Protein AF-A0A8J2SXD3-F1 (afdb_monomer)

Mean predicted aligned error: 14.75 Å

Radius of gyration: 35.86 Å; Cα contacts (8 Å, |Δi|>4): 511; chains: 1; bounding box: 96×106×107 Å

Secondary structure (DSSP, 8-state):
-PPP-PPPP-----S--PPTT-PPPEEEE-GGGS-HHHHHHHHHHTT--HHHHSS--HHHHHHHHHHTT---EEEETHHHHHHHHHHHHHHHGGG-EEEEE-TT----PEEEEETTEEEEEE--TT-S--TT-EEEEETTEE-TTS-HHHHHHHHHHHHH-SS-EEEEEEPPP-EEEEEEEEPPTT---TTS-TT-EEEEEEEEETTEEEEESSPPPSS---TTPPPP-EEEETTTT-EEEEEEETTEEEEEEEETTEEEEEE-SSHHHHHHHHHHHHHHHHHHTT--HHHHHHHHHHHHHHHHHHHHHHHHHHHHHHHHHHHHHHHHHHHHHHHHHHHHHHHHHHHHTTS-----------PPPPP-PPP-------PPP-PPP--PPPPP------HHHHHHHHHHTT-TT---

Sequence (416 aa):
MDRPTMPPAHRDLPDDVTPPGHEPVKYVVGPGDLTRGELRRLLADAGAKAAELSNLSRDDLVSVAKARKLEGLEVSGTGAVEARARDFLAVFSRLDRTVALPPGAELGLVLERVGDWAVVAETPQTTAVRVGDVLSEVDGVPCLLEAYDDTFKLCAAARRSRVPYTLTFRRAPFHKGWLRKKSRGRSASRFSGLTGWKRRFFVLRSGKLTYYEAEPPSASPGRNASKPKGSFSLARQCTVRIRETDGVLELALTAANDRLIVRGADAGDVRNWAALCTVATAHATGGTALLRDYERERLGVERREAERRERRRRANLERREMFKRQASERASLVAAQARRDALHSSTSSELLPEYKSDSRAIPPPPLDTPPSRGSSYRLPECSPAYAEPPPRPTRATSAEELRERFRNVGLSDLSP

Nearest PDB structures (foldseek):
  7k7z-assembly1_A  TM=7.984E-01  e=6.993E-04  Homo sapiens
  1ym7-assembly3_C  TM=8.241E-01  e=1.400E-03  Bos taurus
  5ukl-assembly1_A  TM=7.484E-01  e=2.389E-03  Homo sapiens
  4gou-assembly1_A  TM=5.516E-01  e=5.258E-01  Entamoeba histolytica

InterPro domains:
  IPR001849 Pleckstrin homology domain [PF00169] (174-273)
  IPR001849 Pleckstrin homology domain [PS50003] (172-282)
  IPR001849 Pleckstrin homology domain [SM00233] (173-284)
  IPR011993 PH-like domain superfamily [G3DSA:2.30.29.30] (170-286)

Structure (mmCIF, N/CA/C/O backbone):
data_AF-A0A8J2SXD3-F1
#
_entry.id   AF-A0A8J2SXD3-F1
#
loop_
_atom_site.group_PDB
_atom_site.id
_atom_site.type_symbol
_atom_site.label_atom_id
_atom_site.label_alt_id
_atom_site.label_comp_id
_atom_site.label_asym_id
_atom_site.label_entity_id
_atom_site.label_seq_id
_atom_site.pdbx_PDB_ins_code
_atom_site.Cartn_x
_atom_site.Cartn_y
_atom_site.Cartn_z
_atom_site.occupancy
_atom_site.B_iso_or_equiv
_atom_site.auth_seq_id
_atom_site.auth_comp_id
_atom_site.auth_asym_id
_atom_site.auth_atom_id
_atom_site.pdbx_PDB_model_num
ATOM 1 N N . MET A 1 1 ? 34.728 -51.509 -16.663 1.00 42.31 1 MET A N 1
ATOM 2 C CA . MET A 1 1 ? 34.515 -50.865 -15.348 1.00 42.31 1 MET A CA 1
ATOM 3 C C . MET A 1 1 ? 34.865 -49.401 -15.524 1.00 42.31 1 MET A C 1
ATOM 5 O O . MET A 1 1 ? 36.010 -49.019 -15.315 1.00 42.31 1 MET A O 1
ATOM 9 N N . ASP A 1 2 ? 33.900 -48.617 -15.994 1.00 41.50 2 ASP A N 1
ATOM 10 C CA . ASP A 1 2 ? 34.107 -47.205 -16.305 1.00 41.50 2 ASP A CA 1
ATOM 11 C C . ASP A 1 2 ? 33.823 -46.364 -15.063 1.00 41.50 2 ASP A C 1
ATOM 13 O O . ASP A 1 2 ? 32.754 -46.456 -14.458 1.00 41.50 2 ASP A O 1
ATOM 17 N N . ARG A 1 3 ? 34.821 -45.583 -14.641 1.00 44.44 3 ARG A N 1
ATOM 18 C CA . ARG A 1 3 ? 34.679 -44.634 -13.533 1.00 44.44 3 ARG A CA 1
ATOM 19 C C . ARG A 1 3 ? 33.861 -43.428 -14.009 1.00 44.44 3 ARG A C 1
ATOM 21 O O . ARG A 1 3 ? 34.194 -42.872 -15.053 1.00 44.44 3 ARG A O 1
ATOM 28 N N . PRO A 1 4 ? 32.848 -42.975 -13.253 1.00 52.88 4 PRO A N 1
ATOM 29 C CA . PRO A 1 4 ? 32.103 -41.780 -13.613 1.00 52.88 4 PRO A CA 1
ATOM 30 C C . PRO A 1 4 ? 32.933 -40.527 -13.311 1.00 52.88 4 PRO A C 1
ATOM 32 O O . PRO A 1 4 ? 33.397 -40.312 -12.190 1.00 52.88 4 PRO A O 1
ATOM 35 N N . THR A 1 5 ? 33.117 -39.699 -14.335 1.00 56.53 5 THR A N 1
ATOM 36 C CA . THR A 1 5 ? 33.763 -38.388 -14.263 1.00 56.53 5 THR A CA 1
ATOM 37 C C . THR A 1 5 ? 32.848 -37.413 -13.518 1.00 56.53 5 THR A C 1
ATOM 39 O O . THR A 1 5 ? 31.766 -37.078 -13.997 1.00 56.53 5 THR A O 1
ATOM 42 N N . MET A 1 6 ? 33.268 -36.967 -12.334 1.00 49.22 6 MET A N 1
ATOM 43 C CA . MET A 1 6 ? 32.581 -35.918 -11.570 1.00 49.22 6 MET A CA 1
ATOM 44 C C . MET A 1 6 ? 32.658 -34.566 -12.306 1.00 49.22 6 MET A C 1
ATOM 46 O O . MET A 1 6 ? 33.724 -34.229 -12.831 1.00 49.22 6 MET A O 1
ATOM 50 N N . PRO A 1 7 ? 31.577 -33.764 -12.331 1.00 49.84 7 PRO A N 1
ATOM 51 C CA . PRO A 1 7 ? 31.619 -32.407 -12.866 1.00 49.84 7 PRO A CA 1
ATOM 52 C C . PRO A 1 7 ? 32.423 -31.475 -11.938 1.00 49.84 7 PRO A C 1
ATOM 54 O O . PRO A 1 7 ? 32.450 -31.687 -10.722 1.00 49.84 7 PRO A O 1
ATOM 57 N N . PRO A 1 8 ? 33.086 -30.439 -12.484 1.00 48.53 8 PRO A N 1
ATOM 58 C CA . PRO A 1 8 ? 33.910 -29.533 -11.696 1.00 48.53 8 PRO A CA 1
ATOM 59 C C . PRO A 1 8 ? 33.055 -28.690 -10.744 1.00 48.53 8 PRO A C 1
ATOM 61 O O . PRO A 1 8 ? 31.987 -28.198 -11.107 1.00 48.53 8 PRO A O 1
ATOM 64 N N . ALA A 1 9 ? 33.566 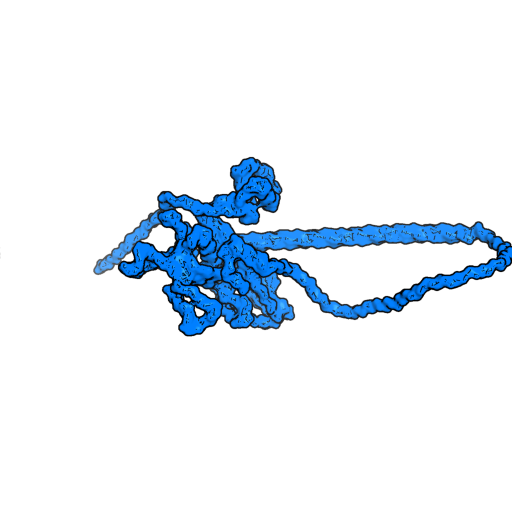-28.522 -9.525 1.00 42.22 9 ALA A N 1
ATOM 65 C CA . ALA A 1 9 ? 32.975 -27.709 -8.475 1.00 42.22 9 ALA A CA 1
ATOM 66 C C . ALA A 1 9 ? 32.707 -26.271 -8.956 1.00 42.22 9 ALA A C 1
ATOM 68 O O . ALA A 1 9 ? 33.580 -25.617 -9.535 1.00 42.22 9 ALA A O 1
ATOM 69 N N . HIS A 1 10 ? 31.492 -25.788 -8.687 1.00 41.88 10 HIS A N 1
ATOM 70 C CA . HIS A 1 10 ? 31.115 -24.385 -8.814 1.00 41.88 10 HIS A CA 1
ATOM 71 C C . HIS A 1 10 ? 32.097 -23.531 -8.000 1.00 41.88 10 HIS A C 1
ATOM 73 O O . HIS A 1 10 ? 32.166 -23.650 -6.782 1.00 41.88 10 HIS A O 1
ATOM 79 N N . ARG A 1 11 ? 32.876 -22.686 -8.683 1.00 41.91 11 ARG A N 1
ATOM 80 C CA . ARG A 1 11 ? 33.619 -21.604 -8.036 1.00 41.91 11 ARG A CA 1
ATOM 81 C C . ARG A 1 11 ? 32.614 -20.558 -7.574 1.00 41.91 11 ARG A C 1
ATOM 83 O O . ARG A 1 11 ? 31.922 -19.977 -8.410 1.00 41.91 11 ARG A O 1
ATOM 90 N N . ASP A 1 12 ? 32.577 -20.327 -6.269 1.00 39.47 12 ASP A N 1
ATOM 91 C CA . ASP A 1 12 ? 31.935 -19.174 -5.653 1.00 39.47 12 ASP A CA 1
ATOM 92 C C . ASP A 1 12 ? 32.519 -17.895 -6.266 1.00 39.47 12 ASP A C 1
ATOM 94 O O . ASP A 1 12 ? 33.688 -17.554 -6.069 1.00 39.47 12 ASP A O 1
ATOM 98 N N . LEU A 1 13 ? 31.716 -17.219 -7.086 1.00 38.81 13 LEU A N 1
ATOM 99 C CA . LEU A 1 13 ? 32.004 -15.859 -7.520 1.00 38.81 13 LEU A CA 1
ATOM 100 C C . LEU A 1 13 ? 31.590 -14.918 -6.379 1.00 38.81 13 LEU A C 1
ATOM 102 O O . LEU A 1 13 ? 30.480 -15.063 -5.869 1.00 38.81 13 LEU A O 1
ATOM 106 N N . PRO A 1 14 ? 32.439 -13.961 -5.971 1.00 39.72 14 PRO A N 1
ATOM 107 C CA . PRO A 1 14 ? 32.070 -12.980 -4.960 1.00 39.72 14 PRO A CA 1
ATOM 108 C C . PRO A 1 14 ? 30.911 -12.112 -5.470 1.00 39.72 14 PRO A C 1
ATOM 110 O O . PRO A 1 14 ? 31.004 -11.497 -6.533 1.00 39.72 14 PRO A O 1
ATOM 113 N N . ASP A 1 15 ? 29.831 -12.058 -4.691 1.00 42.00 15 ASP A N 1
ATOM 114 C CA . ASP A 1 15 ? 28.554 -11.398 -5.010 1.00 42.00 15 ASP A CA 1
ATOM 115 C C . ASP A 1 15 ? 28.600 -9.854 -5.020 1.00 42.00 15 ASP A C 1
ATOM 117 O O . ASP A 1 15 ? 27.558 -9.209 -5.122 1.00 42.00 15 ASP A O 1
ATOM 121 N N . ASP A 1 16 ? 29.778 -9.228 -4.948 1.00 43.00 16 ASP A N 1
ATOM 122 C CA . ASP A 1 16 ? 29.870 -7.778 -4.752 1.00 43.00 16 ASP A CA 1
ATOM 123 C C . ASP A 1 16 ? 30.983 -7.117 -5.577 1.00 43.00 16 ASP A C 1
ATOM 125 O O . ASP A 1 16 ? 31.943 -6.541 -5.069 1.00 43.00 16 ASP A O 1
ATOM 129 N N . VAL A 1 17 ? 30.855 -7.201 -6.903 1.00 36.00 17 VAL A N 1
ATOM 130 C CA . VAL A 1 17 ? 31.542 -6.271 -7.809 1.00 36.00 17 VAL A CA 1
ATOM 131 C C . VAL A 1 17 ? 30.518 -5.242 -8.262 1.00 36.00 17 VAL A C 1
ATOM 133 O O . VAL A 1 17 ? 29.842 -5.406 -9.280 1.00 36.00 17 VAL A O 1
ATOM 136 N N . THR A 1 18 ? 30.383 -4.173 -7.480 1.00 40.81 18 THR A N 1
ATOM 137 C CA . THR A 1 18 ? 29.668 -2.974 -7.921 1.00 40.81 18 THR A CA 1
ATOM 138 C C . THR A 1 18 ? 30.478 -2.341 -9.066 1.00 40.81 18 THR A C 1
ATOM 140 O O . THR A 1 18 ? 31.628 -1.957 -8.841 1.00 40.81 18 THR A O 1
ATOM 143 N N . PRO A 1 19 ? 29.958 -2.261 -10.307 1.00 42.69 19 PRO A N 1
ATOM 144 C CA . PRO A 1 19 ? 30.704 -1.674 -11.414 1.00 42.69 19 PRO A CA 1
ATOM 145 C C . PRO A 1 19 ? 30.957 -0.175 -11.161 1.00 42.69 19 PRO A C 1
ATOM 147 O O . PRO A 1 19 ? 30.055 0.523 -10.689 1.00 42.69 19 PRO A O 1
ATOM 150 N N . PRO A 1 20 ? 32.161 0.337 -11.471 1.00 38.25 20 PRO A N 1
ATOM 151 C CA . PRO A 1 20 ? 32.517 1.727 -11.219 1.00 38.25 20 PRO A CA 1
ATOM 152 C C . PRO A 1 20 ? 31.812 2.663 -12.213 1.00 38.25 20 PRO A C 1
ATOM 154 O O . PRO A 1 20 ? 31.831 2.416 -13.417 1.00 38.25 20 PRO A O 1
ATOM 157 N N . GLY A 1 21 ? 31.228 3.757 -11.708 1.00 42.84 21 GLY A N 1
ATOM 158 C CA . GLY A 1 21 ? 30.806 4.904 -12.529 1.00 42.84 21 GLY A CA 1
ATOM 159 C C . GLY A 1 21 ? 29.313 5.247 -12.561 1.00 42.84 21 GLY A C 1
ATOM 160 O O . GLY A 1 21 ? 28.919 6.066 -13.383 1.00 42.84 21 GLY A O 1
ATOM 161 N N . HIS A 1 22 ? 28.472 4.665 -11.704 1.00 51.31 22 HIS A N 1
ATOM 162 C CA . HIS A 1 22 ? 27.054 5.038 -11.646 1.00 51.31 22 HIS A CA 1
ATOM 163 C C . HIS A 1 22 ? 26.800 6.070 -10.546 1.00 51.31 22 HIS A C 1
ATOM 165 O O . HIS A 1 22 ? 26.939 5.754 -9.363 1.00 51.31 22 HIS A O 1
ATOM 171 N N . GLU A 1 23 ? 26.399 7.287 -10.923 1.00 48.78 23 GLU A N 1
ATOM 172 C CA . GLU A 1 23 ? 25.848 8.225 -9.949 1.00 48.78 23 GLU A CA 1
ATOM 173 C C . GLU A 1 23 ? 24.551 7.634 -9.371 1.00 48.78 23 GLU A C 1
ATOM 175 O O . GLU A 1 23 ? 23.665 7.189 -10.109 1.00 48.78 23 GLU A O 1
ATOM 180 N N . PRO A 1 24 ? 24.421 7.548 -8.040 1.00 57.84 24 PRO A N 1
ATOM 181 C CA . PRO A 1 24 ? 23.242 6.957 -7.440 1.00 57.84 24 PRO A CA 1
ATOM 182 C C . PRO A 1 24 ? 22.049 7.892 -7.669 1.00 57.84 24 PRO A C 1
ATOM 184 O O . PRO A 1 24 ? 22.075 9.057 -7.287 1.00 57.84 24 PRO A O 1
ATOM 187 N N . VAL A 1 25 ? 20.987 7.373 -8.289 1.00 56.97 25 VAL A N 1
ATOM 188 C CA . VAL A 1 25 ? 19.763 8.126 -8.621 1.00 56.97 25 VAL A CA 1
ATOM 189 C C . VAL A 1 25 ? 19.204 8.820 -7.384 1.00 56.97 25 VAL A C 1
ATOM 191 O O . VAL A 1 25 ? 18.830 8.129 -6.445 1.00 56.97 25 VAL A O 1
ATOM 194 N N . LYS A 1 26 ? 19.093 10.150 -7.398 1.00 67.19 26 LYS A N 1
ATOM 195 C CA . LYS A 1 26 ? 18.671 10.977 -6.256 1.00 67.19 26 LYS A CA 1
ATOM 196 C C . LYS A 1 26 ? 17.157 11.243 -6.232 1.00 67.19 26 LYS A C 1
ATOM 198 O O . LYS A 1 26 ? 16.529 11.419 -7.280 1.00 67.19 26 LYS A O 1
ATOM 203 N N . TYR A 1 27 ? 16.559 11.267 -5.043 1.00 67.44 27 TYR A N 1
ATOM 204 C CA . TYR A 1 27 ? 15.163 11.632 -4.774 1.00 67.44 27 TYR A CA 1
ATOM 205 C C . TYR A 1 27 ? 15.091 12.423 -3.474 1.00 67.44 27 TYR A C 1
ATOM 207 O O . TYR A 1 27 ? 15.614 11.980 -2.458 1.00 67.44 27 TYR A O 1
ATOM 215 N N . VAL A 1 28 ? 14.424 13.572 -3.490 1.00 76.00 28 VAL A N 1
ATOM 216 C CA . VAL A 1 28 ? 14.230 14.365 -2.277 1.00 76.00 28 VAL A CA 1
ATOM 217 C C . VAL A 1 28 ? 12.942 13.902 -1.606 1.00 76.00 28 VAL A C 1
ATOM 219 O O . VAL A 1 28 ? 11.848 14.110 -2.130 1.00 76.00 28 VAL A O 1
ATOM 222 N N . VAL A 1 29 ? 13.071 13.243 -0.455 1.00 74.81 29 VAL A N 1
ATOM 223 C CA . VAL A 1 29 ? 11.929 12.885 0.391 1.00 74.81 29 VAL A CA 1
ATOM 224 C C . VAL A 1 29 ? 11.601 14.089 1.262 1.00 74.81 29 VAL A C 1
ATOM 226 O O . VAL A 1 29 ? 12.419 14.501 2.091 1.00 74.81 29 VAL A O 1
ATOM 229 N N . GLY A 1 30 ? 10.408 14.652 1.080 1.00 80.19 30 GLY A N 1
ATOM 230 C CA . GLY A 1 30 ? 9.967 15.819 1.834 1.00 80.19 30 GLY A CA 1
ATOM 231 C C . GLY A 1 30 ? 9.947 15.5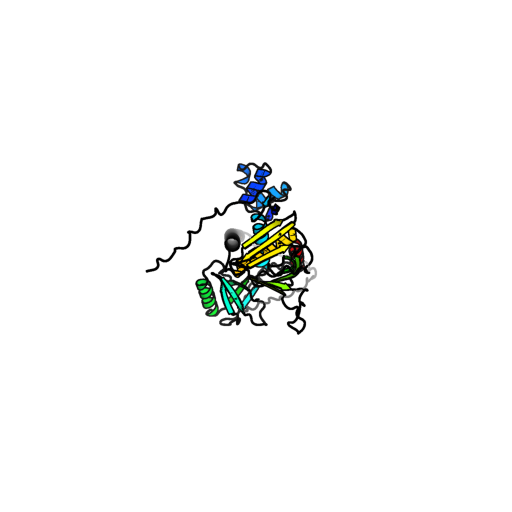55 3.349 1.00 80.19 30 GLY A C 1
ATOM 232 O O . GLY A 1 30 ? 9.700 14.426 3.778 1.00 80.19 30 GLY A O 1
ATOM 233 N N . PRO A 1 31 ? 10.134 16.580 4.203 1.00 81.19 31 PRO A N 1
ATOM 234 C CA . PRO A 1 31 ? 10.226 16.391 5.653 1.00 81.19 31 PRO A CA 1
ATOM 235 C C . PRO A 1 31 ? 9.023 15.666 6.275 1.00 81.19 31 PRO A C 1
ATOM 237 O O . PRO A 1 31 ? 9.164 14.966 7.272 1.00 81.19 31 PRO A O 1
ATOM 240 N N . GLY A 1 32 ? 7.831 15.815 5.687 1.00 74.81 32 GLY A N 1
ATOM 241 C CA . GLY A 1 32 ? 6.603 15.180 6.172 1.00 74.81 32 GLY A CA 1
ATOM 242 C C . GLY A 1 32 ? 6.590 13.654 6.071 1.00 74.81 32 GLY A C 1
ATOM 243 O O . GLY A 1 32 ? 5.843 13.025 6.822 1.00 74.81 32 GLY A O 1
ATOM 244 N N . ASP A 1 33 ? 7.435 13.079 5.217 1.00 71.31 33 ASP A N 1
ATOM 245 C CA . ASP A 1 33 ? 7.467 11.646 4.899 1.00 71.31 33 ASP A CA 1
ATOM 246 C C . ASP A 1 33 ? 8.711 10.951 5.475 1.00 71.31 33 ASP A C 1
ATOM 248 O O . ASP A 1 33 ? 8.830 9.729 5.447 1.00 71.31 33 ASP A O 1
ATOM 252 N N . LEU A 1 34 ? 9.615 11.725 6.079 1.00 76.56 34 LEU A N 1
ATOM 253 C CA . LEU A 1 34 ? 10.802 11.215 6.751 1.00 76.56 34 LEU A CA 1
ATOM 254 C C . LEU A 1 34 ? 10.467 10.589 8.112 1.00 76.56 34 LEU A C 1
ATOM 256 O O . LEU A 1 34 ? 9.589 11.042 8.868 1.00 76.56 34 LEU A O 1
ATOM 260 N N . THR A 1 35 ? 11.216 9.546 8.460 1.00 78.62 35 THR A N 1
ATOM 261 C CA . THR A 1 35 ? 11.220 8.973 9.808 1.00 78.62 35 THR A CA 1
ATOM 262 C C . THR A 1 35 ? 11.849 9.947 10.807 1.00 78.62 35 THR A C 1
ATOM 264 O O . THR A 1 35 ? 12.554 10.893 10.452 1.00 78.62 35 THR A O 1
ATOM 267 N N . ARG A 1 36 ? 11.641 9.713 12.111 1.00 83.75 36 ARG A N 1
ATOM 268 C CA . ARG A 1 36 ? 12.245 10.550 13.166 1.00 83.75 36 ARG A CA 1
ATOM 269 C C . ARG A 1 36 ? 13.779 10.569 13.087 1.00 83.75 36 ARG A C 1
ATOM 271 O O . ARG A 1 36 ? 14.381 11.599 13.371 1.00 83.75 36 ARG A O 1
ATOM 278 N N . GLY A 1 37 ? 14.403 9.446 12.726 1.00 81.12 37 GLY A N 1
ATOM 279 C CA . GLY A 1 37 ? 15.857 9.347 12.566 1.00 81.12 37 GLY A CA 1
ATOM 280 C C . GLY A 1 37 ? 16.362 10.137 11.359 1.00 81.12 37 GLY A C 1
ATOM 281 O O . GLY A 1 37 ? 17.313 10.903 11.484 1.00 81.12 37 GLY A O 1
ATOM 282 N N . GLU A 1 38 ? 15.680 10.022 10.221 1.00 83.56 38 GLU A N 1
ATOM 283 C CA . GLU A 1 38 ? 16.025 10.761 9.001 1.00 83.56 38 GLU A CA 1
ATOM 284 C C . GLU A 1 38 ? 15.805 12.267 9.150 1.00 83.56 38 GLU A C 1
ATOM 286 O O . GLU A 1 38 ? 16.644 13.043 8.712 1.00 83.56 38 GLU A O 1
ATOM 291 N N . LEU A 1 39 ? 14.740 12.695 9.838 1.00 86.50 39 LEU A N 1
ATOM 292 C CA . LEU A 1 39 ? 14.521 14.106 10.177 1.00 86.50 39 LEU A CA 1
ATOM 293 C C . LEU A 1 39 ? 15.644 14.668 11.041 1.00 86.50 39 LEU A C 1
ATOM 295 O O . LEU A 1 39 ? 16.094 15.789 10.823 1.00 86.50 39 LEU A O 1
ATOM 299 N N . ARG A 1 40 ? 16.107 13.891 12.025 1.00 90.00 40 ARG A N 1
ATOM 300 C CA . ARG A 1 40 ? 17.246 14.286 12.860 1.00 90.00 40 ARG A CA 1
ATOM 301 C C . ARG A 1 40 ? 18.517 14.406 12.046 1.00 90.00 40 ARG A C 1
ATOM 303 O O . ARG A 1 40 ? 19.245 15.365 12.253 1.00 90.00 40 ARG A O 1
ATOM 310 N N . ARG A 1 41 ? 18.757 13.465 11.132 1.00 87.69 41 ARG A N 1
ATOM 311 C CA . ARG A 1 41 ? 19.896 13.509 10.217 1.00 87.69 41 ARG A CA 1
ATOM 312 C C . ARG A 1 41 ? 19.827 14.737 9.312 1.00 87.69 41 ARG A C 1
ATOM 314 O O . ARG A 1 41 ? 20.755 15.525 9.328 1.00 87.69 41 ARG A O 1
ATOM 321 N N . LEU A 1 42 ? 18.692 14.966 8.650 1.00 90.56 42 LEU A N 1
ATOM 322 C CA . LEU A 1 42 ? 18.461 16.136 7.800 1.00 90.56 42 LEU A CA 1
ATOM 323 C C . LEU A 1 42 ? 18.701 17.456 8.554 1.00 90.56 42 LEU A C 1
ATOM 325 O O . LEU A 1 42 ? 19.343 18.368 8.044 1.00 90.56 42 LEU A O 1
ATOM 329 N N . LEU A 1 43 ? 18.191 17.563 9.783 1.00 92.44 43 LEU A N 1
ATOM 330 C CA . LEU A 1 43 ? 18.378 18.748 10.621 1.00 92.44 43 LEU A CA 1
ATOM 331 C C . LEU A 1 43 ? 19.820 18.894 11.120 1.00 92.44 43 LEU A C 1
ATOM 333 O O . LEU A 1 43 ? 20.310 20.020 11.201 1.00 92.44 43 LEU A O 1
ATOM 337 N N . ALA A 1 44 ? 20.493 17.789 11.446 1.00 91.31 44 ALA A N 1
ATOM 338 C CA . ALA A 1 44 ? 21.896 17.780 11.849 1.00 91.31 44 ALA A CA 1
ATOM 339 C C . ALA A 1 44 ? 22.822 18.184 10.693 1.00 91.31 44 ALA A C 1
ATOM 341 O O . ALA A 1 44 ? 23.701 19.018 10.897 1.00 91.31 44 ALA A O 1
ATOM 342 N N . ASP A 1 45 ? 22.568 17.682 9.482 1.00 90.44 45 ASP A N 1
ATOM 343 C CA . ASP A 1 45 ? 23.280 18.063 8.256 1.00 90.44 45 ASP A CA 1
ATOM 344 C C . ASP A 1 45 ? 23.083 19.564 7.952 1.00 90.44 45 ASP A C 1
ATOM 346 O O . ASP A 1 45 ? 23.992 20.238 7.475 1.00 90.44 45 ASP A O 1
ATOM 350 N N . ALA A 1 46 ? 21.929 20.125 8.334 1.00 91.56 46 ALA A N 1
ATOM 351 C CA . ALA A 1 46 ? 21.639 21.561 8.311 1.00 91.56 46 ALA A CA 1
ATOM 352 C C . ALA A 1 46 ? 22.127 22.332 9.564 1.00 91.56 46 ALA A C 1
ATOM 354 O O . ALA A 1 46 ? 21.657 23.442 9.840 1.00 91.56 46 ALA A O 1
ATOM 355 N N . GLY A 1 47 ? 23.022 21.748 10.367 1.00 94.44 47 GLY A N 1
ATOM 356 C CA . GLY A 1 47 ? 23.694 22.398 11.497 1.00 94.44 47 GLY A CA 1
ATOM 357 C C . GLY A 1 47 ? 22.903 22.477 12.809 1.00 94.44 47 GLY A C 1
ATOM 358 O O . GLY A 1 47 ? 23.269 23.251 13.693 1.00 94.44 47 GLY A O 1
ATOM 359 N N . ALA A 1 48 ? 21.801 21.737 12.977 1.00 92.69 48 ALA A N 1
ATOM 360 C CA . ALA A 1 48 ? 21.120 21.646 14.274 1.00 92.69 48 ALA A CA 1
ATOM 361 C C . ALA A 1 48 ? 21.873 20.719 15.249 1.00 92.69 48 ALA A C 1
ATOM 363 O O . ALA A 1 48 ? 22.376 19.662 14.868 1.00 92.69 48 ALA A O 1
ATOM 364 N N . LYS A 1 49 ? 21.926 21.083 16.537 1.00 94.25 49 LYS A N 1
ATOM 365 C CA . LYS A 1 49 ? 22.651 20.295 17.546 1.00 94.25 49 LYS A CA 1
ATOM 366 C C . LYS A 1 49 ? 21.854 19.055 17.943 1.00 94.25 49 LYS A C 1
ATOM 368 O O . LYS A 1 49 ? 20.682 19.150 18.295 1.00 94.25 49 LYS A O 1
ATOM 373 N N . ALA A 1 50 ? 22.505 17.893 18.002 1.00 87.75 50 ALA A N 1
ATOM 374 C CA . ALA A 1 50 ? 21.853 16.625 18.353 1.00 87.75 50 ALA A CA 1
ATOM 375 C C . ALA A 1 50 ? 21.103 16.662 19.703 1.00 87.75 50 ALA A C 1
ATOM 377 O O . ALA A 1 50 ? 20.033 16.065 19.829 1.00 87.75 50 ALA A O 1
ATOM 378 N N . ALA A 1 51 ? 21.631 17.403 20.686 1.00 88.88 51 ALA A N 1
ATOM 379 C CA . ALA A 1 51 ? 21.006 17.588 21.997 1.00 88.88 51 ALA A CA 1
ATOM 380 C C . ALA A 1 51 ? 19.660 18.337 21.932 1.00 88.88 51 ALA A C 1
ATOM 382 O O . ALA A 1 51 ? 18.762 18.048 22.715 1.00 88.88 51 ALA A O 1
ATOM 383 N N . GLU A 1 52 ? 19.492 19.258 20.979 1.00 88.94 52 GLU A N 1
ATOM 384 C CA . GLU A 1 52 ? 18.234 19.987 20.768 1.00 88.94 52 GLU A CA 1
ATOM 385 C C . GLU A 1 52 ? 17.190 19.092 20.082 1.00 88.94 52 GLU A C 1
ATOM 387 O O . GLU A 1 52 ? 15.995 19.211 20.332 1.00 88.94 52 GLU A O 1
ATOM 392 N N . LEU A 1 53 ? 17.636 18.143 19.251 1.00 89.94 53 LEU A N 1
ATOM 393 C CA . LEU A 1 53 ? 16.773 17.273 18.444 1.00 89.94 53 LEU A CA 1
ATOM 394 C C . LEU A 1 53 ? 16.331 15.980 19.159 1.00 89.94 53 LEU A C 1
ATOM 396 O O . LEU A 1 53 ? 15.372 15.312 18.738 1.00 89.94 53 LEU A O 1
ATOM 400 N N . SER A 1 54 ? 17.041 15.567 20.211 1.00 86.50 54 SER A N 1
ATOM 401 C CA . SER A 1 54 ? 16.818 14.291 20.909 1.00 86.50 54 SER A CA 1
ATOM 402 C C . SER A 1 54 ? 15.482 14.250 21.665 1.00 86.50 54 SER A C 1
ATOM 404 O O . SER A 1 54 ? 14.837 13.196 21.715 1.00 86.50 54 SER A O 1
ATOM 406 N N . ASN A 1 55 ? 15.010 15.401 22.144 1.00 90.38 55 ASN A N 1
ATOM 407 C CA . ASN A 1 55 ? 13.776 15.519 22.924 1.00 90.38 55 ASN A CA 1
ATOM 408 C C . ASN A 1 55 ? 12.546 15.895 22.085 1.00 90.38 55 ASN A C 1
ATOM 410 O O . ASN A 1 55 ? 11.418 15.699 22.530 1.00 90.38 55 ASN A O 1
ATOM 414 N N . LEU A 1 56 ? 12.742 16.365 20.850 1.00 89.50 56 LEU A N 1
ATOM 415 C CA . LEU A 1 56 ? 11.645 16.801 19.985 1.00 89.50 56 LEU A CA 1
ATOM 416 C C . LEU A 1 56 ? 10.819 15.624 19.460 1.00 89.50 56 LEU A C 1
ATOM 418 O O . LEU A 1 56 ? 11.359 14.564 19.099 1.00 89.50 56 LEU A O 1
ATOM 422 N N . SER A 1 57 ? 9.499 15.817 19.405 1.00 90.62 57 SER A N 1
ATOM 423 C CA . SER A 1 57 ? 8.595 14.877 18.746 1.00 90.62 57 SER A CA 1
ATOM 424 C C . SER A 1 57 ? 8.824 14.889 17.229 1.00 90.62 57 SER A C 1
ATOM 426 O O . SER A 1 57 ? 9.482 15.777 16.690 1.00 90.62 57 SER A O 1
ATOM 428 N N . ARG A 1 58 ? 8.300 13.888 16.508 1.00 89.69 58 ARG A N 1
ATOM 429 C CA . ARG A 1 58 ? 8.404 13.868 15.041 1.00 89.69 58 ARG A CA 1
ATOM 430 C C . ARG A 1 58 ? 7.766 15.116 14.419 1.00 89.69 58 ARG A C 1
ATOM 432 O O . ARG A 1 58 ? 8.370 15.706 13.535 1.00 89.69 58 ARG A O 1
ATOM 439 N N . ASP A 1 59 ? 6.598 15.526 14.902 1.00 87.62 59 ASP A N 1
ATOM 440 C CA . ASP A 1 59 ? 5.861 16.670 14.352 1.00 87.62 59 ASP A CA 1
ATOM 441 C C . ASP A 1 59 ? 6.601 17.995 14.599 1.00 87.62 59 ASP A C 1
ATOM 443 O O . ASP A 1 59 ? 6.643 18.859 13.718 1.00 87.62 59 ASP A O 1
ATOM 447 N N . ASP A 1 60 ? 7.272 18.121 15.749 1.00 92.44 60 ASP A N 1
ATOM 448 C CA . ASP A 1 60 ? 8.147 19.263 16.035 1.00 92.44 60 ASP A CA 1
ATOM 449 C C . ASP A 1 60 ? 9.354 19.268 15.094 1.00 92.44 60 ASP A C 1
ATOM 451 O O . ASP A 1 60 ? 9.674 20.299 14.509 1.00 92.44 60 ASP A O 1
ATOM 455 N N . LEU A 1 61 ? 9.989 18.111 14.869 1.00 91.75 61 LEU A N 1
ATOM 456 C CA . LEU A 1 61 ? 11.105 17.985 13.925 1.00 91.75 61 LEU A CA 1
ATOM 457 C C . LEU A 1 61 ? 10.686 18.358 12.492 1.00 91.75 61 LEU A C 1
ATOM 459 O O . LEU A 1 61 ? 11.414 19.082 11.814 1.00 91.75 61 LEU A O 1
ATOM 463 N N . VAL A 1 62 ? 9.499 17.933 12.039 1.00 88.75 62 VAL A N 1
ATOM 464 C CA . VAL A 1 62 ? 8.936 18.344 10.738 1.00 88.75 62 VAL A CA 1
ATOM 465 C C . VAL A 1 62 ? 8.731 19.858 10.689 1.00 88.75 62 VAL A C 1
ATOM 467 O O . VAL A 1 62 ? 9.063 20.494 9.688 1.00 88.75 62 VAL A O 1
ATOM 470 N N . SER A 1 63 ? 8.200 20.446 11.761 1.00 91.62 63 SER A N 1
ATOM 471 C CA . SER A 1 63 ? 7.951 21.888 11.849 1.00 91.62 63 SER A CA 1
ATOM 472 C C . SER A 1 63 ? 9.254 22.688 11.804 1.00 91.62 63 SER A C 1
ATOM 474 O O . SER A 1 63 ? 9.340 23.666 11.063 1.00 91.62 63 SER A O 1
ATOM 476 N N . VAL A 1 64 ? 10.297 22.233 12.506 1.00 92.75 64 VAL A N 1
ATOM 477 C CA . VAL A 1 64 ? 11.637 22.838 12.467 1.00 92.75 64 VAL A CA 1
ATOM 478 C C . VAL A 1 64 ? 12.253 22.723 11.070 1.00 92.75 64 VAL A C 1
ATOM 480 O O . VAL A 1 64 ? 12.787 23.707 10.560 1.00 92.75 64 VAL A O 1
ATOM 483 N N . ALA A 1 65 ? 12.145 21.562 10.415 1.00 91.31 65 ALA A N 1
ATOM 484 C CA . ALA A 1 65 ? 12.662 21.369 9.058 1.00 91.31 65 ALA A CA 1
ATOM 485 C C . ALA A 1 65 ? 11.976 22.302 8.044 1.00 91.31 65 ALA A C 1
ATOM 487 O O . ALA A 1 65 ? 12.653 22.957 7.250 1.00 91.31 65 ALA A O 1
ATOM 488 N N . LYS A 1 66 ? 10.645 22.438 8.127 1.00 91.56 66 LYS A N 1
ATOM 489 C CA . LYS A 1 66 ? 9.870 23.378 7.302 1.00 91.56 66 LYS A CA 1
ATOM 490 C C . LYS A 1 66 ? 10.226 24.836 7.588 1.00 91.56 66 LYS A C 1
ATOM 492 O O . LYS A 1 66 ? 10.402 25.605 6.648 1.00 91.56 66 LYS A O 1
ATOM 497 N N . ALA A 1 67 ? 10.372 25.214 8.859 1.00 91.81 67 ALA A N 1
ATOM 498 C CA . ALA A 1 67 ? 10.762 26.570 9.251 1.00 91.81 67 ALA A CA 1
ATOM 499 C C . ALA A 1 67 ? 12.148 26.952 8.704 1.00 91.81 67 ALA A C 1
ATOM 501 O O . ALA A 1 67 ? 12.365 28.093 8.305 1.00 91.81 67 ALA A O 1
ATOM 502 N N . ARG A 1 68 ? 13.063 25.979 8.614 1.00 93.38 68 ARG A N 1
ATOM 503 C CA . ARG A 1 68 ? 14.389 26.131 7.997 1.00 93.38 68 ARG A CA 1
ATOM 504 C C . ARG A 1 68 ? 14.388 26.027 6.468 1.00 93.38 68 ARG A C 1
ATOM 506 O O . ARG A 1 68 ? 15.459 26.087 5.875 1.00 93.38 68 ARG A O 1
ATOM 513 N N . LYS A 1 69 ? 13.218 25.885 5.834 1.00 92.31 69 LYS A N 1
ATOM 514 C CA . LYS A 1 69 ? 13.057 25.703 4.382 1.00 92.31 69 LYS A CA 1
ATOM 515 C C . LYS A 1 69 ? 13.883 24.532 3.827 1.00 92.31 69 LYS A C 1
ATOM 517 O O . LYS A 1 69 ? 14.370 24.599 2.705 1.00 92.31 69 LYS A O 1
ATOM 522 N N . LEU A 1 70 ? 14.051 23.465 4.611 1.00 90.19 70 LEU A N 1
ATOM 523 C CA . LEU A 1 70 ? 14.723 22.259 4.130 1.00 90.19 70 LEU A CA 1
ATOM 524 C C . LEU A 1 70 ? 13.781 21.517 3.179 1.00 90.19 70 LEU A C 1
ATOM 526 O O . LEU A 1 70 ? 12.670 21.149 3.564 1.00 90.19 70 LEU A O 1
ATOM 530 N N . GLU A 1 71 ? 14.231 21.308 1.944 1.00 82.69 71 GLU A N 1
ATOM 531 C CA . GLU A 1 71 ? 13.422 20.697 0.882 1.00 82.69 71 GLU A CA 1
ATOM 532 C C . GLU A 1 71 ? 13.169 19.201 1.124 1.00 82.69 71 GLU A C 1
ATOM 534 O O . GLU A 1 71 ? 12.151 18.663 0.689 1.00 82.69 71 GLU A O 1
ATOM 539 N N . GLY A 1 72 ? 14.041 18.542 1.893 1.00 82.50 72 GLY A N 1
ATOM 540 C CA . GLY A 1 72 ? 13.920 17.134 2.252 1.00 82.50 72 GLY A CA 1
ATOM 541 C C . GLY A 1 72 ? 15.272 16.436 2.339 1.00 82.50 72 GLY A C 1
ATOM 542 O O . GLY A 1 72 ? 16.314 17.065 2.170 1.00 82.50 72 GLY A O 1
ATOM 543 N N . LEU A 1 73 ? 15.259 15.132 2.613 1.00 78.31 73 LEU A N 1
ATOM 544 C CA . LEU A 1 73 ? 16.469 14.311 2.580 1.00 78.31 73 LEU A CA 1
ATOM 545 C C . LEU A 1 73 ? 16.649 13.753 1.170 1.00 78.31 73 LEU A C 1
ATOM 547 O O . LEU A 1 73 ? 15.740 13.118 0.634 1.00 78.31 73 LEU A O 1
ATOM 551 N N . GLU A 1 74 ? 17.824 13.966 0.587 1.00 76.25 74 GLU A N 1
ATOM 552 C CA . GLU A 1 74 ? 18.195 13.329 -0.669 1.00 76.25 74 GLU A CA 1
ATOM 553 C C . GLU A 1 74 ? 18.500 11.847 -0.402 1.00 76.25 74 GLU A C 1
ATOM 555 O O . GLU A 1 74 ? 19.525 11.482 0.170 1.00 76.25 74 GLU A O 1
ATOM 560 N N . VAL A 1 75 ? 17.567 10.980 -0.779 1.00 73.06 75 VAL A N 1
ATOM 561 C CA . VAL A 1 75 ? 17.712 9.529 -0.721 1.00 73.06 75 VAL A CA 1
ATOM 562 C C . VAL A 1 75 ? 18.073 9.047 -2.113 1.00 73.06 75 VAL A C 1
ATOM 564 O O . VAL A 1 75 ? 17.477 9.485 -3.098 1.00 73.06 75 VAL A O 1
ATOM 567 N N . SER A 1 76 ? 19.048 8.148 -2.211 1.00 71.19 76 SER A N 1
ATOM 568 C CA . SER A 1 76 ? 19.527 7.672 -3.500 1.00 71.19 76 SER A CA 1
ATOM 569 C C . SER A 1 76 ? 19.386 6.161 -3.695 1.00 71.19 76 SER A C 1
ATOM 571 O O . SER A 1 76 ? 19.212 5.392 -2.746 1.00 71.19 76 SER A O 1
ATOM 573 N N . GLY A 1 77 ? 19.382 5.732 -4.959 1.00 75.00 77 GLY A N 1
ATOM 574 C CA . GLY A 1 77 ? 19.341 4.322 -5.346 1.00 75.00 77 GLY A CA 1
ATOM 575 C C . GLY A 1 77 ? 18.044 3.609 -4.944 1.00 75.00 77 GLY A C 1
ATOM 576 O O . GLY A 1 77 ? 16.943 4.037 -5.291 1.00 75.00 77 GLY A O 1
ATOM 577 N N . THR A 1 78 ? 18.166 2.481 -4.242 1.00 77.12 78 THR A N 1
ATOM 578 C CA . THR A 1 78 ? 17.026 1.659 -3.796 1.00 77.12 78 THR A CA 1
ATOM 579 C C . THR A 1 78 ? 16.167 2.359 -2.745 1.00 77.12 78 THR A C 1
ATOM 581 O O . THR A 1 78 ? 14.944 2.231 -2.791 1.00 77.12 78 THR A O 1
ATOM 584 N N . GLY A 1 79 ? 16.771 3.165 -1.866 1.00 79.56 79 GLY A N 1
ATOM 5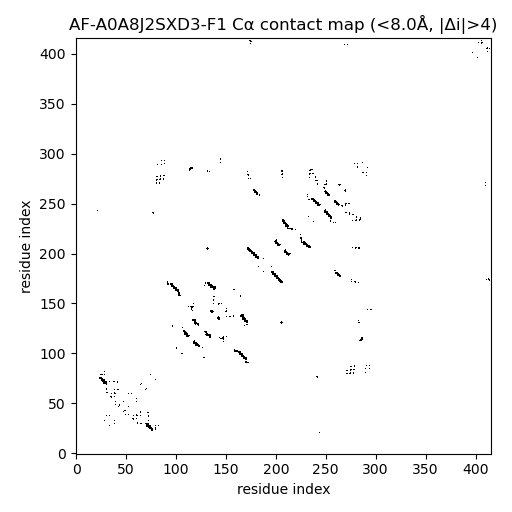85 C CA . GLY A 1 79 ? 16.044 3.893 -0.822 1.00 79.56 79 GLY A CA 1
ATOM 586 C C . GLY A 1 79 ? 15.031 4.893 -1.387 1.00 79.56 79 GLY A C 1
ATOM 587 O O . GLY A 1 79 ? 13.935 5.033 -0.851 1.00 79.56 79 GLY A O 1
ATOM 588 N N . ALA A 1 80 ? 15.346 5.526 -2.522 1.00 79.44 80 ALA A N 1
ATOM 589 C CA . ALA A 1 80 ? 14.427 6.421 -3.225 1.00 79.44 80 ALA A CA 1
ATOM 590 C C . ALA A 1 80 ? 13.167 5.689 -3.720 1.00 79.44 80 ALA A C 1
ATOM 592 O O . ALA A 1 80 ? 12.049 6.194 -3.608 1.00 79.44 80 ALA A O 1
ATOM 593 N N . VAL A 1 81 ? 13.347 4.478 -4.256 1.00 86.44 81 VAL A N 1
ATOM 594 C CA . VAL A 1 81 ? 12.244 3.635 -4.738 1.00 86.44 81 VAL A CA 1
ATOM 595 C C . VAL A 1 81 ? 11.386 3.155 -3.573 1.00 86.44 81 VAL A C 1
ATOM 597 O O . VAL A 1 81 ? 10.163 3.151 -3.686 1.00 86.44 81 VAL A O 1
ATOM 600 N N . GLU A 1 82 ? 12.003 2.775 -2.454 1.00 88.38 82 GLU A N 1
ATOM 601 C CA . GLU A 1 82 ? 11.286 2.358 -1.247 1.00 88.38 82 GLU A CA 1
ATOM 602 C C . GLU A 1 82 ? 10.489 3.499 -0.618 1.00 88.38 82 GLU A C 1
ATOM 604 O O . GLU A 1 82 ? 9.320 3.302 -0.290 1.00 88.38 82 GLU A O 1
ATOM 609 N N . ALA A 1 83 ? 11.073 4.695 -0.502 1.00 85.25 83 ALA A N 1
ATOM 610 C CA . ALA A 1 83 ? 10.363 5.877 -0.021 1.00 85.25 83 ALA A CA 1
ATOM 611 C C . ALA A 1 83 ? 9.133 6.160 -0.894 1.00 85.25 83 ALA A C 1
ATOM 613 O O . ALA A 1 83 ? 8.013 6.240 -0.393 1.00 85.25 83 ALA A O 1
ATOM 614 N N . ARG A 1 84 ? 9.309 6.164 -2.220 1.00 88.00 84 ARG A N 1
ATOM 615 C CA . ARG A 1 84 ? 8.192 6.351 -3.150 1.00 88.00 84 ARG A CA 1
ATOM 616 C C . ARG A 1 84 ? 7.158 5.221 -3.088 1.00 88.00 84 ARG A C 1
ATOM 618 O O . ARG A 1 84 ? 5.963 5.453 -3.257 1.00 88.00 84 ARG A O 1
ATOM 625 N N . ALA A 1 85 ? 7.588 3.988 -2.836 1.00 91.75 85 ALA A N 1
ATOM 626 C CA . ALA A 1 85 ? 6.685 2.859 -2.640 1.00 91.75 85 ALA A CA 1
ATOM 627 C C . ALA A 1 85 ? 5.848 3.013 -1.359 1.00 91.75 85 ALA A C 1
ATOM 629 O O . ALA A 1 85 ? 4.670 2.652 -1.370 1.00 91.75 85 ALA A O 1
ATOM 630 N N . ARG A 1 86 ? 6.404 3.596 -0.286 1.00 90.56 86 ARG A N 1
ATOM 631 C CA . ARG A 1 86 ? 5.642 3.945 0.926 1.00 90.56 86 ARG A CA 1
ATOM 632 C C . ARG A 1 86 ? 4.577 5.003 0.645 1.00 90.56 86 ARG A C 1
ATOM 634 O O . ARG A 1 86 ? 3.450 4.828 1.107 1.00 90.56 86 ARG A O 1
ATOM 641 N N . ASP A 1 87 ? 4.874 6.018 -0.170 1.00 89.12 87 ASP A N 1
ATOM 642 C CA . ASP A 1 87 ? 3.865 7.003 -0.597 1.00 89.12 87 ASP A CA 1
ATOM 643 C C . ASP A 1 87 ? 2.678 6.304 -1.274 1.00 89.12 87 ASP A C 1
ATOM 645 O O . ASP A 1 87 ? 1.515 6.557 -0.949 1.00 89.12 87 ASP A O 1
ATOM 649 N N . PHE A 1 88 ? 2.960 5.364 -2.182 1.00 90.81 88 PHE A N 1
ATOM 650 C CA . PHE A 1 88 ? 1.914 4.589 -2.843 1.00 90.81 88 PHE A CA 1
ATOM 651 C C . PHE A 1 88 ? 1.140 3.694 -1.877 1.00 90.81 88 PHE A C 1
ATOM 653 O O . PHE A 1 88 ? -0.082 3.632 -1.981 1.00 90.81 88 PHE A O 1
ATOM 660 N N . LEU A 1 89 ? 1.793 3.051 -0.907 1.00 90.56 89 LEU A N 1
ATOM 661 C CA . LEU A 1 89 ? 1.105 2.285 0.140 1.00 90.56 89 LEU A CA 1
ATOM 662 C C . LEU A 1 89 ? 0.158 3.164 0.974 1.00 90.56 89 LEU A C 1
ATOM 664 O O . LEU A 1 89 ? -0.965 2.752 1.277 1.00 90.56 89 LEU A O 1
ATOM 668 N N . ALA A 1 90 ? 0.560 4.398 1.283 1.00 88.12 90 ALA A N 1
ATOM 669 C CA . ALA A 1 90 ? -0.289 5.371 1.968 1.00 88.12 90 ALA A CA 1
ATOM 670 C C . ALA A 1 90 ? -1.486 5.832 1.129 1.00 88.12 90 ALA A C 1
ATOM 672 O O . ALA A 1 90 ? -2.541 6.148 1.679 1.00 88.12 90 ALA A O 1
ATOM 673 N N . VAL A 1 91 ? -1.354 5.853 -0.196 1.00 89.19 91 VAL A N 1
ATOM 6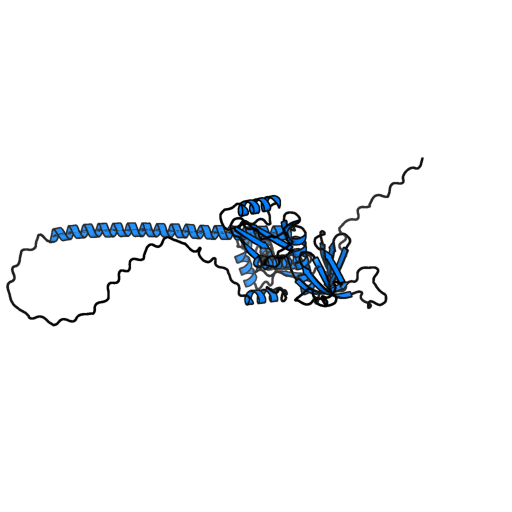74 C CA . VAL A 1 91 ? -2.480 6.107 -1.100 1.00 89.19 91 VAL A CA 1
ATOM 675 C C . VAL A 1 91 ? -3.384 4.878 -1.199 1.00 89.19 91 VAL A C 1
ATOM 677 O O . VAL A 1 91 ? -4.595 5.010 -1.040 1.00 89.19 91 VAL A O 1
ATOM 680 N N . PHE A 1 92 ? -2.826 3.683 -1.410 1.00 87.00 92 PHE A N 1
ATOM 681 C CA . PHE A 1 92 ? -3.602 2.453 -1.578 1.00 87.00 92 PHE A CA 1
ATOM 682 C C . PHE A 1 92 ? -4.383 2.065 -0.325 1.00 87.00 92 PHE A C 1
ATOM 684 O O . PHE A 1 92 ? -5.529 1.655 -0.460 1.00 87.00 92 PHE A O 1
ATOM 691 N N . SER A 1 93 ? -3.832 2.286 0.872 1.00 85.12 93 SER A N 1
ATOM 692 C CA . SER A 1 93 ? -4.553 2.049 2.134 1.00 85.12 93 SER A CA 1
ATOM 693 C C . SER A 1 93 ? -5.790 2.939 2.314 1.00 85.12 93 SER A C 1
ATOM 695 O O . SER A 1 93 ? -6.709 2.588 3.044 1.00 85.12 93 SER A O 1
ATOM 697 N N . ARG A 1 94 ? -5.866 4.086 1.627 1.00 88.06 94 ARG A N 1
ATOM 698 C CA . ARG A 1 94 ? -7.078 4.930 1.599 1.00 88.06 94 ARG A CA 1
ATOM 699 C C . ARG A 1 94 ? -8.114 4.452 0.585 1.00 88.06 94 ARG A C 1
ATOM 701 O O . ARG A 1 94 ? -9.240 4.938 0.594 1.00 88.06 94 ARG A O 1
ATOM 708 N N . LEU A 1 95 ? -7.721 3.546 -0.306 1.00 90.00 95 LEU A N 1
ATOM 709 C CA . LEU A 1 95 ? -8.579 2.926 -1.313 1.00 90.00 95 LEU A CA 1
ATOM 710 C C . LEU A 1 95 ? -9.082 1.548 -0.872 1.00 90.00 95 LEU A C 1
ATOM 712 O O . LEU A 1 95 ? -9.700 0.849 -1.682 1.00 90.00 95 LEU A O 1
ATOM 716 N N . ASP A 1 96 ? -8.825 1.174 0.384 1.00 92.19 96 ASP A N 1
ATOM 717 C CA . ASP A 1 96 ? -9.353 -0.034 1.000 1.00 92.19 96 ASP A CA 1
ATOM 718 C C . ASP A 1 96 ? -10.888 -0.054 0.862 1.00 92.19 96 ASP A C 1
ATOM 720 O O . ASP A 1 96 ? -11.583 0.962 0.988 1.00 92.19 96 ASP A O 1
ATOM 724 N N . ARG A 1 97 ? -11.431 -1.223 0.522 1.00 93.94 97 ARG A N 1
ATOM 725 C CA . ARG A 1 97 ? -12.861 -1.424 0.283 1.00 93.94 97 ARG A CA 1
ATOM 726 C C . ARG A 1 97 ? -13.440 -2.277 1.393 1.00 93.94 97 ARG A C 1
ATOM 728 O O . ARG A 1 97 ? -13.131 -3.460 1.489 1.00 93.94 97 ARG A O 1
ATOM 735 N N . THR A 1 98 ? -14.308 -1.678 2.197 1.00 95.12 98 THR A N 1
ATOM 736 C CA . THR A 1 98 ? -15.071 -2.392 3.220 1.00 95.12 98 THR A CA 1
ATOM 737 C C . THR A 1 98 ? -16.410 -2.840 2.654 1.00 95.12 98 THR A C 1
ATOM 739 O O . THR A 1 98 ? -17.150 -2.043 2.076 1.00 95.12 98 THR A O 1
ATOM 742 N N . VAL A 1 99 ? -16.725 -4.116 2.839 1.00 94.38 99 VAL A N 1
ATOM 743 C CA . VAL A 1 99 ? -18.004 -4.715 2.468 1.00 94.38 99 VAL A CA 1
ATOM 744 C C . VAL A 1 99 ? -18.697 -5.193 3.735 1.00 94.38 99 VAL A C 1
ATOM 746 O O . VAL A 1 99 ? -18.120 -5.956 4.507 1.00 94.38 99 VAL A O 1
ATOM 749 N N . ALA A 1 100 ? -19.921 -4.718 3.960 1.00 94.06 100 ALA A N 1
ATOM 750 C CA . ALA A 1 100 ? -20.761 -5.159 5.065 1.00 94.06 100 ALA A CA 1
ATOM 751 C C . ALA A 1 100 ? -21.614 -6.350 4.623 1.00 94.06 100 ALA A C 1
ATOM 753 O O . ALA A 1 100 ? -22.195 -6.332 3.535 1.00 94.06 100 ALA A O 1
ATOM 754 N N . LEU A 1 101 ? -21.692 -7.368 5.473 1.00 91.00 101 LEU A N 1
ATOM 755 C CA . LEU A 1 101 ? -22.426 -8.596 5.216 1.00 91.00 101 LEU A CA 1
ATOM 756 C C . LEU A 1 101 ? -23.460 -8.843 6.311 1.00 91.00 101 LEU A C 1
ATOM 758 O O . LEU A 1 101 ? -23.153 -8.661 7.493 1.00 91.00 101 LEU A O 1
ATOM 762 N N . PRO A 1 102 ? -24.678 -9.277 5.942 1.00 92.06 102 PRO A N 1
ATOM 763 C CA . PRO A 1 102 ? -25.629 -9.754 6.927 1.00 92.06 102 PRO A CA 1
ATOM 764 C C . PRO A 1 102 ? -25.123 -11.046 7.597 1.00 92.06 102 PRO A C 1
ATOM 766 O O . PRO A 1 102 ? -24.247 -11.729 7.053 1.00 92.06 102 PRO A O 1
ATOM 769 N N . PRO A 1 103 ? -25.671 -11.402 8.772 1.00 91.56 103 PRO A N 1
ATOM 770 C CA . PRO A 1 103 ? -25.277 -12.607 9.496 1.00 91.56 103 PRO A CA 1
ATOM 771 C C . PRO A 1 103 ? -25.344 -13.857 8.610 1.00 91.56 103 PRO A C 1
ATOM 773 O O . PRO A 1 103 ? -26.353 -14.104 7.950 1.00 91.56 103 PRO A O 1
ATOM 776 N N . GLY A 1 104 ? -24.267 -14.645 8.593 1.00 84.81 104 GLY A N 1
ATOM 777 C CA . GLY A 1 104 ? -24.184 -15.900 7.838 1.00 84.81 104 GLY A CA 1
ATOM 778 C C . GLY A 1 104 ? -24.096 -15.781 6.310 1.00 84.81 104 GLY A C 1
ATOM 779 O O . GLY A 1 104 ? -23.972 -16.815 5.653 1.00 84.81 104 GLY A O 1
ATOM 780 N N . ALA A 1 105 ? -24.139 -14.576 5.733 1.00 86.69 105 ALA A N 1
ATOM 781 C CA . ALA A 1 105 ? -24.055 -14.394 4.286 1.00 86.69 105 ALA A CA 1
ATOM 782 C C . ALA A 1 105 ? -22.640 -14.613 3.740 1.00 86.69 105 ALA A C 1
ATOM 784 O O . ALA A 1 105 ? -21.647 -14.399 4.426 1.00 86.69 105 ALA A O 1
ATOM 785 N N . GLU A 1 106 ? -22.542 -15.000 2.471 1.00 85.62 106 GLU A N 1
ATOM 786 C CA . GLU A 1 106 ? -21.271 -15.167 1.770 1.00 85.62 106 GLU A CA 1
ATOM 787 C C . GLU A 1 106 ? -21.170 -14.175 0.608 1.00 85.62 106 GLU A C 1
ATOM 789 O O . GLU A 1 106 ? -22.151 -13.916 -0.086 1.00 85.62 106 GLU A O 1
ATOM 794 N N . LEU A 1 107 ? -19.970 -13.640 0.362 1.00 81.75 107 LEU A N 1
ATOM 795 C CA . LEU A 1 107 ? -19.714 -12.779 -0.801 1.00 81.75 107 LEU A CA 1
ATOM 796 C C . LEU A 1 107 ? -19.536 -13.553 -2.110 1.00 81.75 107 LEU A C 1
ATOM 798 O O . LEU A 1 107 ? -19.489 -12.928 -3.163 1.00 81.75 107 LEU A O 1
ATOM 802 N N . GLY A 1 108 ? -19.358 -14.877 -2.056 1.00 87.69 108 GLY A N 1
ATOM 803 C CA . GLY A 1 108 ? -18.979 -15.674 -3.226 1.00 87.69 108 GLY A CA 1
ATOM 804 C C . GLY A 1 108 ? -17.582 -15.347 -3.774 1.00 87.69 108 GLY A C 1
ATOM 805 O O . GLY A 1 108 ? -17.325 -15.566 -4.953 1.00 87.69 108 GLY A O 1
ATOM 806 N N . LEU A 1 109 ? -16.691 -14.783 -2.949 1.00 91.31 109 LEU A N 1
ATOM 807 C CA . LEU A 1 109 ? -15.288 -14.556 -3.310 1.00 91.31 109 LEU A CA 1
ATOM 808 C C . LEU A 1 109 ? -14.489 -15.847 -3.141 1.00 91.31 109 LEU A C 1
ATOM 810 O O . LEU A 1 109 ? -14.646 -16.546 -2.138 1.00 91.31 109 LEU A O 1
ATOM 814 N N . VAL A 1 110 ? -13.567 -16.098 -4.066 1.00 92.50 110 VAL A N 1
ATOM 815 C CA . VAL A 1 110 ? -12.549 -17.141 -3.904 1.00 92.50 110 VAL A CA 1
ATOM 816 C C . VAL A 1 110 ? -11.260 -16.467 -3.466 1.00 92.50 110 VAL A C 1
ATOM 818 O O . VAL A 1 110 ? -10.745 -15.595 -4.168 1.00 92.50 110 VAL A O 1
ATOM 821 N N . LEU A 1 111 ? -10.749 -16.856 -2.298 1.00 92.75 111 LEU A N 1
ATOM 822 C CA . LEU A 1 111 ? -9.483 -16.361 -1.766 1.00 92.75 111 LEU A CA 1
ATOM 823 C C . LEU A 1 111 ? -8.398 -17.424 -1.951 1.00 92.75 111 LEU A C 1
ATOM 825 O O . LEU A 1 111 ? -8.561 -18.561 -1.515 1.00 92.75 111 LEU A O 1
ATOM 829 N N . GLU A 1 112 ? -7.280 -17.048 -2.560 1.00 93.50 112 GLU A N 1
ATOM 830 C CA . GLU A 1 112 ? -6.079 -17.870 -2.656 1.00 93.50 112 GLU A CA 1
ATOM 831 C C . GLU A 1 112 ? -5.069 -17.499 -1.564 1.00 93.50 112 GLU A C 1
ATOM 833 O O . GLU A 1 112 ? -4.975 -16.348 -1.125 1.00 93.50 112 GLU A O 1
ATOM 838 N N . ARG A 1 113 ? -4.298 -18.495 -1.118 1.00 94.06 113 ARG A N 1
ATOM 839 C CA . ARG A 1 113 ? -3.166 -18.279 -0.219 1.00 94.06 113 ARG A CA 1
ATOM 840 C C . ARG A 1 113 ? -1.955 -17.835 -1.025 1.00 94.06 113 ARG A C 1
ATOM 842 O O . ARG A 1 113 ? -1.403 -18.617 -1.796 1.00 94.06 113 ARG A O 1
ATOM 849 N N . VAL A 1 114 ? -1.490 -16.618 -0.773 1.00 91.69 114 VAL A N 1
ATOM 850 C CA . VAL A 1 114 ? -0.219 -16.112 -1.299 1.00 91.69 114 VAL A CA 1
ATOM 851 C C . VAL A 1 114 ? 0.661 -15.770 -0.105 1.00 91.69 114 VAL A C 1
ATOM 853 O O . VAL A 1 114 ? 0.427 -14.776 0.576 1.00 91.69 114 VAL A O 1
ATOM 856 N N . GLY A 1 115 ? 1.643 -16.623 0.193 1.00 89.75 115 GLY A N 1
ATOM 857 C CA . GLY A 1 115 ? 2.408 -16.526 1.439 1.00 89.75 115 GLY A CA 1
ATOM 858 C C . GLY A 1 115 ? 1.494 -16.659 2.662 1.00 89.75 115 GLY A C 1
ATOM 859 O O . GLY A 1 115 ? 0.837 -17.690 2.834 1.00 89.75 115 GLY A O 1
ATOM 860 N N . ASP A 1 116 ? 1.437 -15.606 3.479 1.00 90.75 116 ASP A N 1
ATOM 861 C CA . ASP A 1 116 ? 0.547 -15.515 4.648 1.00 90.75 116 ASP A CA 1
ATOM 862 C C . ASP A 1 116 ? -0.750 -14.743 4.354 1.00 90.75 116 ASP A C 1
ATOM 864 O O . ASP A 1 116 ? -1.589 -14.571 5.231 1.00 90.75 116 ASP A O 1
ATOM 868 N N . TRP A 1 117 ? -0.931 -14.257 3.126 1.00 93.19 117 TRP A N 1
ATOM 869 C CA . TRP A 1 117 ? 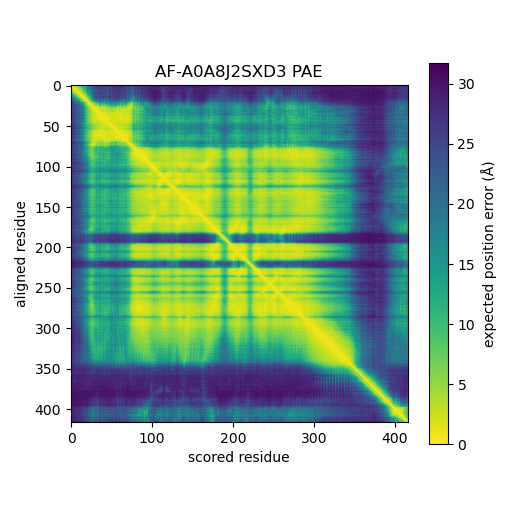-2.033 -13.370 2.774 1.00 93.19 117 TRP A CA 1
ATOM 870 C C . TRP A 1 117 ? -3.161 -14.095 2.059 1.00 93.19 117 TRP A C 1
ATOM 872 O O . TRP A 1 117 ? -2.937 -15.008 1.261 1.00 93.19 117 TRP A O 1
ATOM 882 N N . ALA A 1 118 ? -4.383 -13.633 2.318 1.00 94.25 118 ALA A N 1
ATOM 883 C CA . ALA A 1 118 ? -5.578 -14.056 1.607 1.00 94.25 118 ALA A CA 1
ATOM 884 C C . ALA A 1 118 ? -5.876 -13.069 0.472 1.00 94.25 118 ALA A C 1
ATOM 886 O O . ALA A 1 118 ? -6.334 -11.948 0.704 1.00 94.25 118 ALA A O 1
ATOM 887 N N . VAL A 1 119 ? -5.577 -13.486 -0.757 1.00 94.00 119 VAL A N 1
ATOM 888 C CA . VAL A 1 119 ? -5.701 -12.666 -1.968 1.00 94.00 119 VAL A CA 1
ATOM 889 C C . VAL A 1 119 ? -6.928 -13.107 -2.753 1.00 94.00 119 VAL A C 1
ATOM 891 O O . VAL A 1 119 ? -7.198 -14.294 -2.874 1.00 94.00 119 VAL A O 1
ATOM 894 N N . VAL A 1 120 ? -7.695 -12.168 -3.296 1.00 94.56 120 VAL A N 1
ATOM 895 C CA . VAL A 1 120 ? -8.894 -12.469 -4.085 1.00 94.56 120 VAL A CA 1
ATOM 896 C C . VAL A 1 120 ? -8.483 -13.046 -5.440 1.00 94.56 120 VAL A C 1
ATOM 898 O O . VAL A 1 120 ? -7.974 -12.321 -6.293 1.00 94.56 120 VAL A O 1
ATOM 901 N N . ALA A 1 121 ? -8.737 -14.333 -5.658 1.00 93.00 121 ALA A N 1
ATOM 902 C CA . ALA A 1 121 ? -8.498 -15.017 -6.927 1.00 93.00 121 ALA A CA 1
ATOM 903 C C . ALA A 1 121 ? -9.670 -14.828 -7.899 1.00 93.00 121 ALA A C 1
ATOM 905 O O . ALA A 1 121 ? -9.467 -14.547 -9.081 1.00 93.00 121 ALA A O 1
ATOM 906 N N . GLU A 1 122 ? -10.901 -14.918 -7.389 1.00 92.69 122 GLU A N 1
ATOM 907 C CA . GLU A 1 122 ? -12.122 -14.790 -8.186 1.00 92.69 122 GLU A CA 1
ATOM 908 C C . GLU A 1 122 ? -13.153 -13.916 -7.480 1.00 92.69 122 GLU A C 1
ATOM 910 O O . GLU A 1 122 ? -13.244 -13.881 -6.251 1.00 92.69 122 GLU A O 1
ATOM 915 N N . THR A 1 123 ? -13.929 -13.193 -8.285 1.00 91.75 123 THR A N 1
ATOM 916 C CA . THR A 1 123 ? -14.917 -12.236 -7.803 1.00 91.75 123 THR A CA 1
ATOM 917 C C . THR A 1 123 ? -16.199 -12.327 -8.627 1.00 91.75 123 THR A C 1
ATOM 919 O O . THR A 1 123 ? -16.114 -12.375 -9.860 1.00 91.75 123 THR A O 1
ATOM 922 N N . PRO A 1 124 ? -17.388 -12.304 -7.999 1.00 89.06 124 PRO A N 1
ATOM 923 C CA . PRO A 1 124 ? -18.633 -12.116 -8.728 1.00 89.06 124 PRO A CA 1
ATOM 924 C C . PRO A 1 124 ? -18.627 -10.762 -9.442 1.00 89.06 124 PRO A C 1
ATOM 926 O O . PRO A 1 124 ? -18.026 -9.796 -8.971 1.00 89.06 124 PRO A O 1
ATOM 929 N N . GLN A 1 125 ? -19.332 -10.659 -10.570 1.00 79.19 125 GLN A N 1
ATOM 930 C CA . GLN A 1 125 ? -19.388 -9.414 -11.353 1.00 79.19 125 GLN A CA 1
ATOM 931 C C . GLN A 1 125 ? -20.055 -8.248 -10.602 1.00 79.19 125 GLN A C 1
ATOM 933 O O . GLN A 1 125 ? -19.887 -7.093 -10.983 1.00 79.19 125 GLN A O 1
ATOM 938 N N . THR A 1 126 ? -20.810 -8.542 -9.544 1.00 82.81 126 THR A N 1
ATOM 939 C CA . THR A 1 126 ? -21.612 -7.575 -8.785 1.00 82.81 126 THR A CA 1
ATOM 940 C C . THR A 1 126 ? -20.861 -6.914 -7.629 1.00 82.81 126 THR A C 1
ATOM 942 O O . THR A 1 126 ? -21.374 -5.965 -7.040 1.00 82.81 126 THR A O 1
ATOM 945 N N . THR A 1 127 ? -19.659 -7.378 -7.277 1.00 86.12 127 THR A N 1
ATOM 946 C CA . THR A 1 127 ? -18.939 -6.887 -6.094 1.00 86.12 127 THR A CA 1
ATOM 947 C C . THR A 1 127 ? -17.930 -5.789 -6.436 1.00 86.12 127 THR A C 1
ATOM 949 O O . THR A 1 127 ? -17.282 -5.813 -7.478 1.00 86.12 127 THR A O 1
ATOM 952 N N . ALA A 1 128 ? -17.721 -4.842 -5.515 1.00 88.56 128 ALA A N 1
ATOM 953 C CA . ALA A 1 128 ? -16.716 -3.777 -5.665 1.00 88.56 128 ALA A CA 1
ATOM 954 C C . ALA A 1 128 ? -15.255 -4.250 -5.454 1.00 88.56 128 ALA A C 1
ATOM 956 O O . ALA A 1 128 ? -14.297 -3.536 -5.797 1.00 88.56 128 ALA A O 1
ATOM 957 N N . VAL A 1 129 ? -15.091 -5.442 -4.874 1.00 92.69 129 VAL A N 1
ATOM 958 C CA . VAL A 1 129 ? -13.808 -6.128 -4.671 1.00 92.69 129 VAL A CA 1
ATOM 959 C C . VAL A 1 129 ? -13.292 -6.633 -6.020 1.00 92.69 129 VAL A C 1
ATOM 961 O O . VAL A 1 129 ? -14.073 -7.065 -6.865 1.00 92.69 129 VAL A O 1
ATOM 964 N N . ARG A 1 130 ? -11.984 -6.520 -6.267 1.00 92.19 130 ARG A N 1
ATOM 965 C CA . ARG A 1 130 ? -11.352 -6.936 -7.527 1.00 92.19 130 ARG A CA 1
ATOM 966 C C . ARG A 1 130 ? -10.385 -8.091 -7.289 1.00 92.19 130 ARG A C 1
ATOM 968 O O . ARG A 1 130 ? -9.776 -8.204 -6.234 1.00 92.19 130 ARG A O 1
ATOM 975 N N . VAL A 1 131 ? -10.179 -8.896 -8.332 1.00 91.81 131 VAL A N 1
ATOM 976 C CA . VAL A 1 131 ? -9.113 -9.909 -8.361 1.00 91.81 131 VAL A CA 1
ATOM 977 C C . VAL A 1 131 ? -7.759 -9.263 -8.053 1.00 91.81 131 VAL A C 1
ATOM 979 O O . VAL A 1 131 ? -7.374 -8.274 -8.687 1.00 91.81 131 VAL A O 1
ATOM 982 N N . GLY A 1 132 ? -7.024 -9.849 -7.115 1.00 92.00 132 GLY A N 1
ATOM 983 C CA . GLY A 1 132 ? -5.753 -9.373 -6.580 1.00 92.00 132 GLY A CA 1
ATOM 984 C C . GLY A 1 132 ? -5.873 -8.530 -5.309 1.00 92.00 132 GLY A C 1
ATOM 985 O O . GLY A 1 132 ? -4.855 -8.335 -4.651 1.00 92.00 132 GLY A O 1
ATOM 986 N N . ASP A 1 133 ? -7.064 -8.034 -4.953 1.00 94.12 133 ASP A N 1
ATOM 987 C CA . ASP A 1 133 ? -7.258 -7.332 -3.679 1.00 94.12 133 ASP A CA 1
ATOM 988 C C . ASP A 1 133 ? -6.966 -8.288 -2.508 1.00 94.12 133 ASP A C 1
ATOM 990 O O . ASP A 1 133 ? -7.159 -9.499 -2.617 1.00 94.12 133 ASP A O 1
ATOM 994 N N . VAL A 1 134 ? -6.469 -7.760 -1.391 1.00 94.56 134 VAL A N 1
ATOM 995 C CA . VAL A 1 134 ? -5.984 -8.564 -0.258 1.00 94.56 134 VAL A CA 1
ATOM 996 C C . VAL A 1 134 ? -6.862 -8.318 0.953 1.00 94.56 134 VAL A C 1
ATOM 998 O O . VAL A 1 134 ? -7.104 -7.167 1.300 1.00 94.56 134 VAL A O 1
ATOM 1001 N N . LEU A 1 135 ? -7.326 -9.369 1.623 1.00 95.44 135 LEU A N 1
ATOM 1002 C CA . LEU A 1 135 ? -8.076 -9.217 2.867 1.00 95.44 135 LEU A CA 1
ATOM 1003 C C . LEU A 1 135 ? -7.168 -8.606 3.946 1.00 95.44 135 LEU A C 1
ATOM 1005 O O . LEU A 1 135 ? -6.148 -9.190 4.311 1.00 95.44 135 LEU A O 1
ATOM 1009 N N . SER A 1 136 ? -7.530 -7.420 4.431 1.00 95.06 136 SER A N 1
ATOM 1010 C CA . SER A 1 136 ? -6.733 -6.667 5.400 1.00 95.06 136 SER A CA 1
ATOM 1011 C C . SER A 1 136 ? -7.359 -6.625 6.786 1.00 95.06 136 SER A C 1
ATOM 1013 O O . SER A 1 136 ? -6.613 -6.550 7.763 1.00 95.06 136 SER A O 1
ATOM 1015 N N . GLU A 1 137 ? -8.692 -6.669 6.885 1.00 96.00 137 GLU A N 1
ATOM 1016 C CA . GLU A 1 137 ? -9.402 -6.647 8.168 1.00 96.00 137 GLU A CA 1
ATOM 1017 C C . GLU A 1 137 ? -10.676 -7.496 8.139 1.00 96.00 137 GLU A C 1
ATOM 1019 O O . GLU A 1 137 ? -11.389 -7.548 7.130 1.00 96.00 137 GLU A O 1
ATOM 1024 N N . VAL A 1 138 ? -10.997 -8.090 9.289 1.00 96.12 138 VAL A N 1
ATOM 1025 C CA . VAL A 1 138 ? -12.250 -8.802 9.556 1.00 96.12 138 VAL A CA 1
ATOM 1026 C C . VAL A 1 138 ? -12.919 -8.147 10.756 1.00 96.12 138 VAL A C 1
ATOM 1028 O O . VAL A 1 138 ? -12.369 -8.138 11.850 1.00 96.12 138 VAL A O 1
ATOM 1031 N N . ASP A 1 139 ? -14.094 -7.568 10.545 1.00 94.38 139 ASP A N 1
ATOM 1032 C CA . ASP A 1 139 ? -14.860 -6.830 11.553 1.00 94.38 139 ASP A CA 1
ATOM 1033 C C . ASP A 1 139 ? -14.059 -5.718 12.264 1.00 94.38 139 ASP A C 1
ATOM 1035 O O . ASP A 1 139 ? -14.147 -5.500 13.470 1.00 94.38 139 ASP A O 1
ATOM 1039 N N . GLY A 1 140 ? -13.212 -5.023 11.496 1.00 92.50 140 GLY A N 1
ATOM 1040 C CA . GLY A 1 140 ? -12.299 -3.992 12.001 1.00 92.50 140 GLY A CA 1
ATOM 1041 C C . GLY A 1 140 ? -11.079 -4.526 12.758 1.00 92.50 140 GLY A C 1
ATOM 1042 O O . GLY A 1 140 ? -10.298 -3.726 13.271 1.00 92.50 140 GLY A O 1
ATOM 1043 N N . VAL A 1 141 ? -10.893 -5.849 12.832 1.00 93.94 141 VAL A N 1
ATOM 1044 C CA . VAL A 1 141 ? -9.674 -6.481 13.351 1.00 93.94 141 VAL A CA 1
ATOM 1045 C C . VAL A 1 141 ? -8.679 -6.656 12.199 1.00 93.94 141 VAL A C 1
ATOM 1047 O O . VAL A 1 141 ? -8.977 -7.402 11.262 1.00 93.94 141 VAL A O 1
ATOM 1050 N N . PRO A 1 142 ? -7.503 -6.002 12.237 1.00 93.62 142 PRO A N 1
ATOM 1051 C CA . PRO A 1 142 ? -6.470 -6.182 11.222 1.00 93.62 142 PRO A CA 1
ATOM 1052 C C . PRO A 1 142 ? -5.968 -7.625 11.187 1.00 93.62 142 PRO A C 1
ATOM 1054 O O . PRO A 1 142 ? -5.648 -8.188 12.229 1.00 93.62 142 PRO A O 1
ATOM 1057 N N . CYS A 1 143 ? -5.861 -8.205 9.993 1.00 94.06 143 CYS A N 1
ATOM 1058 C CA . CYS A 1 143 ? -5.398 -9.582 9.793 1.00 94.06 143 CYS A CA 1
ATOM 1059 C C . CYS A 1 143 ? -4.211 -9.695 8.820 1.00 94.06 143 CYS A C 1
ATOM 1061 O O . CYS A 1 143 ? -3.638 -10.765 8.668 1.00 94.06 143 CYS A O 1
ATOM 1063 N N . LEU A 1 144 ? -3.788 -8.597 8.180 1.00 91.31 144 LEU A N 1
ATOM 1064 C CA . LEU A 1 144 ? -2.740 -8.616 7.145 1.00 91.31 144 LEU A CA 1
ATOM 1065 C C . LEU A 1 144 ? -1.353 -9.072 7.651 1.00 91.31 144 LEU A C 1
ATOM 1067 O O . LEU A 1 144 ? -0.518 -9.527 6.868 1.00 91.31 144 LEU A O 1
ATOM 1071 N N . LEU A 1 145 ? -1.075 -8.887 8.943 1.00 92.12 145 LEU A N 1
ATOM 1072 C CA . LEU A 1 145 ? 0.178 -9.306 9.583 1.00 92.12 145 LEU A CA 1
ATOM 1073 C C . LEU A 1 145 ? 0.068 -10.654 10.300 1.00 92.12 145 LEU A C 1
ATOM 1075 O O . LEU A 1 145 ? 1.081 -11.143 10.800 1.00 92.12 145 LEU A O 1
ATOM 1079 N N . GLU A 1 146 ? -1.132 -11.224 10.354 1.00 92.94 146 GLU A N 1
ATOM 1080 C CA . GLU A 1 146 ? -1.388 -12.509 10.988 1.00 92.94 146 GLU A CA 1
ATOM 1081 C C . GLU A 1 146 ? -1.053 -13.653 10.029 1.00 92.94 146 GLU A C 1
ATOM 1083 O O . GLU A 1 146 ? -0.928 -13.468 8.814 1.00 92.94 146 GLU A O 1
ATOM 1088 N N . ALA A 1 147 ? -0.916 -14.862 10.570 1.00 92.50 147 ALA A N 1
ATOM 1089 C CA . ALA A 1 147 ? -0.810 -16.046 9.734 1.00 92.50 147 ALA A CA 1
ATOM 1090 C C . ALA A 1 147 ? -2.104 -16.244 8.926 1.00 92.50 147 ALA A C 1
ATOM 1092 O O . ALA A 1 147 ? -3.210 -15.936 9.388 1.00 92.50 147 ALA A O 1
ATOM 1093 N N . TYR A 1 148 ? -1.972 -16.824 7.731 1.00 91.38 148 TYR A N 1
ATOM 1094 C CA . TYR A 1 148 ? -3.114 -17.114 6.859 1.00 91.38 148 TYR A CA 1
ATOM 1095 C C . TYR A 1 148 ? -4.214 -17.891 7.599 1.00 91.38 148 TYR A C 1
ATOM 1097 O O . TYR A 1 148 ? -5.381 -17.508 7.573 1.00 91.38 148 TYR A O 1
ATOM 1105 N N . ASP A 1 149 ? -3.837 -18.941 8.331 1.00 92.62 149 ASP A N 1
ATOM 1106 C CA . ASP A 1 149 ? -4.793 -19.797 9.037 1.00 92.62 149 ASP A CA 1
ATOM 1107 C C . ASP A 1 149 ? -5.554 -19.037 10.136 1.00 92.62 149 ASP A C 1
ATOM 1109 O O . ASP A 1 149 ? -6.746 -19.269 10.345 1.00 92.62 149 ASP A O 1
ATOM 1113 N N . ASP A 1 150 ? -4.903 -18.086 10.809 1.00 94.44 150 ASP A N 1
ATOM 1114 C CA . ASP A 1 150 ? -5.534 -17.263 11.844 1.00 94.44 150 ASP A CA 1
ATOM 1115 C C . ASP A 1 150 ? -6.497 -16.236 11.243 1.00 94.44 150 ASP A C 1
ATOM 1117 O O . ASP A 1 150 ? -7.595 -16.031 11.769 1.00 94.44 150 ASP A O 1
ATOM 1121 N N . THR A 1 151 ? -6.164 -15.691 10.072 1.00 92.19 151 THR A N 1
ATOM 1122 C CA . THR A 1 151 ? -7.086 -14.856 9.290 1.00 92.19 151 THR A CA 1
ATOM 1123 C C . THR A 1 151 ? -8.379 -15.611 8.960 1.00 92.19 151 THR A C 1
ATOM 1125 O O . THR A 1 151 ? -9.477 -15.080 9.132 1.00 92.19 151 THR A O 1
ATOM 1128 N N . PHE A 1 152 ? -8.288 -16.883 8.562 1.00 90.88 152 PHE A N 1
ATOM 1129 C CA . PHE A 1 152 ? -9.479 -17.688 8.269 1.00 90.88 152 PHE A CA 1
ATOM 1130 C C . PHE A 1 152 ? -10.271 -18.076 9.516 1.00 90.88 152 PHE A C 1
ATOM 1132 O O . PHE A 1 152 ? -11.501 -18.150 9.447 1.00 90.88 152 PHE A O 1
ATOM 1139 N N . LYS A 1 153 ? -9.615 -18.262 10.667 1.00 93.81 153 LYS A N 1
ATOM 1140 C CA . LYS A 1 153 ? -10.323 -18.418 11.948 1.00 93.81 153 LYS A CA 1
ATOM 1141 C C . LYS A 1 153 ? -11.153 -17.173 12.266 1.00 93.81 153 LYS A C 1
ATOM 1143 O O . LYS A 1 153 ? -12.307 -17.326 12.667 1.00 93.81 153 LYS A O 1
ATOM 1148 N N . LEU A 1 154 ? -10.622 -15.968 12.021 1.00 93.31 154 LEU A N 1
ATOM 1149 C CA . LEU A 1 154 ? -11.375 -14.715 12.172 1.00 93.31 154 LEU A CA 1
ATOM 1150 C C . LEU A 1 154 ? -12.577 -14.665 11.222 1.00 93.31 154 LEU A C 1
ATOM 1152 O O . LEU A 1 154 ? -13.694 -14.408 11.670 1.00 93.31 154 LEU A O 1
ATOM 1156 N N . CYS A 1 155 ? -12.392 -14.979 9.936 1.00 90.69 155 CYS A N 1
ATOM 1157 C CA . CYS A 1 155 ? -13.500 -15.026 8.975 1.00 90.69 155 CYS A CA 1
ATOM 1158 C C . CYS A 1 155 ? -14.578 -16.043 9.373 1.00 90.69 155 CYS A C 1
ATOM 1160 O O . CYS A 1 155 ? -15.769 -15.744 9.301 1.00 90.69 155 CYS A O 1
ATOM 1162 N N . ALA A 1 156 ? -14.177 -17.240 9.810 1.00 90.94 156 ALA A N 1
ATOM 1163 C CA . ALA A 1 156 ? -15.100 -18.282 10.245 1.00 90.94 156 ALA A CA 1
ATOM 1164 C C . ALA A 1 156 ? -15.875 -17.869 11.505 1.00 90.94 156 ALA A C 1
ATOM 1166 O O . ALA A 1 156 ? -17.077 -18.124 11.594 1.00 90.94 156 ALA A O 1
ATOM 1167 N N . ALA A 1 157 ? -15.211 -17.210 12.459 1.00 92.56 157 ALA A N 1
ATOM 1168 C CA . ALA A 1 157 ? -15.852 -16.662 13.649 1.00 92.56 157 ALA A CA 1
ATOM 1169 C C . ALA A 1 157 ? -16.860 -15.558 13.289 1.00 92.56 157 ALA A C 1
ATOM 1171 O O . ALA A 1 157 ? -18.008 -15.623 13.727 1.00 92.56 157 ALA A O 1
ATOM 1172 N N . ALA A 1 158 ? -16.469 -14.608 12.432 1.00 90.94 158 ALA A N 1
ATOM 1173 C CA . ALA A 1 158 ? -17.338 -13.531 11.959 1.00 90.94 158 ALA A CA 1
ATOM 1174 C C . ALA A 1 158 ? -18.571 -14.075 11.224 1.00 90.94 158 ALA A C 1
ATOM 1176 O O . ALA A 1 158 ? -19.696 -13.684 11.519 1.00 90.94 158 ALA A O 1
ATOM 1177 N N . ARG A 1 159 ? -18.386 -15.065 10.345 1.00 89.31 159 ARG A N 1
ATOM 1178 C CA . ARG A 1 159 ? -19.482 -15.720 9.621 1.00 89.31 159 ARG A CA 1
ATOM 1179 C C . ARG A 1 159 ? -20.472 -16.436 10.546 1.00 89.31 159 ARG A C 1
ATOM 1181 O O . ARG A 1 159 ? -21.669 -16.430 10.274 1.00 89.31 159 ARG A O 1
ATOM 1188 N N . ARG A 1 160 ? -19.987 -17.091 11.608 1.00 92.06 160 ARG A N 1
ATOM 1189 C CA . ARG A 1 160 ? -20.837 -17.773 12.607 1.00 92.06 160 ARG A CA 1
ATOM 1190 C C . ARG A 1 160 ? -21.543 -16.797 13.548 1.00 92.06 160 ARG A C 1
ATOM 1192 O O . ARG A 1 160 ? -22.427 -17.212 14.298 1.00 92.06 160 ARG A O 1
ATOM 1199 N N . SER A 1 161 ? -21.142 -15.529 13.535 1.00 90.75 161 SER A N 1
ATOM 1200 C CA . SER A 1 161 ? -21.764 -14.492 14.339 1.00 90.75 161 SER A CA 1
ATOM 1201 C C . SER A 1 161 ? -23.216 -14.264 13.922 1.00 90.75 161 SER A C 1
ATOM 1203 O O . SER A 1 161 ? -23.579 -14.356 12.750 1.00 90.75 161 SER A O 1
ATOM 1205 N N . ARG A 1 162 ? -24.060 -13.933 14.904 1.00 93.00 162 ARG A N 1
ATOM 1206 C CA . ARG A 1 162 ? -25.461 -13.542 14.675 1.00 93.00 162 ARG A CA 1
ATOM 1207 C C . ARG A 1 162 ? -25.619 -12.060 14.346 1.00 93.00 162 ARG A C 1
ATOM 1209 O O . ARG A 1 162 ? -26.737 -11.618 14.101 1.00 93.00 162 ARG A O 1
ATOM 1216 N N . VAL A 1 163 ? -24.530 -11.295 14.369 1.00 92.69 163 VAL A N 1
ATOM 1217 C CA . VAL A 1 163 ? -24.528 -9.878 13.999 1.00 92.69 163 VAL A CA 1
ATOM 1218 C C . VAL A 1 163 ? -23.921 -9.686 12.608 1.00 92.69 163 VAL A C 1
ATOM 1220 O O . VAL A 1 163 ? -23.115 -10.517 12.181 1.00 92.69 163 VAL A O 1
ATOM 1223 N N . PRO A 1 164 ? -24.315 -8.624 11.880 1.00 93.75 164 PRO A N 1
ATOM 1224 C CA . PRO A 1 164 ? -23.641 -8.243 10.649 1.00 93.75 164 PRO A CA 1
ATOM 1225 C C . PRO A 1 164 ? -22.144 -8.067 10.896 1.00 93.75 164 PRO A C 1
ATOM 1227 O O . PRO A 1 164 ? -21.746 -7.577 11.952 1.00 93.75 164 PRO A O 1
ATOM 1230 N N . TYR A 1 165 ? -21.332 -8.435 9.916 1.00 93.75 165 TYR A N 1
ATOM 1231 C CA . TYR A 1 165 ? -19.881 -8.316 10.001 1.00 93.75 165 TYR A CA 1
ATOM 1232 C C . TYR A 1 165 ? -19.336 -7.620 8.760 1.00 93.75 165 TYR A C 1
ATOM 1234 O O . TYR A 1 165 ? -20.012 -7.498 7.735 1.00 93.75 165 TYR A O 1
ATOM 1242 N N . THR A 1 166 ? -18.107 -7.126 8.853 1.00 95.94 166 THR A N 1
ATOM 1243 C CA . THR A 1 166 ? -17.459 -6.405 7.753 1.00 95.94 166 THR A CA 1
ATOM 1244 C C . THR A 1 166 ? -16.177 -7.096 7.321 1.00 95.94 166 THR A C 1
ATOM 1246 O O . THR A 1 166 ? -15.478 -7.697 8.132 1.00 95.94 166 THR A O 1
ATOM 1249 N N . LEU A 1 167 ? -15.868 -7.025 6.031 1.00 95.56 167 LEU A N 1
ATOM 1250 C CA . LEU A 1 167 ? -14.587 -7.453 5.475 1.00 95.56 167 LEU A CA 1
ATOM 1251 C C . LEU A 1 167 ? -13.969 -6.267 4.745 1.00 95.56 167 LEU A C 1
ATOM 1253 O O . LEU A 1 167 ? -14.610 -5.687 3.866 1.00 95.56 167 LEU A O 1
ATOM 1257 N N . THR A 1 168 ? -12.744 -5.901 5.109 1.00 95.94 168 THR A N 1
ATOM 1258 C CA . THR A 1 168 ? -12.000 -4.823 4.451 1.00 95.94 168 THR A CA 1
ATOM 1259 C C . THR A 1 168 ? -10.913 -5.426 3.576 1.00 95.94 168 THR A C 1
ATOM 1261 O O . THR A 1 168 ? -10.111 -6.238 4.037 1.00 95.94 168 THR A O 1
ATOM 1264 N N . PHE A 1 169 ? -10.889 -5.018 2.310 1.00 95.31 169 PHE A N 1
ATOM 1265 C CA . PHE A 1 169 ? -9.919 -5.467 1.322 1.00 95.31 169 PHE A CA 1
ATOM 1266 C C . PHE A 1 169 ? -9.013 -4.319 0.897 1.00 95.31 169 PHE A C 1
ATOM 1268 O O . PHE A 1 169 ? -9.489 -3.280 0.432 1.00 95.31 169 PHE A O 1
ATOM 1275 N N . ARG A 1 170 ? -7.705 -4.539 0.980 1.00 93.00 170 ARG A N 1
ATOM 1276 C CA . ARG A 1 170 ? -6.690 -3.658 0.421 1.00 93.00 170 ARG A CA 1
ATOM 1277 C C . ARG A 1 170 ? -6.625 -3.796 -1.086 1.00 93.00 170 ARG A C 1
ATOM 1279 O O . ARG A 1 170 ? -6.483 -4.897 -1.621 1.00 93.00 170 ARG A O 1
ATOM 1286 N N . ARG A 1 171 ? -6.691 -2.659 -1.776 1.00 92.44 171 ARG A N 1
ATOM 1287 C CA . ARG A 1 171 ? -6.691 -2.625 -3.237 1.00 92.44 171 ARG A CA 1
ATOM 1288 C C . ARG A 1 171 ? -5.328 -3.032 -3.792 1.00 92.44 171 ARG A C 1
ATOM 1290 O O . ARG A 1 171 ? -4.318 -2.405 -3.469 1.00 92.44 171 ARG A O 1
ATOM 1297 N N . ALA A 1 172 ? -5.305 -4.019 -4.687 1.00 91.25 172 ALA A N 1
ATOM 1298 C CA . ALA A 1 172 ? -4.089 -4.331 -5.430 1.00 91.25 172 ALA A CA 1
ATOM 1299 C C . ALA A 1 172 ? -3.654 -3.128 -6.283 1.00 91.25 172 ALA A C 1
ATOM 1301 O O . ALA A 1 172 ? -4.502 -2.495 -6.926 1.00 91.25 172 ALA A O 1
ATOM 1302 N N . PRO A 1 173 ? -2.341 -2.844 -6.376 1.00 91.88 173 PRO A N 1
ATOM 1303 C CA . PRO A 1 173 ? -1.844 -1.798 -7.252 1.00 91.88 173 PRO A CA 1
ATOM 1304 C C . PRO A 1 173 ? -2.309 -2.021 -8.690 1.00 91.88 173 PRO A C 1
ATOM 1306 O O . PRO A 1 173 ? -2.119 -3.091 -9.279 1.00 91.88 173 PRO A O 1
ATOM 1309 N N . PHE A 1 174 ? -2.901 -0.976 -9.252 1.00 91.81 174 PHE A N 1
ATOM 1310 C CA . PHE A 1 174 ? -3.296 -0.912 -10.646 1.00 91.81 174 PHE A CA 1
ATOM 1311 C C . PHE A 1 174 ? -2.648 0.314 -11.266 1.00 91.81 174 PHE A C 1
ATOM 1313 O O . PHE A 1 174 ? -2.680 1.393 -10.685 1.00 91.81 174 PHE A O 1
ATOM 1320 N N . HIS A 1 175 ? -2.054 0.160 -12.439 1.00 93.94 175 HIS A N 1
ATOM 1321 C CA . HIS A 1 175 ? -1.522 1.294 -13.179 1.00 93.94 175 HIS A CA 1
ATOM 1322 C C . HIS A 1 175 ? -1.442 0.954 -14.662 1.00 93.94 175 HIS A C 1
ATOM 1324 O O . HIS A 1 175 ? -1.279 -0.210 -15.033 1.00 93.94 175 HIS A O 1
ATOM 1330 N N . LYS A 1 176 ? -1.560 1.959 -15.523 1.00 94.88 176 LYS A N 1
ATOM 1331 C CA . LYS A 1 176 ? -1.440 1.800 -16.969 1.00 94.88 176 LYS A CA 1
ATOM 1332 C C . LYS A 1 176 ? -0.689 2.988 -17.549 1.00 94.88 176 LYS A C 1
ATOM 1334 O O . LYS A 1 176 ? -0.781 4.082 -17.011 1.00 94.88 176 LYS A O 1
ATOM 1339 N N . GLY A 1 177 ? 0.054 2.770 -18.625 1.00 95.56 177 GLY A N 1
ATOM 1340 C CA . GLY A 1 177 ? 0.825 3.843 -19.242 1.00 95.56 177 GLY A CA 1
ATOM 1341 C C . GLY A 1 177 ? 1.759 3.365 -20.342 1.00 95.56 177 GLY A C 1
ATOM 1342 O O . GLY A 1 177 ? 1.971 2.169 -20.553 1.00 95.56 177 GLY A O 1
ATOM 1343 N N . TRP A 1 178 ? 2.313 4.319 -21.079 1.00 96.19 178 TRP A N 1
ATOM 1344 C CA . TRP A 1 178 ? 3.225 4.046 -22.181 1.00 96.19 178 TRP A CA 1
ATOM 1345 C C . TRP A 1 178 ? 4.664 3.940 -21.692 1.00 96.19 178 TRP A C 1
ATOM 1347 O O . TRP A 1 178 ? 5.199 4.896 -21.151 1.00 96.19 178 TRP A O 1
ATOM 1357 N N . LEU A 1 179 ? 5.324 2.820 -21.990 1.00 96.88 179 LEU A N 1
ATOM 1358 C CA . LEU A 1 179 ? 6.753 2.632 -21.730 1.00 96.88 179 LEU A CA 1
ATOM 1359 C C . LEU A 1 179 ? 7.475 2.147 -22.987 1.00 96.88 179 LEU A C 1
ATOM 1361 O O . LEU A 1 179 ? 6.892 1.539 -23.894 1.00 96.88 179 LEU A O 1
ATOM 1365 N N . ARG A 1 180 ? 8.785 2.370 -23.039 1.00 95.50 180 ARG A N 1
ATOM 1366 C CA . ARG A 1 180 ? 9.666 1.772 -24.047 1.00 95.50 180 ARG A CA 1
ATOM 1367 C C . ARG A 1 180 ? 10.286 0.506 -23.482 1.00 95.50 180 ARG A C 1
ATOM 1369 O O . ARG A 1 180 ? 11.015 0.556 -22.506 1.00 95.50 180 ARG A O 1
ATOM 1376 N N . LYS A 1 181 ? 10.032 -0.636 -24.109 1.00 94.62 181 LYS A N 1
ATOM 1377 C CA . LYS A 1 181 ? 10.545 -1.949 -23.703 1.00 94.62 181 LYS A CA 1
ATOM 1378 C C . LYS A 1 181 ? 11.726 -2.373 -24.569 1.00 94.62 181 LYS A C 1
ATOM 1380 O O . LYS A 1 181 ? 11.603 -2.361 -25.794 1.00 94.62 181 LYS A O 1
ATOM 1385 N N . LYS A 1 182 ? 12.807 -2.861 -23.956 1.00 92.38 182 LYS A N 1
ATOM 1386 C CA . LYS A 1 182 ? 13.913 -3.510 -24.677 1.00 92.38 182 LYS A CA 1
ATOM 1387 C C . LYS A 1 182 ? 13.476 -4.884 -25.196 1.00 92.38 182 LYS A C 1
ATOM 1389 O O . LYS A 1 182 ? 12.818 -5.657 -24.489 1.00 92.38 182 LYS A O 1
ATOM 1394 N N . SER A 1 183 ? 13.802 -5.205 -26.445 1.00 83.94 183 SER A N 1
ATOM 1395 C CA . SER A 1 183 ? 13.551 -6.529 -27.016 1.00 83.94 183 SER A CA 1
ATOM 1396 C C . SER A 1 183 ? 14.294 -7.606 -26.223 1.00 83.94 183 SER A C 1
ATOM 1398 O O . SER A 1 183 ? 15.454 -7.424 -25.861 1.00 83.94 183 SER A O 1
ATOM 1400 N N . ARG A 1 184 ? 13.634 -8.743 -25.981 1.00 77.75 184 ARG A N 1
ATOM 1401 C CA . ARG A 1 184 ? 14.279 -9.940 -25.423 1.00 77.75 184 ARG A CA 1
ATOM 1402 C C . ARG A 1 184 ? 15.087 -10.635 -26.532 1.00 77.75 184 ARG A C 1
ATOM 1404 O O . ARG A 1 184 ? 14.727 -10.511 -27.703 1.00 77.75 184 ARG A O 1
ATOM 1411 N N . GLY A 1 185 ? 16.177 -11.315 -26.175 1.00 62.84 185 GLY A N 1
ATOM 1412 C CA . GLY A 1 185 ? 17.142 -11.913 -27.113 1.00 62.84 185 GLY A CA 1
ATOM 1413 C C . GLY A 1 185 ? 16.564 -12.889 -28.159 1.00 62.84 185 GLY A C 1
ATOM 1414 O O . GLY A 1 185 ? 15.423 -13.332 -28.060 1.00 62.84 185 GLY A O 1
ATOM 1415 N N . ARG A 1 186 ? 17.390 -13.178 -29.183 1.00 47.41 186 ARG A N 1
ATOM 1416 C CA . ARG A 1 186 ? 17.152 -13.846 -30.495 1.00 47.41 186 ARG A CA 1
ATOM 1417 C C . ARG A 1 186 ? 16.149 -13.201 -31.457 1.00 47.41 186 ARG A C 1
ATOM 1419 O O . ARG A 1 186 ? 16.258 -13.428 -32.653 1.00 47.41 186 ARG A O 1
ATOM 1426 N N . SER A 1 187 ? 15.245 -12.343 -30.988 1.00 47.44 187 SER A N 1
ATOM 1427 C CA . SER A 1 187 ? 14.343 -11.560 -31.853 1.00 47.44 187 SER A CA 1
ATOM 1428 C C . SER A 1 187 ? 14.832 -10.120 -32.077 1.00 47.44 187 SER A C 1
ATOM 1430 O O . SER A 1 187 ? 14.023 -9.220 -32.336 1.00 47.44 187 SER A O 1
ATOM 1432 N N . ALA A 1 188 ? 16.149 -9.892 -32.016 1.00 49.91 188 ALA A N 1
ATOM 1433 C CA . ALA A 1 188 ? 16.781 -8.757 -32.684 1.00 49.91 188 ALA A CA 1
ATOM 1434 C C . ALA A 1 188 ? 16.711 -9.021 -34.197 1.00 49.91 188 ALA A C 1
ATOM 1436 O O . ALA A 1 188 ? 17.690 -9.371 -34.846 1.00 49.91 188 ALA A O 1
ATOM 1437 N N . SER A 1 189 ? 15.490 -8.979 -34.735 1.00 46.94 189 SER A N 1
ATOM 1438 C CA . SER A 1 189 ? 15.258 -8.999 -36.172 1.00 46.94 189 SER A CA 1
ATOM 1439 C C . SER A 1 189 ? 16.128 -7.905 -36.777 1.00 46.94 189 SER A C 1
ATOM 1441 O O . SER A 1 189 ? 16.087 -6.773 -36.292 1.00 46.94 189 SER A O 1
ATOM 1443 N N . ARG A 1 190 ? 16.872 -8.229 -37.841 1.00 51.50 190 ARG A N 1
ATOM 1444 C CA . ARG A 1 190 ? 17.677 -7.270 -38.618 1.00 51.50 190 ARG A CA 1
ATOM 1445 C C . ARG A 1 190 ? 16.855 -6.064 -39.119 1.00 51.50 190 ARG A C 1
ATOM 1447 O O . ARG A 1 190 ? 17.435 -5.074 -39.535 1.00 51.50 190 ARG A O 1
ATOM 1454 N N . PHE A 1 191 ? 15.520 -6.138 -39.031 1.00 52.75 191 PHE A N 1
ATOM 1455 C CA . PHE A 1 191 ? 14.553 -5.107 -39.419 1.00 52.75 191 PHE A CA 1
ATOM 1456 C C . PHE A 1 191 ? 13.885 -4.367 -38.244 1.00 52.75 191 PHE A C 1
ATOM 1458 O O . PHE A 1 191 ? 13.117 -3.433 -38.456 1.00 52.75 191 PHE A O 1
ATOM 1465 N N . SER A 1 192 ? 14.134 -4.758 -36.989 1.00 46.44 192 SER A N 1
ATOM 1466 C CA . SER A 1 192 ? 13.674 -3.993 -35.825 1.00 46.44 192 SER A CA 1
ATOM 1467 C C . SER A 1 192 ? 14.687 -2.880 -35.586 1.00 46.44 192 SER A C 1
ATOM 1469 O O . SER A 1 192 ? 15.761 -3.176 -35.080 1.00 46.44 192 SER A O 1
ATOM 1471 N N . GLY A 1 193 ? 14.341 -1.645 -35.970 1.00 49.81 193 GLY A N 1
ATOM 1472 C CA . GLY A 1 193 ? 15.214 -0.462 -35.998 1.00 49.81 193 GLY A CA 1
ATOM 1473 C C . GLY A 1 193 ? 16.297 -0.395 -34.915 1.00 49.81 193 GLY A C 1
ATOM 1474 O O . GLY A 1 193 ? 16.064 -0.815 -33.781 1.00 49.81 193 GLY A O 1
ATOM 1475 N N . LEU A 1 194 ? 17.446 0.172 -35.309 1.00 53.47 194 LEU A N 1
ATOM 1476 C CA . LEU A 1 194 ? 18.799 0.191 -34.714 1.00 53.47 194 LEU A CA 1
ATOM 1477 C C . LEU A 1 194 ? 18.968 0.212 -33.176 1.00 53.47 194 LEU A C 1
ATOM 1479 O O . LEU A 1 194 ? 20.082 0.056 -32.696 1.00 53.47 194 LEU A O 1
ATOM 1483 N N . THR A 1 195 ? 17.919 0.389 -32.377 1.00 65.88 195 THR A N 1
ATOM 1484 C CA . THR A 1 195 ? 17.998 0.546 -30.920 1.00 65.88 195 THR A CA 1
ATOM 1485 C C . THR A 1 195 ? 17.380 -0.613 -30.124 1.00 65.88 195 THR A C 1
ATOM 1487 O O . THR A 1 195 ? 17.597 -0.700 -28.919 1.00 65.88 195 THR A O 1
ATOM 1490 N N . GLY A 1 196 ? 16.622 -1.535 -30.737 1.00 81.75 196 GLY A N 1
ATOM 1491 C CA . GLY A 1 196 ? 16.028 -2.678 -30.016 1.00 81.75 196 GLY A CA 1
ATOM 1492 C C . GLY A 1 196 ? 14.949 -2.306 -28.979 1.00 81.75 196 GLY A C 1
ATOM 1493 O O . GLY A 1 196 ? 14.503 -3.164 -28.214 1.00 81.75 196 GLY A O 1
ATOM 1494 N N . TRP A 1 197 ? 14.491 -1.051 -28.951 1.00 91.00 197 TRP A N 1
ATOM 1495 C CA . TRP A 1 197 ? 13.434 -0.561 -28.060 1.00 91.00 197 TRP A CA 1
ATOM 1496 C C . TRP A 1 197 ? 12.093 -0.461 -28.787 1.00 91.00 197 TRP A C 1
ATOM 1498 O O . TRP A 1 197 ? 12.006 0.061 -29.895 1.00 91.00 197 TRP A O 1
ATOM 1508 N N . LYS A 1 198 ? 11.015 -0.925 -28.151 1.00 93.00 198 LYS A N 1
ATOM 1509 C CA . LYS A 1 198 ? 9.646 -0.861 -28.686 1.00 93.00 198 LYS A CA 1
ATOM 1510 C C . LYS A 1 198 ? 8.739 -0.120 -27.715 1.00 93.00 198 LYS A C 1
ATOM 1512 O O . LYS A 1 198 ? 8.659 -0.497 -26.547 1.00 93.00 198 LYS A O 1
ATOM 1517 N N . ARG A 1 199 ? 8.023 0.899 -28.195 1.00 94.69 199 ARG A N 1
ATOM 1518 C CA . ARG A 1 199 ? 6.980 1.574 -27.410 1.00 94.69 199 ARG A CA 1
ATOM 1519 C C . ARG A 1 199 ? 5.773 0.642 -27.265 1.00 94.69 199 ARG A C 1
ATOM 1521 O O . ARG A 1 199 ? 5.306 0.066 -28.253 1.00 94.69 199 ARG A O 1
ATOM 1528 N N . ARG A 1 200 ? 5.324 0.434 -26.028 1.00 95.88 200 ARG A N 1
ATOM 1529 C CA . ARG A 1 200 ? 4.224 -0.466 -25.670 1.00 95.88 200 ARG A CA 1
ATOM 1530 C C . ARG A 1 200 ? 3.386 0.158 -24.561 1.00 95.88 200 ARG A C 1
ATOM 1532 O O . ARG A 1 200 ? 3.918 0.863 -23.707 1.00 95.88 200 ARG A O 1
ATOM 1539 N N . PHE A 1 201 ? 2.090 -0.119 -24.585 1.00 95.56 201 PHE A N 1
ATOM 1540 C CA . PHE A 1 201 ? 1.183 0.276 -23.517 1.00 95.56 201 PHE A CA 1
ATOM 1541 C C . PHE A 1 201 ? 1.175 -0.817 -22.453 1.00 95.56 201 PHE A C 1
ATOM 1543 O O . PHE A 1 201 ? 0.824 -1.956 -22.755 1.00 95.56 201 PHE A O 1
ATOM 1550 N N . PHE A 1 202 ? 1.614 -0.501 -21.242 1.00 96.69 202 PHE A N 1
ATOM 1551 C CA . PHE A 1 202 ? 1.675 -1.422 -20.116 1.00 96.69 202 PHE A CA 1
ATOM 1552 C C . PHE A 1 202 ? 0.444 -1.273 -19.236 1.00 96.69 202 PHE A C 1
ATOM 1554 O O . PHE A 1 202 ? -0.045 -0.172 -19.014 1.00 96.69 202 PHE A O 1
ATOM 1561 N N . VAL A 1 203 ? -0.019 -2.399 -18.708 1.00 95.56 203 VAL A N 1
ATOM 1562 C CA . VAL A 1 203 ? -1.065 -2.488 -17.695 1.00 95.56 203 VAL A CA 1
ATOM 1563 C C . VAL A 1 203 ? -0.539 -3.377 -16.575 1.00 95.56 203 VAL A C 1
ATOM 1565 O O . VAL A 1 203 ? -0.299 -4.570 -16.781 1.00 95.56 203 VAL A O 1
ATOM 1568 N N . LEU A 1 204 ? -0.339 -2.781 -15.405 1.00 95.25 204 LEU A N 1
ATOM 1569 C CA . LEU A 1 204 ? -0.076 -3.458 -14.144 1.00 95.25 204 LEU A CA 1
ATOM 1570 C C . LEU A 1 204 ? -1.411 -3.777 -13.478 1.00 95.25 204 LEU A C 1
ATOM 1572 O O . LEU A 1 204 ? -2.185 -2.873 -13.167 1.00 95.25 204 LEU A O 1
ATOM 1576 N N . ARG A 1 205 ? -1.678 -5.063 -13.260 1.00 92.56 205 ARG A N 1
ATOM 1577 C CA . ARG A 1 205 ? -2.873 -5.531 -12.557 1.00 92.56 205 ARG A CA 1
ATOM 1578 C C . ARG A 1 205 ? -2.568 -6.840 -11.841 1.00 92.56 205 ARG A C 1
ATOM 1580 O O . ARG A 1 205 ? -2.003 -7.740 -12.458 1.00 92.56 205 ARG A O 1
ATOM 1587 N N . SER A 1 206 ? -2.938 -6.934 -10.564 1.00 87.19 206 SER A N 1
ATOM 1588 C CA . SER A 1 206 ? -2.865 -8.174 -9.768 1.00 87.19 206 SER A CA 1
ATOM 1589 C C . SER A 1 206 ? -1.480 -8.841 -9.833 1.00 87.19 206 SER A C 1
ATOM 1591 O O . SER A 1 206 ? -1.352 -10.022 -10.138 1.00 87.19 206 SER A O 1
ATOM 1593 N N . GLY A 1 207 ? -0.408 -8.055 -9.665 1.00 90.69 207 GLY A N 1
ATOM 1594 C CA . GLY A 1 207 ? 0.960 -8.586 -9.709 1.00 90.69 207 GLY A CA 1
ATOM 1595 C C . GLY A 1 207 ? 1.459 -9.006 -11.098 1.00 90.69 207 GLY A C 1
ATOM 1596 O O . GLY A 1 207 ? 2.503 -9.648 -11.210 1.00 90.69 207 GLY A O 1
ATOM 1597 N N . LYS A 1 208 ? 0.749 -8.658 -12.175 1.00 93.81 208 LYS A N 1
ATOM 1598 C CA . LYS A 1 208 ? 1.125 -8.984 -13.554 1.00 93.81 208 LYS A CA 1
ATOM 1599 C C . LYS A 1 208 ? 1.210 -7.722 -14.403 1.00 93.81 208 LYS A C 1
ATOM 1601 O O . LYS A 1 208 ? 0.276 -6.926 -14.462 1.00 93.81 208 LYS A O 1
ATOM 1606 N N . LEU A 1 209 ? 2.323 -7.572 -15.112 1.00 95.31 209 LEU A N 1
ATOM 1607 C CA . LEU A 1 209 ? 2.508 -6.556 -16.143 1.00 95.31 209 LEU A CA 1
ATOM 1608 C C . LEU A 1 209 ? 2.170 -7.161 -17.496 1.00 95.31 209 LEU A C 1
ATOM 1610 O O . LEU A 1 209 ? 2.877 -8.042 -17.977 1.00 95.31 209 LEU A O 1
ATOM 1614 N N . THR A 1 210 ? 1.112 -6.682 -18.132 1.00 95.62 210 THR A N 1
ATOM 1615 C CA . THR A 1 210 ? 0.751 -7.071 -19.500 1.00 95.62 210 THR A CA 1
ATOM 1616 C C . THR A 1 210 ? 0.972 -5.884 -20.418 1.00 95.62 210 THR A C 1
ATOM 1618 O O . THR A 1 210 ? 0.659 -4.760 -20.040 1.00 95.62 210 THR A O 1
ATOM 1621 N N . TYR A 1 211 ? 1.529 -6.109 -21.608 1.00 95.56 211 TYR A N 1
ATOM 1622 C CA . TYR A 1 211 ? 1.804 -5.022 -22.541 1.00 95.56 211 TYR A CA 1
ATOM 1623 C C . TYR A 1 211 ? 1.220 -5.258 -23.930 1.00 95.56 211 TYR A C 1
ATOM 1625 O O . TYR A 1 211 ? 1.183 -6.379 -24.448 1.00 95.56 211 TYR A O 1
ATOM 1633 N N . TYR A 1 212 ? 0.807 -4.156 -24.541 1.00 95.06 212 TYR A N 1
ATOM 1634 C CA . TYR A 1 212 ? 0.047 -4.091 -25.780 1.00 95.06 212 TYR A CA 1
ATOM 1635 C C . TYR A 1 212 ? 0.745 -3.178 -26.788 1.00 95.06 212 TYR A C 1
ATOM 1637 O O . TYR A 1 212 ? 1.630 -2.389 -26.451 1.00 95.06 212 TYR A O 1
ATOM 1645 N N . GLU A 1 213 ? 0.372 -3.316 -28.056 1.00 92.81 213 GLU A N 1
ATOM 1646 C CA . GLU A 1 213 ? 0.846 -2.425 -29.120 1.00 92.81 213 GLU A CA 1
ATOM 1647 C C . GLU A 1 213 ? 0.173 -1.053 -29.069 1.00 92.81 213 GLU A C 1
ATOM 1649 O O . GLU A 1 213 ? 0.845 -0.045 -29.259 1.00 92.81 213 GLU A O 1
ATOM 1654 N N . ALA A 1 214 ? -1.115 -1.039 -28.735 1.00 91.12 214 ALA A N 1
ATOM 1655 C CA . ALA A 1 214 ? -1.931 0.143 -28.509 1.00 91.12 214 ALA A CA 1
ATOM 1656 C C . ALA A 1 214 ? -2.714 -0.017 -27.201 1.00 91.12 214 ALA A C 1
ATOM 1658 O O . ALA A 1 214 ? -2.909 -1.146 -26.734 1.00 91.12 214 ALA A O 1
ATOM 1659 N N . GLU A 1 215 ? -3.152 1.101 -26.622 1.00 89.81 215 GLU A N 1
ATOM 1660 C CA . GLU A 1 215 ? -4.008 1.096 -25.436 1.00 89.81 215 GLU A CA 1
ATOM 1661 C C . GLU A 1 215 ? -5.270 0.253 -25.700 1.00 89.81 215 GLU A C 1
ATOM 1663 O O . GLU A 1 215 ? -5.949 0.469 -26.707 1.00 89.81 215 GLU A O 1
ATOM 1668 N N . PRO A 1 216 ? -5.562 -0.762 -24.864 1.00 84.44 216 PRO A N 1
ATOM 1669 C CA . PRO A 1 216 ? -6.778 -1.544 -25.012 1.00 84.44 216 PRO A CA 1
ATOM 1670 C C . PRO A 1 216 ? -8.006 -0.666 -24.712 1.00 84.44 216 PRO A C 1
ATOM 1672 O O . PRO A 1 216 ? -7.944 0.172 -23.809 1.00 84.44 216 PRO A O 1
ATOM 1675 N N . PRO A 1 217 ? -9.133 -0.857 -25.423 1.00 78.44 217 PRO A N 1
ATOM 1676 C CA . PRO A 1 217 ? -10.354 -0.104 -25.158 1.00 78.44 217 PRO A CA 1
ATOM 1677 C C . PRO A 1 217 ? -10.817 -0.299 -23.706 1.00 78.44 217 PRO A C 1
ATOM 1679 O O . PRO A 1 217 ? -10.810 -1.411 -23.180 1.00 78.44 217 PRO A O 1
ATOM 1682 N N . SER A 1 218 ? -11.220 0.800 -23.060 1.00 63.94 218 SER A N 1
ATOM 1683 C CA . SER A 1 218 ? -11.576 0.853 -21.631 1.00 63.94 218 SER A CA 1
ATOM 1684 C C . SER A 1 218 ? -12.831 0.050 -21.260 1.00 63.94 218 SER A C 1
ATOM 1686 O O . SER A 1 218 ? -13.075 -0.177 -20.076 1.00 63.94 218 SER A O 1
ATOM 1688 N N . ALA A 1 219 ? -13.631 -0.362 -22.243 1.00 52.97 219 ALA A N 1
ATOM 1689 C CA . ALA A 1 219 ? -14.875 -1.085 -22.043 1.00 52.97 219 ALA A CA 1
ATOM 1690 C C . ALA A 1 219 ? -14.995 -2.222 -23.068 1.00 52.97 219 ALA A C 1
ATOM 1692 O O . ALA A 1 219 ? -14.927 -1.994 -24.274 1.00 52.97 219 ALA A O 1
ATOM 1693 N N . SER A 1 220 ? -15.220 -3.427 -22.543 1.00 44.25 220 SER A N 1
ATOM 1694 C CA . SER A 1 220 ? -15.649 -4.648 -23.237 1.00 44.25 220 SER A CA 1
ATOM 1695 C C . SER A 1 220 ? -14.551 -5.552 -23.833 1.00 44.25 220 SER A C 1
ATOM 1697 O O . SER A 1 220 ? -13.793 -5.132 -24.709 1.00 44.25 220 SER A O 1
ATOM 1699 N N . PRO A 1 221 ? -14.534 -6.854 -23.471 1.00 44.81 221 PRO A N 1
ATOM 1700 C CA . PRO A 1 221 ? -13.820 -7.906 -24.196 1.00 44.81 221 PRO A CA 1
ATOM 1701 C C . PRO A 1 221 ? -14.570 -8.254 -25.500 1.00 44.81 221 PRO A C 1
ATOM 1703 O O . PRO A 1 221 ? -14.943 -9.396 -25.747 1.00 44.81 221 PRO A O 1
ATOM 1706 N N . GLY A 1 222 ? -14.857 -7.244 -26.323 1.00 45.62 222 GLY A N 1
ATOM 1707 C CA . GLY A 1 222 ? -15.406 -7.414 -27.665 1.00 45.62 222 GLY A CA 1
ATOM 1708 C C . GLY A 1 222 ? -14.290 -7.662 -28.679 1.00 45.62 222 GLY A C 1
ATOM 1709 O O . GLY A 1 222 ? -13.145 -7.294 -28.431 1.00 45.62 222 GLY A O 1
ATOM 1710 N N . ARG A 1 223 ? -14.639 -8.258 -29.827 1.00 48.88 223 ARG A N 1
ATOM 1711 C CA . ARG A 1 223 ? -13.803 -8.721 -30.966 1.00 48.88 223 ARG A CA 1
ATOM 1712 C C . ARG A 1 223 ? -12.571 -7.887 -31.392 1.00 48.88 223 ARG A C 1
ATOM 1714 O O . ARG A 1 223 ? -11.765 -8.409 -32.152 1.00 48.88 223 ARG A O 1
ATOM 1721 N N . ASN A 1 224 ? -12.393 -6.660 -30.898 1.00 52.62 224 ASN A N 1
ATOM 1722 C CA . ASN A 1 224 ? -11.294 -5.745 -31.225 1.00 52.62 224 ASN A CA 1
ATOM 1723 C C . ASN A 1 224 ? -10.380 -5.394 -30.028 1.00 52.62 224 ASN A C 1
ATOM 1725 O O . ASN A 1 224 ? -9.584 -4.460 -30.125 1.00 52.62 224 ASN A O 1
ATOM 1729 N N . ALA A 1 225 ? -10.469 -6.104 -28.895 1.00 61.69 225 ALA A N 1
ATOM 1730 C CA . ALA A 1 225 ? -9.522 -5.925 -27.793 1.00 61.69 225 ALA A CA 1
ATOM 1731 C C . ALA A 1 225 ? -8.088 -6.178 -28.291 1.00 61.69 225 ALA A C 1
ATOM 1733 O O . ALA A 1 225 ? -7.795 -7.232 -28.864 1.00 61.69 225 ALA A O 1
ATOM 1734 N N . SER A 1 226 ? -7.189 -5.206 -28.104 1.00 73.88 226 SER A N 1
ATOM 1735 C CA . SER A 1 226 ? -5.811 -5.327 -28.576 1.00 73.88 226 SER A CA 1
ATOM 1736 C C . SER A 1 226 ? -5.169 -6.577 -27.961 1.00 73.88 226 SER A C 1
ATOM 1738 O O . SER A 1 226 ? -5.109 -6.745 -26.743 1.00 73.88 226 SER A O 1
ATOM 1740 N N . LYS A 1 227 ? -4.723 -7.515 -28.809 1.00 87.50 227 LYS A N 1
ATOM 1741 C CA . LYS A 1 227 ? -4.126 -8.772 -28.339 1.00 87.50 227 LYS A CA 1
ATOM 1742 C C . LYS A 1 227 ? -2.872 -8.456 -27.509 1.00 87.50 227 LYS A C 1
ATOM 1744 O O . LYS A 1 227 ? -2.010 -7.712 -27.997 1.00 87.50 227 LYS A O 1
ATOM 1749 N N . PRO A 1 228 ? -2.716 -9.029 -26.300 1.00 92.12 228 PRO A N 1
ATOM 1750 C CA . PRO A 1 228 ? -1.515 -8.815 -25.505 1.00 92.12 228 PRO A CA 1
ATOM 1751 C C . PRO A 1 228 ? -0.286 -9.288 -26.285 1.00 92.12 228 PRO A C 1
ATOM 1753 O O . PRO A 1 228 ? -0.255 -10.397 -26.822 1.00 92.12 228 PRO A O 1
ATOM 1756 N N . LYS A 1 229 ? 0.743 -8.439 -26.358 1.00 92.81 229 LYS A N 1
ATOM 1757 C CA . LYS A 1 229 ? 2.025 -8.776 -27.003 1.00 92.81 229 LYS A CA 1
ATOM 1758 C C . LYS A 1 229 ? 2.938 -9.571 -26.074 1.00 92.81 229 LYS A C 1
ATOM 1760 O O . LYS A 1 229 ? 3.883 -10.202 -26.536 1.00 92.81 229 LYS A O 1
ATOM 1765 N N . GLY A 1 230 ? 2.667 -9.530 -24.776 1.00 93.06 230 GLY A N 1
ATOM 1766 C CA . GLY A 1 230 ? 3.288 -10.390 -23.785 1.00 93.06 230 GLY A CA 1
ATOM 1767 C C . GLY A 1 230 ? 2.945 -9.951 -22.371 1.00 93.06 230 GLY A C 1
ATOM 1768 O O . GLY A 1 230 ? 2.277 -8.938 -22.155 1.00 93.06 230 GLY A O 1
ATOM 1769 N N . SER A 1 231 ? 3.432 -10.721 -21.405 1.00 94.06 231 SER A N 1
ATOM 1770 C CA . SER A 1 231 ? 3.267 -10.419 -19.989 1.00 94.06 231 SER A CA 1
ATOM 1771 C C . SER A 1 231 ? 4.505 -10.784 -19.180 1.00 94.06 231 SER A C 1
ATOM 1773 O O . SER A 1 231 ? 5.298 -11.624 -19.602 1.00 94.06 231 SER A O 1
ATOM 1775 N N . PHE A 1 232 ? 4.638 -10.171 -18.012 1.00 94.44 232 PHE A N 1
ATOM 1776 C CA . PHE A 1 232 ? 5.671 -10.422 -17.020 1.00 94.44 232 PHE A CA 1
ATOM 1777 C C . PHE A 1 232 ? 5.008 -10.563 -15.646 1.00 94.44 232 PHE A C 1
ATOM 1779 O O . PHE A 1 232 ? 4.185 -9.729 -15.267 1.00 94.44 232 PHE A O 1
ATOM 1786 N N . SER A 1 233 ? 5.319 -11.641 -14.930 1.00 93.19 233 SER A N 1
ATOM 1787 C CA . SER A 1 233 ? 4.699 -11.962 -13.640 1.00 93.19 233 SER A CA 1
ATOM 1788 C C . SER A 1 233 ? 5.604 -11.522 -12.496 1.00 93.19 233 SER A C 1
ATOM 1790 O O . SER A 1 233 ? 6.739 -11.985 -12.417 1.00 93.19 233 SER A O 1
ATOM 1792 N N . LEU A 1 234 ? 5.097 -10.680 -11.593 1.00 92.50 234 LEU A N 1
ATOM 1793 C CA . LEU A 1 234 ? 5.840 -10.200 -10.422 1.00 92.50 234 LEU A CA 1
ATOM 1794 C C . LEU A 1 234 ? 5.832 -11.209 -9.264 1.00 92.50 234 LEU A C 1
ATOM 1796 O O . LEU A 1 234 ? 6.757 -11.213 -8.459 1.00 92.50 234 LEU A O 1
ATOM 1800 N N . ALA A 1 235 ? 4.852 -12.120 -9.233 1.00 86.56 235 ALA A N 1
ATOM 1801 C CA . ALA A 1 235 ? 4.706 -13.153 -8.197 1.00 86.56 235 ALA A CA 1
ATOM 1802 C C . ALA A 1 235 ? 5.913 -14.110 -8.063 1.00 86.56 235 ALA A C 1
ATOM 1804 O O . ALA A 1 235 ? 6.075 -14.780 -7.050 1.00 86.56 235 ALA A O 1
ATOM 1805 N N . ARG A 1 236 ? 6.786 -14.191 -9.076 1.00 82.50 236 ARG A N 1
ATOM 1806 C CA . ARG A 1 236 ? 7.945 -15.104 -9.100 1.00 82.50 236 ARG A CA 1
ATOM 1807 C C . ARG A 1 236 ? 9.192 -14.468 -8.478 1.00 82.50 236 ARG A C 1
ATOM 1809 O O . ARG A 1 236 ? 10.229 -14.419 -9.136 1.00 82.50 236 ARG A O 1
ATOM 1816 N N . GLN A 1 237 ? 9.058 -13.939 -7.258 1.00 80.38 237 GLN A N 1
ATOM 1817 C CA . GLN A 1 237 ? 10.139 -13.264 -6.520 1.00 80.38 237 GLN A CA 1
ATOM 1818 C C . GLN A 1 237 ? 10.876 -12.234 -7.394 1.00 80.38 237 GLN A C 1
ATOM 1820 O O . GLN A 1 237 ? 12.084 -12.303 -7.619 1.00 80.38 237 GLN A O 1
ATOM 1825 N N . CYS A 1 238 ? 10.114 -11.301 -7.966 1.00 90.38 238 CYS A N 1
ATOM 1826 C CA . CYS A 1 238 ? 10.675 -10.297 -8.854 1.00 90.38 238 CYS A CA 1
ATOM 1827 C C . CYS A 1 238 ? 11.592 -9.330 -8.094 1.00 90.38 238 CYS A C 1
ATOM 1829 O O . CYS A 1 238 ? 11.189 -8.705 -7.117 1.00 90.38 238 CYS A O 1
ATOM 1831 N N . THR A 1 239 ? 12.800 -9.123 -8.606 1.00 91.19 239 THR A N 1
ATOM 1832 C CA . THR A 1 239 ? 13.668 -8.023 -8.180 1.00 91.19 239 THR A CA 1
ATOM 1833 C C . THR A 1 239 ? 13.410 -6.798 -9.050 1.00 91.19 239 THR A C 1
ATOM 1835 O O . THR A 1 239 ? 13.363 -6.882 -10.282 1.00 91.19 239 THR A O 1
ATOM 1838 N N . VAL A 1 240 ? 13.228 -5.651 -8.399 1.00 93.00 240 VAL A N 1
ATOM 1839 C CA . VAL A 1 240 ? 12.968 -4.357 -9.034 1.00 93.00 240 VAL A CA 1
ATOM 1840 C C . VAL A 1 240 ? 14.209 -3.492 -8.853 1.00 93.00 240 VAL A C 1
ATOM 1842 O O . VAL A 1 240 ? 14.606 -3.215 -7.724 1.00 93.00 240 VAL A O 1
ATOM 1845 N N . ARG A 1 241 ? 14.858 -3.089 -9.949 1.00 91.81 241 ARG A N 1
ATOM 1846 C CA . ARG A 1 241 ? 16.060 -2.242 -9.898 1.00 91.81 241 ARG A CA 1
ATOM 1847 C C . ARG A 1 241 ? 15.979 -1.128 -10.928 1.00 91.81 241 ARG A C 1
ATOM 1849 O O . ARG A 1 241 ? 15.649 -1.386 -12.083 1.00 91.81 241 ARG A O 1
ATOM 1856 N N . ILE A 1 242 ? 16.345 0.083 -10.525 1.00 90.88 242 ILE A N 1
ATOM 1857 C CA . ILE A 1 242 ? 16.640 1.168 -11.461 1.00 90.88 242 ILE A CA 1
ATOM 1858 C C . ILE A 1 242 ? 18.126 1.085 -11.802 1.00 90.88 242 ILE A C 1
ATOM 1860 O O . ILE A 1 242 ? 18.956 0.843 -10.927 1.00 90.88 242 ILE A O 1
ATOM 1864 N N . ARG A 1 243 ? 18.450 1.221 -13.082 1.00 89.06 243 ARG A N 1
ATOM 1865 C CA . ARG A 1 243 ? 19.818 1.279 -13.597 1.00 89.06 243 ARG A CA 1
ATOM 1866 C C . ARG A 1 243 ? 19.950 2.509 -14.469 1.00 89.06 243 ARG A C 1
ATOM 1868 O O . ARG A 1 243 ? 18.977 2.915 -15.092 1.00 89.06 243 ARG A O 1
ATOM 1875 N N . GLU A 1 244 ? 21.147 3.052 -14.550 1.00 84.88 244 GLU A N 1
ATOM 1876 C CA . GLU A 1 244 ? 21.463 4.100 -15.507 1.00 84.88 244 GLU A CA 1
ATOM 1877 C C . GLU A 1 244 ? 22.324 3.515 -16.622 1.00 84.88 244 GLU A C 1
ATOM 1879 O O . GLU A 1 244 ? 23.245 2.734 -16.378 1.00 84.88 244 GLU A O 1
ATOM 1884 N N . THR A 1 245 ? 21.976 3.811 -17.868 1.00 83.69 245 THR A N 1
ATOM 1885 C CA . THR A 1 245 ? 22.722 3.358 -19.044 1.00 83.69 245 THR A CA 1
ATOM 1886 C C . THR A 1 245 ? 22.741 4.492 -20.052 1.00 83.69 245 THR A C 1
ATOM 1888 O O . THR A 1 245 ? 21.682 4.935 -20.497 1.00 83.69 245 THR A O 1
ATOM 1891 N N . ASP A 1 246 ? 23.942 4.971 -20.378 1.00 84.38 246 ASP A N 1
ATOM 1892 C CA . ASP A 1 246 ? 24.178 6.105 -21.279 1.00 84.38 246 ASP A CA 1
ATOM 1893 C C . ASP A 1 246 ? 23.420 7.382 -20.855 1.00 84.38 246 ASP A C 1
ATOM 1895 O O . ASP A 1 246 ? 22.790 8.045 -21.677 1.00 84.38 246 ASP A O 1
ATOM 1899 N N . GLY A 1 247 ? 23.409 7.690 -19.550 1.00 80.50 247 GLY A N 1
ATOM 1900 C CA . GLY A 1 247 ? 22.707 8.858 -18.994 1.00 80.50 247 GLY A CA 1
ATOM 1901 C C . GLY A 1 247 ? 21.178 8.728 -18.940 1.00 80.50 247 GLY A C 1
ATOM 1902 O O . GLY A 1 247 ? 20.473 9.705 -18.690 1.00 80.50 247 GLY A O 1
ATOM 1903 N N . VAL A 1 248 ? 20.629 7.539 -19.221 1.00 86.38 248 VAL A N 1
ATOM 1904 C CA . VAL A 1 248 ? 19.182 7.285 -19.225 1.00 86.38 248 VAL A CA 1
ATOM 1905 C C . VAL A 1 248 ? 18.816 6.262 -18.158 1.00 86.38 248 VAL A C 1
ATOM 1907 O O . VAL A 1 248 ? 19.382 5.168 -18.109 1.00 86.38 248 VAL A O 1
ATOM 1910 N N . LEU A 1 249 ? 17.811 6.585 -17.339 1.00 88.69 249 LEU A N 1
ATOM 1911 C CA . LEU A 1 249 ? 17.280 5.652 -16.349 1.00 88.69 249 LEU A CA 1
ATOM 1912 C C . LEU A 1 249 ? 16.429 4.557 -16.998 1.00 88.69 249 LEU A C 1
ATOM 1914 O O . LEU A 1 249 ? 15.504 4.808 -17.773 1.00 88.69 249 LEU A O 1
ATOM 1918 N N . GLU A 1 250 ? 16.715 3.322 -16.611 1.00 92.88 250 GLU A N 1
ATOM 1919 C CA . GLU A 1 250 ? 16.017 2.113 -17.012 1.00 92.88 250 GLU A CA 1
ATOM 1920 C C . GLU A 1 250 ? 15.502 1.373 -15.780 1.00 92.88 250 GLU A C 1
ATOM 1922 O O . GLU A 1 250 ? 16.218 1.167 -14.801 1.00 92.88 250 GLU A O 1
ATOM 1927 N N . LEU A 1 251 ? 14.269 0.889 -15.854 1.00 94.94 251 LEU A N 1
ATOM 1928 C CA . LEU A 1 251 ? 13.715 -0.052 -14.894 1.00 94.94 251 LEU A CA 1
ATOM 1929 C C . LEU A 1 251 ? 13.988 -1.478 -15.377 1.00 94.94 251 LEU A C 1
ATOM 1931 O O . LEU A 1 251 ? 13.496 -1.905 -16.424 1.00 94.94 251 LEU A O 1
ATOM 1935 N N . ALA A 1 252 ? 14.754 -2.228 -14.592 1.00 94.31 252 ALA A N 1
ATOM 1936 C CA . ALA A 1 252 ? 15.012 -3.644 -14.786 1.00 94.31 252 ALA A CA 1
ATOM 1937 C C . ALA A 1 252 ? 14.201 -4.472 -13.778 1.00 94.31 252 ALA A C 1
ATOM 1939 O O . ALA A 1 252 ? 14.443 -4.423 -12.572 1.00 94.31 252 ALA A O 1
ATOM 1940 N N . LEU A 1 253 ? 13.276 -5.272 -14.299 1.00 95.00 253 LEU A N 1
ATOM 1941 C CA . LEU A 1 253 ? 12.503 -6.270 -13.568 1.00 95.00 253 LEU A CA 1
ATOM 1942 C C . LEU A 1 253 ? 13.064 -7.653 -13.898 1.00 95.00 253 LEU A C 1
ATOM 1944 O O . LEU A 1 253 ? 13.154 -8.017 -15.075 1.00 95.00 253 LEU A O 1
ATOM 1948 N N . THR A 1 254 ? 13.458 -8.415 -12.882 1.00 93.19 254 THR A N 1
ATOM 1949 C CA . THR A 1 254 ? 14.046 -9.752 -13.069 1.00 93.19 254 THR A CA 1
ATOM 1950 C C . THR A 1 254 ? 13.329 -10.751 -12.178 1.00 93.19 254 THR A C 1
ATOM 1952 O O . THR A 1 254 ? 13.300 -10.566 -10.966 1.00 93.19 254 THR A O 1
ATOM 1955 N N . ALA A 1 255 ? 12.747 -11.791 -12.772 1.00 90.44 255 ALA A N 1
ATOM 1956 C CA . ALA A 1 255 ? 11.981 -12.816 -12.070 1.00 90.44 255 ALA A CA 1
ATOM 1957 C C . ALA A 1 255 ? 12.376 -14.198 -12.602 1.00 90.44 255 ALA A C 1
ATOM 1959 O O . ALA A 1 255 ? 12.146 -14.495 -13.778 1.00 90.44 255 ALA A O 1
ATOM 1960 N N . ALA A 1 256 ? 12.965 -15.036 -11.745 1.00 84.69 256 ALA A N 1
ATOM 1961 C CA . ALA A 1 256 ? 13.567 -16.316 -12.126 1.00 84.69 256 ALA A CA 1
ATOM 1962 C C . ALA A 1 256 ? 14.455 -16.182 -13.388 1.00 84.69 256 ALA A C 1
ATOM 1964 O O . ALA A 1 256 ? 15.482 -15.511 -13.351 1.00 84.69 256 ALA A O 1
ATOM 1965 N N . ASN A 1 257 ? 14.019 -16.747 -14.520 1.00 83.31 257 ASN A N 1
ATOM 1966 C CA . ASN A 1 257 ? 14.747 -16.748 -15.796 1.00 83.31 257 ASN A CA 1
ATOM 1967 C C . ASN A 1 257 ? 14.253 -15.686 -16.797 1.00 83.31 257 ASN A C 1
ATOM 1969 O O . ASN A 1 257 ? 14.668 -15.692 -17.956 1.00 83.31 257 ASN A O 1
ATOM 1973 N N . ASP A 1 258 ? 13.332 -14.806 -16.396 1.00 88.50 258 ASP A N 1
ATOM 1974 C CA . ASP A 1 258 ? 12.804 -13.749 -17.255 1.00 88.50 258 ASP A CA 1
ATOM 1975 C C . ASP A 1 258 ? 13.307 -12.373 -16.808 1.00 88.50 258 ASP A C 1
ATOM 1977 O O . ASP A 1 258 ? 13.378 -12.051 -15.620 1.00 88.50 258 ASP A O 1
ATOM 1981 N N . ARG A 1 259 ? 13.619 -11.529 -17.792 1.00 91.88 259 ARG A N 1
ATOM 1982 C CA . ARG A 1 259 ? 14.056 -10.152 -17.582 1.00 91.88 259 ARG A CA 1
ATOM 1983 C C . ARG A 1 259 ? 13.267 -9.212 -18.479 1.00 91.88 259 ARG A C 1
ATOM 1985 O O . ARG A 1 259 ? 13.097 -9.425 -19.686 1.00 91.88 259 ARG A O 1
ATOM 1992 N N . LEU A 1 260 ? 12.786 -8.136 -17.880 1.00 94.12 260 LEU A N 1
ATOM 1993 C CA . LEU A 1 260 ? 12.082 -7.059 -18.548 1.00 94.12 260 LEU A CA 1
ATOM 1994 C C . LEU A 1 260 ? 12.801 -5.749 -18.236 1.00 94.12 260 LEU A C 1
ATOM 1996 O O . LEU A 1 260 ? 12.927 -5.364 -17.082 1.00 94.12 260 LEU A O 1
ATOM 2000 N N . ILE A 1 261 ? 13.287 -5.082 -19.279 1.00 94.75 261 ILE A N 1
ATOM 2001 C CA . ILE A 1 261 ? 13.918 -3.768 -19.168 1.00 94.75 261 ILE A CA 1
ATOM 2002 C C . ILE A 1 261 ? 13.016 -2.765 -19.874 1.00 94.75 261 ILE A C 1
ATOM 2004 O O . ILE A 1 261 ? 12.644 -2.976 -21.038 1.00 94.75 261 ILE A O 1
ATOM 2008 N N . VAL A 1 262 ? 12.654 -1.702 -19.166 1.00 96.00 262 VAL A N 1
ATOM 2009 C CA . VAL A 1 262 ? 11.784 -0.640 -19.667 1.00 96.00 262 VAL A CA 1
ATOM 2010 C C . VAL A 1 262 ? 12.354 0.742 -19.354 1.00 96.00 262 VAL A C 1
ATOM 2012 O O . VAL A 1 262 ? 13.087 0.919 -18.388 1.00 96.00 262 VAL A O 1
ATOM 2015 N N . ARG A 1 263 ? 12.006 1.719 -20.186 1.00 94.94 263 ARG A N 1
ATOM 2016 C CA . ARG A 1 263 ? 12.273 3.147 -20.005 1.00 94.94 263 ARG A CA 1
ATOM 2017 C C . ARG A 1 263 ? 10.938 3.890 -19.973 1.00 94.94 263 ARG A C 1
ATOM 2019 O O . ARG A 1 263 ? 10.042 3.562 -20.760 1.00 94.94 263 ARG A O 1
ATOM 2026 N N . GLY A 1 264 ? 10.830 4.849 -19.062 1.00 93.06 264 GLY A N 1
ATOM 2027 C CA . GLY A 1 264 ? 9.708 5.780 -18.964 1.00 93.06 264 GLY A CA 1
ATOM 2028 C C . GLY A 1 264 ? 9.861 6.965 -19.910 1.00 93.06 264 GLY A C 1
ATOM 2029 O O . GLY A 1 264 ? 10.799 7.009 -20.713 1.00 93.06 264 GLY A O 1
ATOM 2030 N N . ALA A 1 265 ? 8.928 7.910 -19.822 1.00 90.62 265 ALA A N 1
ATOM 2031 C CA . ALA A 1 265 ? 9.040 9.203 -20.498 1.00 90.62 265 ALA A CA 1
ATOM 2032 C C . ALA A 1 265 ? 10.185 10.048 -19.915 1.00 90.62 265 ALA A C 1
ATOM 2034 O O . ALA A 1 265 ? 10.942 10.665 -20.661 1.00 90.62 265 ALA A O 1
ATOM 2035 N N . ASP A 1 266 ? 10.336 10.008 -18.592 1.00 89.06 266 ASP A N 1
ATOM 2036 C CA . ASP A 1 266 ? 11.364 10.709 -17.831 1.00 89.06 266 ASP A CA 1
ATOM 2037 C C . ASP A 1 266 ? 11.802 9.891 -16.596 1.00 89.06 266 ASP A C 1
ATOM 2039 O O . ASP A 1 266 ? 11.307 8.790 -16.327 1.00 89.06 266 ASP A O 1
ATOM 2043 N N . ALA A 1 267 ? 12.762 10.424 -15.837 1.00 85.31 267 ALA A N 1
ATOM 2044 C CA . ALA A 1 267 ? 13.277 9.796 -14.621 1.00 85.31 267 ALA A CA 1
ATOM 2045 C C . ALA A 1 267 ? 12.215 9.638 -13.513 1.00 85.31 267 ALA A C 1
ATOM 2047 O O . ALA A 1 267 ? 12.266 8.687 -12.730 1.00 85.31 267 ALA A O 1
ATOM 2048 N N . GLY A 1 268 ? 11.264 10.570 -13.410 1.00 87.25 268 GLY A N 1
ATOM 2049 C CA . GLY A 1 268 ? 10.140 10.498 -12.475 1.00 87.25 268 GLY A CA 1
ATOM 2050 C C . GLY A 1 268 ? 9.202 9.340 -12.804 1.00 87.25 268 GLY A C 1
ATOM 2051 O O . GLY A 1 268 ? 8.874 8.551 -11.919 1.00 87.25 268 GLY A O 1
ATOM 2052 N N . ASP A 1 269 ? 8.855 9.179 -14.077 1.00 90.94 269 ASP A N 1
ATOM 2053 C CA . ASP A 1 269 ? 8.021 8.088 -14.581 1.00 90.94 269 ASP A CA 1
ATOM 2054 C C . ASP A 1 269 ? 8.663 6.716 -14.303 1.00 90.94 269 ASP A C 1
ATOM 2056 O O . ASP A 1 269 ? 8.037 5.838 -13.707 1.00 90.94 269 ASP A O 1
ATOM 2060 N N . VAL A 1 270 ? 9.962 6.553 -14.596 1.00 91.38 270 VAL A N 1
ATOM 2061 C CA . VAL A 1 270 ? 10.709 5.318 -14.267 1.00 91.38 270 VAL A CA 1
ATOM 2062 C C . VAL A 1 270 ? 10.646 4.999 -12.770 1.00 91.38 270 VAL A C 1
ATOM 2064 O O . VAL A 1 270 ? 10.427 3.844 -12.397 1.00 91.38 270 VAL A O 1
ATOM 2067 N N . ARG A 1 271 ? 10.807 6.009 -11.906 1.00 89.25 271 ARG A N 1
ATOM 2068 C CA . ARG A 1 271 ? 10.729 5.849 -10.444 1.00 89.25 271 ARG A CA 1
ATOM 2069 C C . ARG A 1 271 ? 9.329 5.471 -9.976 1.00 89.25 271 ARG A C 1
ATOM 2071 O O . ARG A 1 271 ? 9.202 4.567 -9.153 1.00 89.25 271 ARG A O 1
ATOM 2078 N N . ASN A 1 272 ? 8.291 6.106 -10.518 1.00 92.81 272 ASN A N 1
ATOM 2079 C CA . ASN A 1 272 ? 6.904 5.770 -10.206 1.00 92.81 272 ASN A CA 1
ATOM 2080 C C . ASN A 1 272 ? 6.600 4.316 -10.584 1.00 92.81 272 ASN A C 1
ATOM 2082 O O . ASN A 1 272 ? 6.107 3.557 -9.749 1.00 92.81 272 ASN A O 1
ATOM 2086 N N . TRP A 1 273 ? 6.978 3.888 -11.791 1.00 95.88 273 TRP A N 1
ATOM 2087 C CA . TRP A 1 273 ? 6.828 2.494 -12.211 1.00 95.88 273 TRP A CA 1
ATOM 2088 C C . TRP A 1 273 ? 7.631 1.525 -11.347 1.00 95.88 273 TRP A C 1
ATOM 2090 O O . TRP A 1 273 ? 7.112 0.463 -11.004 1.00 95.88 273 TRP A O 1
ATOM 2100 N N . ALA A 1 274 ? 8.864 1.871 -10.967 1.00 94.81 274 ALA A N 1
ATOM 2101 C CA . ALA A 1 274 ? 9.676 1.046 -10.079 1.00 94.81 274 ALA A CA 1
ATOM 2102 C C . ALA A 1 274 ? 8.982 0.856 -8.724 1.00 94.81 274 ALA A C 1
ATOM 2104 O O . ALA A 1 274 ? 8.752 -0.275 -8.304 1.00 94.81 274 ALA A O 1
ATOM 2105 N N . ALA A 1 275 ? 8.569 1.947 -8.082 1.00 94.06 275 ALA A N 1
ATOM 2106 C CA . ALA A 1 275 ? 7.891 1.910 -6.794 1.00 94.06 275 ALA A CA 1
ATOM 2107 C C . ALA A 1 275 ? 6.557 1.145 -6.861 1.00 94.06 275 ALA A C 1
ATOM 2109 O O . ALA A 1 275 ? 6.301 0.287 -6.016 1.00 94.06 275 ALA A O 1
ATOM 2110 N N . LEU A 1 276 ? 5.747 1.356 -7.905 1.00 95.00 276 LEU A N 1
ATOM 2111 C CA . LEU A 1 276 ? 4.524 0.580 -8.143 1.00 95.00 276 LEU A CA 1
ATOM 2112 C C . LEU A 1 276 ? 4.808 -0.914 -8.319 1.00 95.00 276 LEU A C 1
ATOM 2114 O O . LEU A 1 276 ? 4.093 -1.742 -7.756 1.00 95.00 276 LEU A O 1
ATOM 2118 N N . CYS A 1 277 ? 5.852 -1.276 -9.069 1.00 95.50 277 CYS A N 1
ATOM 2119 C CA . CYS A 1 277 ? 6.257 -2.671 -9.237 1.00 95.50 277 CYS A CA 1
ATOM 2120 C C . CYS A 1 277 ? 6.741 -3.279 -7.918 1.00 95.50 277 CYS A C 1
ATOM 2122 O O . CYS A 1 277 ? 6.443 -4.443 -7.659 1.00 95.50 277 CYS A O 1
ATOM 2124 N N . THR A 1 278 ? 7.431 -2.517 -7.066 1.00 94.06 278 THR A N 1
ATOM 2125 C CA . THR A 1 278 ? 7.834 -2.961 -5.723 1.00 94.06 278 THR A CA 1
ATOM 2126 C C . THR A 1 278 ? 6.610 -3.271 -4.863 1.00 94.06 278 THR A C 1
ATOM 2128 O O . THR A 1 278 ? 6.515 -4.364 -4.301 1.00 94.06 278 THR A O 1
ATOM 2131 N N . VAL A 1 279 ? 5.622 -2.369 -4.823 1.00 93.62 279 VAL A N 1
ATOM 2132 C CA . VAL A 1 279 ? 4.373 -2.594 -4.072 1.00 93.62 279 VAL A CA 1
ATOM 2133 C C . VAL A 1 279 ? 3.572 -3.764 -4.651 1.00 93.62 279 VAL A C 1
ATOM 2135 O O . VAL A 1 279 ? 3.057 -4.594 -3.901 1.00 93.62 279 VAL A O 1
ATOM 2138 N N . ALA A 1 280 ? 3.473 -3.867 -5.977 1.00 93.81 280 ALA A N 1
ATOM 2139 C CA . ALA A 1 280 ? 2.746 -4.948 -6.636 1.00 93.81 280 ALA A CA 1
ATOM 2140 C C . ALA A 1 280 ? 3.427 -6.308 -6.455 1.00 93.81 280 ALA A C 1
ATOM 2142 O O . ALA A 1 280 ? 2.735 -7.308 -6.296 1.00 93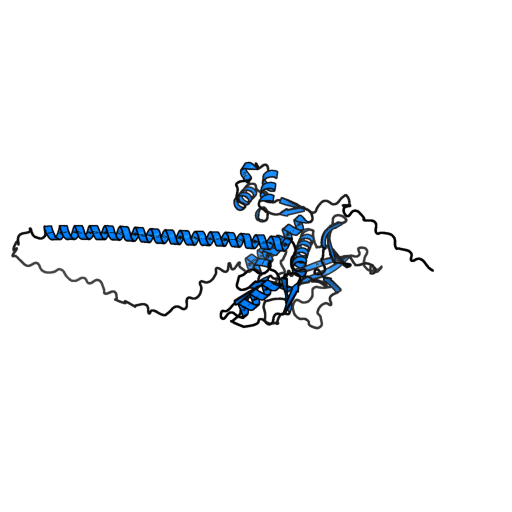.81 280 ALA A O 1
ATOM 2143 N N . THR A 1 281 ? 4.762 -6.345 -6.434 1.00 92.81 281 THR A N 1
ATOM 2144 C CA . THR A 1 281 ? 5.523 -7.550 -6.082 1.00 92.81 281 THR A CA 1
ATOM 2145 C C . THR A 1 281 ? 5.191 -7.968 -4.658 1.00 92.81 281 THR A C 1
ATOM 2147 O O . THR A 1 281 ? 4.859 -9.126 -4.445 1.00 92.81 281 THR A O 1
ATOM 2150 N N . ALA A 1 282 ? 5.165 -7.022 -3.711 1.00 90.25 282 ALA A N 1
ATOM 2151 C CA . ALA A 1 282 ? 4.807 -7.314 -2.327 1.00 90.25 282 ALA A CA 1
ATOM 2152 C C . ALA A 1 282 ? 3.405 -7.921 -2.186 1.00 90.25 282 ALA A C 1
ATOM 2154 O O . ALA A 1 282 ? 3.240 -8.895 -1.461 1.00 90.25 282 ALA A O 1
ATOM 2155 N N . HIS A 1 283 ? 2.411 -7.408 -2.916 1.00 90.00 283 HIS A N 1
ATOM 2156 C CA . HIS A 1 283 ? 1.072 -8.007 -2.935 1.00 90.00 283 HIS A CA 1
ATOM 2157 C C . HIS A 1 283 ? 1.076 -9.408 -3.556 1.00 90.00 283 HIS A C 1
ATOM 2159 O O . HIS A 1 283 ? 0.457 -10.323 -3.027 1.00 90.00 283 HIS A O 1
ATOM 2165 N N . ALA A 1 284 ? 1.813 -9.588 -4.653 1.00 89.31 284 ALA A N 1
ATOM 2166 C CA . ALA A 1 284 ? 1.864 -10.839 -5.401 1.00 89.31 284 ALA A CA 1
ATOM 2167 C C . ALA A 1 284 ? 2.655 -11.962 -4.711 1.00 89.31 284 ALA A C 1
ATOM 2169 O O . ALA A 1 284 ? 2.582 -13.103 -5.158 1.00 89.31 284 ALA A O 1
ATOM 2170 N N . THR A 1 285 ? 3.438 -11.652 -3.673 1.00 90.06 285 THR A N 1
ATOM 2171 C CA . THR A 1 285 ? 4.254 -12.631 -2.937 1.00 90.06 285 THR A CA 1
ATOM 2172 C C . THR A 1 285 ? 3.818 -12.830 -1.485 1.00 90.06 285 THR A C 1
ATOM 2174 O O . THR A 1 285 ? 4.497 -13.554 -0.763 1.00 90.06 285 THR A O 1
ATOM 2177 N N . GLY A 1 286 ? 2.716 -12.216 -1.035 1.00 85.38 286 GLY A N 1
ATOM 2178 C CA . GLY A 1 286 ? 2.230 -12.389 0.343 1.00 85.38 286 GLY A CA 1
ATOM 2179 C C . GLY A 1 286 ? 2.926 -11.505 1.378 1.00 85.38 286 GLY A C 1
ATOM 2180 O O . GLY A 1 286 ? 3.117 -11.894 2.532 1.00 85.38 286 GLY A O 1
ATOM 2181 N N . GLY A 1 287 ? 3.349 -10.321 0.941 1.00 82.50 287 GLY A N 1
ATOM 2182 C CA . GLY A 1 287 ? 4.056 -9.331 1.738 1.00 82.50 287 GLY A CA 1
ATOM 2183 C C . GLY A 1 287 ? 5.573 -9.378 1.545 1.00 82.50 287 GLY A C 1
ATOM 2184 O O . GLY A 1 287 ? 6.194 -10.433 1.466 1.00 82.50 287 GLY A O 1
ATOM 2185 N N . THR A 1 288 ? 6.185 -8.197 1.497 1.00 84.50 288 THR A N 1
ATOM 2186 C CA . THR A 1 288 ? 7.636 -7.998 1.644 1.00 84.50 288 THR A CA 1
ATOM 2187 C C . THR A 1 288 ? 7.919 -7.336 2.990 1.00 84.50 288 THR A C 1
ATOM 2189 O O . THR A 1 288 ? 6.997 -6.826 3.631 1.00 84.50 288 THR A O 1
ATOM 2192 N N . ALA A 1 289 ? 9.190 -7.293 3.406 1.00 86.19 289 ALA A N 1
ATOM 2193 C CA . ALA A 1 289 ? 9.605 -6.543 4.594 1.00 86.19 289 ALA A CA 1
ATOM 2194 C C . ALA A 1 289 ? 9.089 -5.094 4.553 1.00 86.19 289 ALA A C 1
ATOM 2196 O O . ALA A 1 289 ? 8.423 -4.665 5.486 1.00 86.19 289 ALA A O 1
ATOM 2197 N N . LEU A 1 290 ? 9.249 -4.410 3.411 1.00 85.50 290 LEU A N 1
ATOM 2198 C CA . LEU A 1 290 ? 8.762 -3.042 3.202 1.00 85.50 290 LEU A CA 1
ATOM 2199 C C . LEU A 1 290 ? 7.279 -2.871 3.564 1.00 85.50 290 LEU A C 1
ATOM 2201 O O . LEU A 1 290 ? 6.912 -1.919 4.249 1.00 85.50 290 LEU A O 1
ATOM 2205 N N . LEU A 1 291 ? 6.420 -3.779 3.093 1.00 87.88 291 LEU A N 1
ATOM 2206 C CA . LEU A 1 291 ? 4.983 -3.672 3.322 1.00 87.88 291 LEU A CA 1
ATOM 2207 C C . LEU A 1 291 ? 4.617 -4.066 4.756 1.00 87.88 291 LEU A C 1
ATOM 2209 O O . LEU A 1 291 ? 3.815 -3.383 5.387 1.00 87.88 291 LEU A O 1
ATOM 2213 N N . ARG A 1 292 ? 5.240 -5.117 5.302 1.00 89.38 292 ARG A N 1
ATOM 2214 C CA . ARG A 1 292 ? 5.037 -5.514 6.703 1.00 89.38 292 ARG A CA 1
ATOM 2215 C C . ARG A 1 292 ? 5.450 -4.396 7.663 1.00 89.38 292 ARG A C 1
ATOM 2217 O O . ARG A 1 292 ? 4.724 -4.119 8.612 1.00 89.38 292 ARG A O 1
ATOM 2224 N N . ASP A 1 293 ? 6.570 -3.732 7.403 1.00 89.00 293 ASP A N 1
ATOM 2225 C CA . ASP A 1 293 ? 7.058 -2.622 8.222 1.00 89.00 293 ASP A CA 1
ATOM 2226 C C . ASP A 1 293 ? 6.145 -1.401 8.121 1.00 89.00 293 ASP A C 1
ATOM 2228 O O . ASP A 1 293 ? 5.774 -0.835 9.149 1.00 89.00 293 ASP A O 1
ATOM 2232 N N . TYR A 1 294 ? 5.698 -1.063 6.908 1.00 90.44 294 TYR A N 1
ATOM 2233 C CA . TYR A 1 294 ? 4.689 -0.025 6.703 1.00 90.44 294 TYR A CA 1
ATOM 2234 C C . TYR A 1 294 ? 3.396 -0.321 7.481 1.00 90.44 294 TYR A C 1
ATOM 2236 O O . TYR A 1 294 ? 2.861 0.550 8.165 1.00 90.44 294 TYR A O 1
ATOM 2244 N N . GLU A 1 295 ? 2.901 -1.559 7.420 1.00 90.62 295 GLU A N 1
ATOM 2245 C CA . GLU A 1 295 ? 1.671 -1.950 8.109 1.00 90.62 295 GLU A CA 1
ATOM 2246 C C . GLU A 1 295 ? 1.824 -1.898 9.635 1.00 90.62 295 GLU A C 1
ATOM 2248 O O . GLU A 1 295 ? 0.949 -1.381 10.328 1.00 90.62 295 GLU A O 1
ATOM 2253 N N . ARG A 1 296 ? 2.960 -2.360 10.174 1.00 91.19 296 ARG A N 1
ATOM 2254 C CA . ARG A 1 296 ? 3.272 -2.242 11.609 1.00 91.19 296 ARG A CA 1
ATOM 2255 C C . ARG A 1 296 ? 3.299 -0.788 12.059 1.00 91.19 296 ARG A C 1
ATOM 2257 O O . ARG A 1 296 ? 2.775 -0.469 13.127 1.00 91.19 296 ARG A O 1
ATOM 2264 N N . GLU A 1 297 ? 3.910 0.088 11.266 1.00 88.69 297 GLU A N 1
ATOM 2265 C CA . GLU A 1 297 ? 3.952 1.516 11.563 1.00 88.69 297 GLU A CA 1
ATOM 2266 C C . GLU A 1 297 ? 2.543 2.119 11.561 1.00 88.69 297 GLU A C 1
ATOM 2268 O O . GLU A 1 297 ? 2.171 2.783 12.533 1.00 88.69 297 GLU A O 1
ATOM 2273 N N . ARG A 1 298 ? 1.739 1.820 10.532 1.00 88.56 298 ARG A N 1
ATOM 2274 C CA . ARG A 1 298 ? 0.343 2.266 10.408 1.00 88.56 298 ARG A CA 1
ATOM 2275 C C . ARG A 1 298 ? -0.484 1.868 11.630 1.00 88.56 298 ARG A C 1
ATOM 2277 O O . ARG A 1 298 ? -1.034 2.737 12.307 1.00 88.56 298 ARG A O 1
ATOM 2284 N N . LEU A 1 299 ? -0.498 0.579 11.967 1.00 88.94 299 LEU A N 1
ATOM 2285 C CA . LEU A 1 299 ? -1.229 0.058 13.127 1.00 88.94 299 LEU A CA 1
ATOM 2286 C C . LEU A 1 299 ? -0.706 0.640 14.447 1.00 88.94 299 LEU A C 1
ATOM 2288 O O . LEU A 1 299 ? -1.472 0.890 15.380 1.00 88.94 299 LEU A O 1
ATOM 2292 N N . GLY A 1 300 ? 0.601 0.897 14.538 1.00 88.12 300 GLY A N 1
ATOM 2293 C CA . GLY A 1 300 ? 1.211 1.562 15.684 1.00 88.12 300 GLY A CA 1
ATOM 2294 C C . GLY A 1 300 ? 0.731 3.005 15.8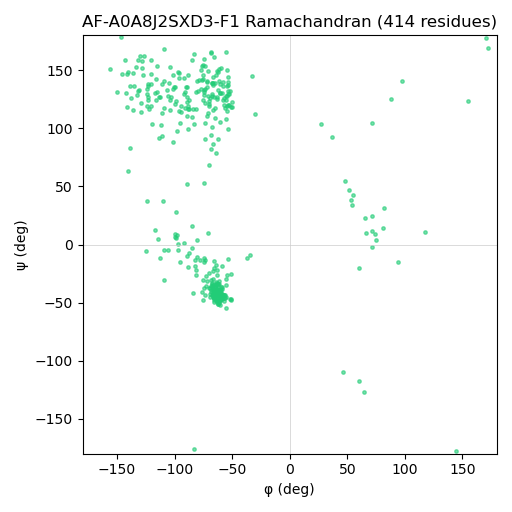63 1.00 88.12 300 GLY A C 1
ATOM 2295 O O . GLY A 1 300 ? 0.493 3.432 16.995 1.00 88.12 300 GLY A O 1
ATOM 2296 N N . VAL A 1 301 ? 0.572 3.759 14.772 1.00 85.38 301 VAL A N 1
ATOM 2297 C CA . VAL A 1 301 ? 0.003 5.117 14.798 1.00 85.38 301 VAL A CA 1
ATOM 2298 C C . VAL A 1 301 ? -1.462 5.070 15.230 1.00 85.38 301 VAL A C 1
ATOM 2300 O O . VAL A 1 301 ? -1.829 5.766 16.179 1.00 85.38 301 VAL A O 1
ATOM 2303 N N . GLU A 1 302 ? -2.269 4.198 14.626 1.00 85.81 302 GLU A N 1
ATOM 2304 C CA . GLU A 1 302 ? -3.693 4.051 14.956 1.00 85.81 302 GLU A CA 1
ATOM 2305 C C . GLU A 1 302 ? -3.917 3.670 16.424 1.00 85.81 302 GLU A C 1
ATOM 2307 O O . GLU A 1 302 ? -4.772 4.256 17.096 1.00 85.81 302 GLU A O 1
ATOM 2312 N N . ARG A 1 303 ? -3.098 2.756 16.964 1.00 87.75 303 ARG A N 1
ATOM 2313 C CA . ARG A 1 303 ? -3.137 2.369 18.381 1.00 87.75 303 ARG A CA 1
ATOM 2314 C C . ARG A 1 303 ? -2.861 3.558 19.299 1.00 87.75 303 ARG A C 1
ATOM 2316 O O . ARG A 1 303 ? -3.643 3.825 20.211 1.00 87.75 303 ARG A O 1
ATOM 2323 N N . ARG A 1 304 ? -1.799 4.326 19.033 1.00 87.00 304 ARG A N 1
ATOM 2324 C CA . ARG A 1 304 ? -1.462 5.525 19.827 1.00 87.00 304 ARG A CA 1
ATOM 2325 C C . ARG A 1 304 ? -2.562 6.582 19.752 1.00 87.00 304 ARG A C 1
ATOM 2327 O O . ARG A 1 304 ? -2.850 7.251 20.744 1.00 87.00 304 ARG A O 1
ATOM 2334 N N . GLU A 1 305 ? -3.180 6.763 18.590 1.00 85.69 305 GLU A N 1
ATOM 2335 C CA . GLU A 1 305 ? -4.301 7.690 18.429 1.00 85.69 305 GLU A CA 1
ATOM 2336 C C . GLU A 1 305 ? -5.559 7.220 19.164 1.00 85.69 305 GLU A C 1
ATOM 2338 O O . GLU A 1 305 ? -6.251 8.041 19.773 1.00 85.69 305 GLU A O 1
ATOM 2343 N N . ALA A 1 306 ? -5.856 5.920 19.148 1.00 83.38 306 ALA A N 1
ATOM 2344 C CA . ALA A 1 306 ? -6.949 5.331 19.915 1.00 83.38 306 ALA A CA 1
ATOM 2345 C C . ALA A 1 306 ? -6.744 5.531 21.423 1.00 83.38 306 ALA A C 1
ATOM 2347 O O . ALA A 1 306 ? -7.635 6.062 22.088 1.00 83.38 306 ALA A O 1
ATOM 2348 N N . GLU A 1 307 ? -5.548 5.241 21.939 1.00 90.19 307 GLU A N 1
ATOM 2349 C CA . GLU A 1 307 ? -5.189 5.485 23.342 1.00 90.19 307 GLU A CA 1
ATOM 2350 C C . GLU A 1 307 ? -5.321 6.968 23.715 1.00 90.19 307 GLU A C 1
ATOM 2352 O O . GLU A 1 307 ? -5.876 7.312 24.760 1.00 90.19 307 GLU A O 1
ATOM 2357 N N . ARG A 1 308 ? -4.863 7.883 22.849 1.00 89.94 308 ARG A N 1
ATOM 2358 C CA . ARG A 1 308 ? -5.030 9.332 23.057 1.00 89.94 308 ARG A CA 1
ATOM 2359 C C . ARG A 1 308 ? -6.504 9.731 23.107 1.00 89.94 308 ARG A C 1
ATOM 2361 O O . ARG A 1 308 ? -6.885 10.536 23.959 1.00 89.94 308 ARG A O 1
ATOM 2368 N N . ARG A 1 309 ? -7.337 9.191 22.213 1.00 90.25 309 ARG A N 1
ATOM 2369 C CA . ARG A 1 309 ? -8.787 9.444 22.206 1.00 90.25 309 ARG A CA 1
ATOM 2370 C C . ARG A 1 309 ? -9.446 8.914 23.473 1.00 90.25 309 ARG A C 1
ATOM 2372 O O . ARG A 1 309 ? -10.256 9.623 24.066 1.00 90.25 309 ARG A O 1
ATOM 2379 N N . GLU A 1 310 ? -9.079 7.721 23.920 1.00 90.81 310 GLU A N 1
ATOM 2380 C CA . GLU A 1 310 ? -9.618 7.136 25.143 1.00 90.81 310 GLU A CA 1
ATOM 2381 C C . GLU A 1 310 ? -9.219 7.941 26.384 1.00 90.81 310 GLU A C 1
ATOM 2383 O O . GLU A 1 310 ? -10.088 8.296 27.180 1.00 90.81 310 GLU A O 1
ATOM 2388 N N . ARG A 1 311 ? -7.946 8.340 26.504 1.00 93.88 311 ARG A N 1
ATOM 2389 C CA . ARG A 1 311 ? -7.483 9.222 27.590 1.00 93.88 311 ARG A CA 1
ATOM 2390 C C . ARG A 1 311 ? -8.267 10.533 27.633 1.00 93.88 311 ARG A C 1
ATOM 2392 O O . ARG A 1 311 ? -8.696 10.950 28.704 1.00 93.88 311 ARG A O 1
ATOM 2399 N N . ARG A 1 312 ? -8.520 11.158 26.476 1.00 93.50 312 ARG A N 1
ATOM 2400 C CA . ARG A 1 312 ? -9.355 12.373 26.389 1.00 93.50 312 ARG A CA 1
ATOM 2401 C C . ARG A 1 312 ? -10.797 12.113 26.828 1.00 93.50 312 ARG A C 1
ATOM 2403 O O . ARG A 1 312 ? -11.371 12.942 27.527 1.00 93.50 312 ARG A O 1
ATOM 2410 N N . ARG A 1 313 ? -11.386 10.975 26.446 1.00 93.25 313 ARG A N 1
ATOM 2411 C CA . ARG A 1 313 ? -12.744 10.595 26.874 1.00 93.25 313 ARG A CA 1
ATOM 2412 C C . ARG A 1 313 ? -12.820 10.394 28.385 1.00 93.25 313 ARG A C 1
ATOM 2414 O O . ARG A 1 313 ? -13.734 10.941 28.992 1.00 93.25 313 ARG A O 1
ATOM 2421 N N . ARG A 1 314 ? -11.858 9.682 28.981 1.00 94.25 314 ARG A N 1
ATOM 2422 C CA . ARG A 1 314 ? -11.783 9.472 30.437 1.00 94.25 314 ARG A CA 1
ATOM 2423 C C . ARG A 1 314 ? -11.634 10.796 31.187 1.00 94.25 314 ARG A C 1
ATOM 2425 O O . ARG A 1 314 ? -12.480 11.105 32.016 1.00 94.25 314 ARG A O 1
ATOM 2432 N N . ALA A 1 315 ? -10.686 11.645 30.786 1.00 95.06 315 ALA A N 1
ATOM 2433 C CA . ALA A 1 315 ? -10.501 12.965 31.396 1.00 95.06 315 ALA A CA 1
ATOM 2434 C C . ALA A 1 315 ? -11.753 13.861 31.284 1.00 95.06 315 ALA A C 1
ATOM 2436 O O . ALA A 1 315 ? -12.084 14.604 32.206 1.00 95.06 315 ALA A O 1
ATOM 2437 N N . ASN A 1 316 ? -12.483 13.792 30.165 1.00 94.75 316 ASN A N 1
ATOM 2438 C CA . ASN A 1 316 ? -13.736 14.532 29.998 1.00 94.75 316 ASN A CA 1
ATOM 2439 C C . ASN A 1 316 ? -14.863 13.998 30.895 1.00 94.75 316 ASN A C 1
ATOM 2441 O O . ASN A 1 316 ? -15.666 14.793 31.388 1.00 94.75 316 ASN A O 1
ATOM 2445 N N . LEU A 1 317 ? -14.944 12.679 31.095 1.00 95.94 317 LEU A N 1
ATOM 2446 C CA . LEU A 1 317 ? -15.901 12.067 32.018 1.00 95.94 317 LEU A CA 1
ATOM 2447 C C . LEU A 1 317 ? -15.586 12.457 33.465 1.00 95.94 317 LEU A C 1
ATOM 2449 O O . LEU A 1 317 ? -16.472 12.960 34.147 1.00 95.94 317 LEU A O 1
ATOM 2453 N N . GLU A 1 318 ? -14.325 12.358 33.882 1.00 96.25 318 GLU A N 1
ATOM 2454 C CA . GLU A 1 318 ? -13.869 12.772 35.216 1.00 96.25 318 GLU A CA 1
ATOM 2455 C C . GLU A 1 318 ? -14.152 14.256 35.483 1.00 96.25 318 GLU A C 1
ATOM 2457 O O . GLU A 1 318 ? -14.681 14.612 36.534 1.00 96.25 318 GLU A O 1
ATOM 2462 N N . ARG A 1 319 ? -13.890 15.141 34.508 1.00 95.56 319 ARG A N 1
ATOM 2463 C CA . ARG A 1 319 ? -14.258 16.564 34.616 1.00 95.56 319 ARG A CA 1
ATOM 2464 C C . ARG A 1 319 ? -15.762 16.749 34.788 1.00 95.56 319 ARG A C 1
ATOM 2466 O O . ARG A 1 319 ? -16.184 17.531 35.633 1.00 95.56 319 ARG A O 1
ATOM 2473 N N . ARG A 1 320 ? -16.582 16.040 34.006 1.00 94.81 320 ARG A N 1
ATOM 2474 C CA . ARG A 1 320 ? -18.048 16.099 34.130 1.00 94.81 320 ARG A CA 1
ATOM 2475 C C . ARG A 1 320 ? -18.522 15.619 35.499 1.00 94.81 320 ARG A C 1
ATOM 2477 O O . ARG A 1 320 ? -19.421 16.233 36.064 1.00 94.81 320 ARG A O 1
ATOM 2484 N N . GLU A 1 321 ? -17.934 14.555 36.031 1.00 96.56 321 GLU A N 1
ATOM 2485 C CA . GLU A 1 321 ? -18.247 14.057 37.371 1.00 96.56 321 GLU A CA 1
ATOM 2486 C C . GLU A 1 321 ? -17.821 15.042 38.460 1.00 96.56 321 GLU A C 1
ATOM 2488 O O . GLU A 1 321 ? -18.610 15.326 39.359 1.00 96.56 321 GLU A O 1
ATOM 2493 N N . MET A 1 322 ? -16.633 15.640 38.340 1.00 96.75 322 MET A N 1
ATOM 2494 C CA . MET A 1 322 ? -16.163 16.691 39.245 1.00 96.75 322 MET A CA 1
ATOM 2495 C C . MET A 1 322 ? -17.120 17.891 39.251 1.00 96.75 322 MET A C 1
ATOM 2497 O O . MET A 1 322 ? -17.530 18.338 40.320 1.00 96.75 322 MET A O 1
ATOM 2501 N N . PHE A 1 323 ? -17.544 18.371 38.077 1.00 96.12 323 PHE A N 1
ATOM 2502 C CA . PHE A 1 323 ? -18.513 19.467 37.980 1.00 96.12 323 PHE A CA 1
ATOM 2503 C C . PHE A 1 323 ? -19.868 19.106 38.590 1.00 96.12 323 PHE A C 1
ATOM 2505 O O . PHE A 1 323 ? -20.463 19.934 39.277 1.00 96.12 323 PHE A O 1
ATOM 2512 N N . LYS A 1 324 ? -20.352 17.874 38.387 1.00 96.56 324 LYS A N 1
ATOM 2513 C CA . LYS A 1 324 ? -21.588 17.399 39.026 1.00 96.56 324 LYS A CA 1
ATOM 2514 C C . LYS A 1 324 ? -21.470 17.394 40.551 1.00 96.56 324 LYS A C 1
ATOM 2516 O O . LYS A 1 324 ? -22.396 17.852 41.213 1.00 96.56 324 LYS A O 1
ATOM 2521 N N . ARG A 1 325 ? -20.336 16.938 41.102 1.00 96.25 325 ARG A N 1
ATOM 2522 C CA . ARG A 1 325 ? -20.078 16.955 42.553 1.00 96.25 325 ARG A CA 1
ATOM 2523 C C . ARG A 1 325 ? -20.058 18.380 43.101 1.00 96.25 325 ARG A C 1
ATOM 2525 O O . ARG A 1 325 ? -20.842 18.685 43.994 1.00 96.25 325 ARG A O 1
ATOM 2532 N N . GLN A 1 326 ? -19.288 19.277 42.487 1.00 95.94 326 GLN A N 1
ATOM 2533 C CA . GLN A 1 326 ? -19.234 20.687 42.895 1.00 95.94 326 GLN A CA 1
ATOM 2534 C C . GLN A 1 326 ? -20.602 21.381 42.807 1.00 95.94 326 GLN A C 1
ATOM 2536 O O . GLN A 1 326 ? -20.954 22.175 43.678 1.00 95.94 326 GLN A O 1
ATOM 2541 N N . ALA A 1 327 ? -21.398 21.081 41.776 1.00 95.06 327 ALA A N 1
ATOM 2542 C CA . ALA A 1 327 ? -22.754 21.606 41.651 1.00 95.06 327 ALA A CA 1
ATOM 2543 C C . ALA A 1 327 ? -23.676 21.074 42.759 1.00 95.06 327 ALA A C 1
ATOM 2545 O O . ALA A 1 327 ? -24.427 21.854 43.341 1.00 95.06 327 ALA A O 1
ATOM 2546 N N . SER A 1 328 ? -23.591 19.778 43.089 1.00 96.00 328 SER A N 1
ATOM 2547 C CA . SER A 1 328 ? -24.369 19.190 44.187 1.00 96.00 328 SER A CA 1
ATOM 2548 C C . SER A 1 328 ? -23.979 19.753 45.555 1.00 96.00 328 SER A C 1
ATOM 2550 O O . SER A 1 328 ? -24.857 20.073 46.351 1.00 96.00 328 SER A O 1
ATOM 2552 N N . GLU A 1 329 ? -22.685 19.971 45.801 1.00 96.38 329 GLU A N 1
ATOM 2553 C CA . GLU A 1 329 ? -22.189 20.594 47.030 1.00 96.38 329 GLU A CA 1
ATOM 2554 C C . GLU A 1 329 ? -22.69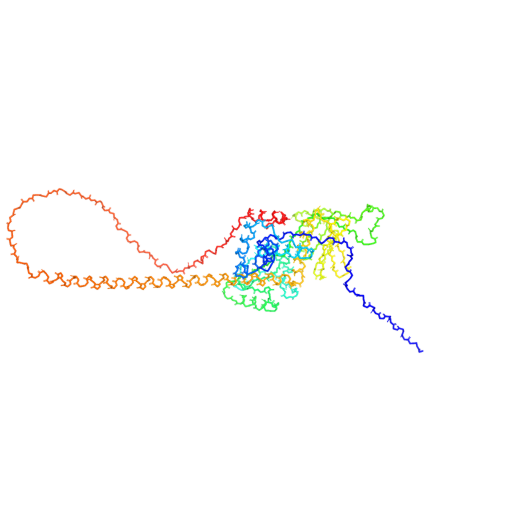9 22.031 47.152 1.00 96.38 329 GLU A C 1
ATOM 2556 O O . GLU A 1 329 ? -23.297 22.390 48.166 1.00 96.38 329 GLU A O 1
ATOM 2561 N N . ARG A 1 330 ? -22.569 22.841 46.094 1.00 95.94 330 ARG A N 1
ATOM 2562 C CA . ARG A 1 330 ? -23.108 24.210 46.074 1.00 95.94 330 ARG A CA 1
ATOM 2563 C C . ARG A 1 330 ? -24.618 24.239 46.289 1.00 95.94 330 ARG A C 1
ATOM 2565 O O . ARG A 1 330 ? -25.090 25.045 47.083 1.00 95.94 330 ARG A O 1
ATOM 2572 N N . ALA A 1 331 ? -25.366 23.351 45.637 1.00 94.31 331 ALA A N 1
ATOM 2573 C CA . ALA A 1 331 ? -26.809 23.242 45.836 1.00 94.31 331 ALA A CA 1
ATOM 2574 C C . ALA A 1 331 ? -27.158 22.878 47.289 1.00 94.31 331 ALA A C 1
ATOM 2576 O O . ALA A 1 331 ? -28.088 23.450 47.854 1.00 94.31 331 ALA A O 1
ATOM 2577 N N . SER A 1 332 ? -26.389 21.982 47.918 1.00 96.25 332 SER A N 1
ATOM 2578 C CA . SER A 1 332 ? -26.586 21.611 49.324 1.00 96.25 332 SER A CA 1
ATOM 2579 C C . SER A 1 332 ? -26.319 22.776 50.283 1.00 96.25 332 SER A C 1
ATOM 2581 O O . SER A 1 332 ? -27.095 22.987 51.214 1.00 96.25 332 SER A O 1
ATOM 2583 N N . LEU A 1 333 ? -25.284 23.582 50.016 1.00 95.88 333 LEU A N 1
ATOM 2584 C CA . LEU A 1 333 ? -24.955 24.765 50.811 1.00 95.88 333 LEU A CA 1
ATOM 2585 C C . LEU A 1 333 ? -26.036 25.843 50.682 1.00 95.88 333 LEU A C 1
ATOM 2587 O O . LEU A 1 333 ? -26.497 26.367 51.692 1.00 95.88 333 LEU A O 1
ATOM 2591 N N . VAL A 1 334 ? -26.496 26.118 49.457 1.00 95.62 334 VAL A N 1
ATOM 2592 C CA . VAL A 1 334 ? -27.595 27.066 49.207 1.00 95.62 334 VAL A CA 1
ATOM 2593 C C . VAL A 1 334 ? -28.882 26.602 49.893 1.00 95.62 334 VAL A C 1
ATOM 2595 O O . VAL A 1 334 ? -29.557 27.402 50.536 1.00 95.62 334 VAL A O 1
ATOM 2598 N N . ALA A 1 335 ? -29.206 25.307 4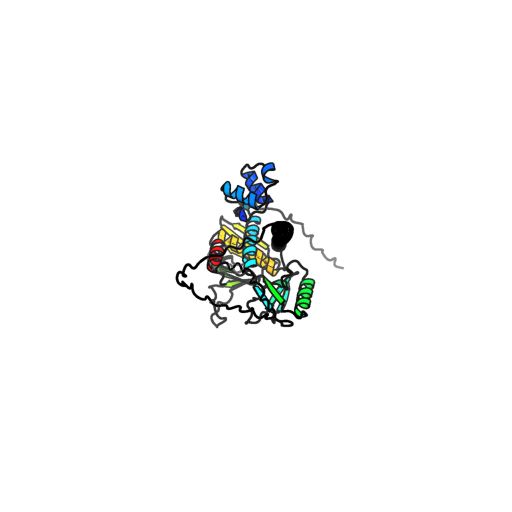9.827 1.00 93.75 335 ALA A N 1
ATOM 2599 C CA . ALA A 1 335 ? -30.374 24.753 50.508 1.00 93.75 335 ALA A CA 1
ATOM 2600 C C . ALA A 1 335 ? -30.267 24.855 52.041 1.00 93.75 335 ALA A C 1
ATOM 2602 O O . ALA A 1 335 ? -31.258 25.155 52.706 1.00 93.75 335 ALA A O 1
ATOM 2603 N N . ALA A 1 336 ? -29.081 24.627 52.613 1.00 93.00 336 ALA A N 1
ATOM 2604 C CA . ALA A 1 336 ? -28.846 24.786 54.047 1.00 93.00 336 ALA A CA 1
ATOM 2605 C C . ALA A 1 336 ? -28.996 26.249 54.494 1.00 93.00 336 ALA A C 1
ATOM 2607 O O . ALA A 1 336 ? -29.610 26.513 55.528 1.00 93.00 336 ALA A O 1
ATOM 2608 N N . GLN A 1 337 ? -28.494 27.194 53.696 1.00 94.50 337 GLN A N 1
ATOM 2609 C CA . GLN A 1 337 ? -28.637 28.622 53.967 1.00 94.50 337 GLN A CA 1
ATOM 2610 C C . GLN A 1 337 ? -30.102 29.069 53.888 1.00 94.50 337 GLN A C 1
ATOM 2612 O O . GLN A 1 337 ? -30.600 29.663 54.837 1.00 94.50 337 GLN A O 1
ATOM 2617 N N . ALA A 1 338 ? -30.835 28.658 52.849 1.00 92.44 338 ALA A N 1
ATOM 2618 C CA . ALA A 1 338 ? -32.265 28.948 52.726 1.00 92.44 338 ALA A CA 1
ATOM 2619 C C . ALA A 1 338 ? -33.089 28.402 53.909 1.00 92.44 338 ALA A C 1
ATOM 2621 O O . ALA A 1 338 ? -34.006 29.066 54.389 1.00 92.44 338 ALA A O 1
ATOM 2622 N N . ARG A 1 339 ? -32.749 27.210 54.427 1.00 91.50 339 ARG A N 1
ATOM 2623 C CA . ARG A 1 339 ? -33.379 26.664 55.646 1.00 91.50 339 ARG A CA 1
ATOM 2624 C C . ARG A 1 339 ? -33.098 27.526 56.873 1.00 91.50 339 ARG A C 1
ATOM 2626 O O . ARG A 1 339 ? -33.992 27.723 57.691 1.00 91.50 339 ARG A O 1
ATOM 2633 N N . ARG A 1 340 ? -31.870 28.029 57.007 1.00 90.06 340 ARG A N 1
ATOM 2634 C CA . ARG A 1 340 ? -31.485 28.918 58.107 1.00 90.06 340 ARG A CA 1
ATOM 2635 C C . ARG A 1 340 ? -32.244 30.244 58.038 1.00 90.06 340 ARG A C 1
ATOM 2637 O O . ARG A 1 340 ? -32.784 30.679 59.050 1.00 90.06 340 ARG A O 1
ATOM 2644 N N . ASP A 1 341 ? -32.347 30.828 56.850 1.00 89.69 341 ASP A N 1
ATOM 2645 C CA . ASP A 1 341 ? -33.066 32.084 56.630 1.00 89.69 341 ASP A CA 1
ATOM 2646 C C . ASP A 1 341 ? -34.573 31.930 56.905 1.00 89.69 341 ASP A C 1
ATOM 2648 O O . ASP A 1 341 ? -35.175 32.786 57.550 1.00 89.69 341 ASP A O 1
ATOM 2652 N N . ALA A 1 342 ? -35.179 30.800 56.517 1.00 85.62 342 ALA A N 1
ATOM 2653 C CA . ALA A 1 342 ? -36.582 30.498 56.818 1.00 85.62 342 ALA A CA 1
ATOM 2654 C C . ALA A 1 342 ? -36.864 30.376 58.330 1.00 85.62 342 ALA A C 1
ATOM 2656 O O . ALA A 1 342 ? -37.896 30.852 58.812 1.00 85.62 342 ALA A O 1
ATOM 2657 N N . LEU A 1 343 ? -35.937 29.783 59.093 1.00 86.75 343 LEU A N 1
ATOM 2658 C CA . LEU A 1 343 ? -36.034 29.715 60.556 1.00 86.75 343 LEU A CA 1
ATOM 2659 C C . LEU A 1 343 ? -35.945 31.109 61.195 1.00 86.75 343 LEU A C 1
ATOM 2661 O O . LEU A 1 343 ? -36.742 31.419 62.080 1.00 86.75 343 LEU A O 1
ATOM 2665 N N . HIS A 1 344 ? -35.033 31.963 60.717 1.00 80.75 344 HIS A N 1
ATOM 2666 C CA . HIS A 1 344 ? -34.907 33.348 61.189 1.00 80.75 344 HIS A CA 1
ATOM 2667 C C . HIS A 1 344 ? -36.122 34.216 60.816 1.00 80.75 344 HIS A C 1
ATOM 2669 O O . HIS A 1 344 ? -36.577 35.022 61.624 1.00 80.75 344 HIS A O 1
ATOM 2675 N N . SER A 1 345 ? -36.705 34.025 59.630 1.00 75.12 345 SER A N 1
ATOM 2676 C CA . SER A 1 345 ? -37.923 34.739 59.221 1.00 75.12 345 SER A CA 1
ATOM 2677 C C . SER A 1 345 ? -39.151 34.331 60.039 1.00 75.12 345 SER A C 1
ATOM 2679 O O . SER A 1 345 ? -40.016 35.168 60.286 1.00 75.12 345 SER A O 1
ATOM 2681 N N . SER A 1 346 ? -39.234 33.070 60.474 1.00 66.19 346 SER A N 1
ATOM 2682 C CA . SER A 1 346 ? -40.353 32.586 61.297 1.00 66.19 346 SER A CA 1
ATOM 2683 C C . SER A 1 346 ? -40.297 33.124 62.732 1.00 66.19 346 SER A C 1
ATOM 2685 O O . SER A 1 346 ? -41.335 33.312 63.350 1.00 66.19 346 SER A O 1
ATOM 2687 N N . THR A 1 347 ? -39.103 33.442 63.246 1.00 62.81 347 THR A N 1
ATOM 2688 C CA . THR A 1 347 ? -38.924 34.022 64.592 1.00 62.81 347 THR A CA 1
ATOM 2689 C C . THR A 1 347 ? -39.161 35.536 64.639 1.00 62.81 347 THR A C 1
ATOM 2691 O O . THR A 1 347 ? -39.580 36.049 65.671 1.00 62.81 347 THR A O 1
ATOM 2694 N N . SER A 1 348 ? -38.965 36.261 63.532 1.00 55.25 348 SER A N 1
ATOM 2695 C CA . SER A 1 348 ? -39.276 37.701 63.458 1.00 55.25 348 SER A CA 1
ATOM 2696 C C . SER A 1 348 ? -40.760 38.018 63.224 1.00 55.25 348 SER A C 1
ATOM 2698 O O . SER A 1 348 ? -41.152 39.175 63.351 1.00 55.25 348 SER A O 1
ATOM 2700 N N . SER A 1 349 ? -41.598 37.029 62.893 1.00 50.56 349 SER A N 1
ATOM 2701 C CA . SER A 1 349 ? -43.023 37.254 62.601 1.00 50.56 349 SER A CA 1
ATOM 2702 C C . SER A 1 349 ? -43.944 37.214 63.833 1.00 50.56 349 SER A C 1
ATOM 2704 O O . SER A 1 349 ? -45.116 37.550 63.698 1.00 50.56 349 SER A O 1
ATOM 2706 N N . GLU A 1 350 ? -43.453 36.845 65.023 1.00 54.75 350 GLU A N 1
ATOM 2707 C CA . GLU A 1 350 ? -44.253 36.795 66.268 1.00 54.75 350 GLU A CA 1
ATOM 2708 C C . GLU A 1 350 ? -44.210 38.095 67.103 1.00 54.75 350 GLU A C 1
ATOM 2710 O O . GLU A 1 350 ? -44.839 38.174 68.155 1.00 54.75 350 GLU A O 1
ATOM 2715 N N . LEU A 1 351 ? -43.505 39.140 66.650 1.00 51.12 351 LEU A N 1
ATOM 2716 C CA . LEU A 1 351 ? -43.297 40.382 67.417 1.00 51.12 351 LEU A CA 1
ATOM 2717 C C . LEU A 1 351 ? -43.743 41.656 66.686 1.00 51.12 351 LEU A C 1
ATOM 2719 O O . LEU A 1 351 ? -43.117 42.708 66.827 1.00 51.12 351 LEU A O 1
ATOM 2723 N N . LEU A 1 352 ? -44.843 41.597 65.935 1.00 49.47 352 LEU A N 1
ATOM 2724 C CA . LEU A 1 352 ? -45.511 42.811 65.462 1.00 49.47 352 LEU A CA 1
ATOM 2725 C C . LEU A 1 352 ? -46.959 42.858 65.968 1.00 49.47 352 LEU A C 1
ATOM 2727 O O . LEU A 1 352 ? -47.736 41.956 65.660 1.00 49.47 352 LEU A O 1
ATOM 2731 N N . PRO A 1 353 ? -47.331 43.884 66.759 1.00 47.62 353 PRO A N 1
ATOM 2732 C CA . PRO A 1 353 ? -48.689 44.040 67.253 1.00 47.62 353 PRO A CA 1
ATOM 2733 C C . PRO A 1 353 ? -49.645 44.352 66.098 1.00 47.62 353 PRO A C 1
ATOM 2735 O O . PRO A 1 353 ? -49.333 45.151 65.213 1.00 47.62 353 PRO A O 1
ATOM 2738 N N . GLU A 1 354 ? -50.825 43.733 66.140 1.00 48.22 354 GLU A N 1
ATOM 2739 C CA . GLU A 1 354 ? -51.961 44.033 65.272 1.00 48.22 354 GLU A CA 1
ATOM 2740 C C . GLU A 1 354 ? -52.307 45.528 65.342 1.00 48.22 354 GLU A C 1
ATOM 2742 O O . GLU A 1 354 ? -52.985 45.993 66.261 1.00 48.22 354 GLU A O 1
ATOM 2747 N N . TYR A 1 355 ? -51.856 46.301 64.355 1.00 47.09 355 TYR A N 1
ATOM 2748 C CA . TYR A 1 355 ? -52.319 47.668 64.165 1.00 47.09 355 TYR A CA 1
ATOM 2749 C C . TYR A 1 355 ? -53.561 47.633 63.270 1.00 47.09 355 TYR A C 1
ATOM 2751 O O . TYR A 1 355 ? -53.477 47.481 62.051 1.00 47.09 355 TYR A O 1
ATOM 2759 N N . LYS A 1 356 ? -54.736 47.721 63.903 1.00 51.19 356 LYS A N 1
ATOM 2760 C CA . LYS A 1 356 ? -56.018 47.950 63.231 1.00 51.19 356 LYS A CA 1
ATOM 2761 C C . LYS A 1 356 ? -55.999 49.341 62.597 1.00 51.19 356 LYS A C 1
ATOM 2763 O O . LYS A 1 356 ? -56.071 50.341 63.304 1.00 51.19 356 LYS A O 1
ATOM 2768 N N . SER A 1 357 ? -55.933 49.388 61.272 1.00 44.72 357 SER A N 1
ATOM 2769 C CA . SER A 1 357 ? -56.051 50.619 60.490 1.00 44.72 357 SER A CA 1
ATOM 2770 C C . SER A 1 357 ? -57.369 50.603 59.720 1.00 44.72 357 SER A C 1
ATOM 2772 O O . SER A 1 357 ? -57.452 50.068 58.617 1.00 44.72 357 SER A O 1
ATOM 2774 N N . ASP A 1 358 ? -58.403 51.196 60.315 1.00 46.47 358 ASP A N 1
ATOM 2775 C CA . ASP A 1 358 ? -59.573 51.686 59.587 1.00 46.47 358 ASP A CA 1
ATOM 2776 C C . ASP A 1 358 ? -59.154 52.876 58.714 1.00 46.47 358 ASP A C 1
ATOM 2778 O O . ASP A 1 358 ? -58.601 53.844 59.239 1.00 46.47 358 ASP A O 1
ATOM 2782 N N . SER A 1 359 ? -59.468 52.848 57.411 1.00 42.00 359 SER A N 1
ATOM 2783 C CA . SER A 1 359 ? -60.134 53.945 56.673 1.00 42.00 359 SER A CA 1
ATOM 2784 C C . SER A 1 359 ? -59.856 53.954 55.161 1.00 42.00 359 SER A C 1
ATOM 2786 O O . SER A 1 359 ? -58.738 54.171 54.713 1.00 42.00 359 SER A O 1
ATOM 2788 N N . ARG A 1 360 ? -60.974 53.915 54.422 1.00 43.81 360 ARG A N 1
ATOM 2789 C CA . ARG A 1 360 ? -61.322 54.697 53.214 1.00 43.81 360 ARG A CA 1
ATOM 2790 C C . ARG A 1 360 ? -60.625 54.423 51.868 1.00 43.81 360 ARG A C 1
ATOM 2792 O O . ARG A 1 360 ? -59.555 54.923 51.561 1.00 43.81 360 ARG A O 1
ATOM 2799 N N . ALA A 1 361 ? -61.413 53.755 51.020 1.00 50.97 361 ALA A N 1
ATOM 2800 C CA . ALA A 1 361 ? -61.782 54.114 49.643 1.00 50.97 361 ALA A CA 1
ATOM 2801 C C . ALA A 1 361 ? -60.810 54.989 48.820 1.00 50.97 361 ALA A C 1
ATOM 2803 O O . ALA A 1 361 ? -60.837 56.215 48.907 1.00 50.97 361 ALA A O 1
ATOM 2804 N N . ILE A 1 362 ? -60.097 54.342 47.892 1.00 49.62 362 ILE A N 1
ATOM 2805 C CA . ILE A 1 362 ? -59.580 54.935 46.650 1.00 49.62 362 ILE A CA 1
ATOM 2806 C C . ILE A 1 362 ? -59.953 53.968 45.503 1.00 49.62 362 ILE A C 1
ATOM 2808 O O . ILE A 1 362 ? -59.779 52.758 45.670 1.00 49.62 362 ILE A O 1
ATOM 2812 N N . PRO A 1 363 ? -60.526 54.451 44.382 1.00 63.69 363 PRO A N 1
ATOM 2813 C CA . PRO A 1 363 ? -61.008 53.607 43.285 1.00 63.69 363 PRO A CA 1
ATOM 2814 C C . PRO A 1 363 ? -59.865 53.023 42.427 1.00 63.69 363 PRO A C 1
ATOM 2816 O O . PRO A 1 363 ? -58.754 53.557 42.437 1.00 63.69 363 PRO A O 1
ATOM 2819 N N . PRO A 1 364 ? -60.125 51.938 41.670 1.00 61.94 364 PRO A N 1
ATOM 2820 C CA . PRO A 1 364 ? -59.091 51.201 40.945 1.00 61.94 364 PRO A CA 1
ATOM 2821 C C . PRO A 1 364 ? -58.681 51.893 39.630 1.00 61.94 364 PRO A C 1
ATOM 2823 O O . PRO A 1 364 ? -59.556 52.373 38.903 1.00 61.94 364 PRO A O 1
ATOM 2826 N N . PRO A 1 365 ? -57.387 51.895 39.255 1.00 62.91 365 PRO A N 1
ATOM 2827 C CA . PRO A 1 365 ? -56.979 52.104 37.870 1.00 62.91 365 PRO A CA 1
ATOM 2828 C C . PRO A 1 365 ? -57.224 50.834 37.023 1.00 62.91 365 PRO A C 1
ATOM 2830 O O . PRO A 1 365 ? -57.267 49.725 37.565 1.00 62.91 365 PRO A O 1
ATOM 2833 N N . PRO A 1 366 ? -57.428 50.984 35.702 1.00 55.69 366 PRO A N 1
ATOM 2834 C CA . PRO A 1 366 ? -57.958 49.935 34.841 1.00 55.69 366 PRO A CA 1
ATOM 2835 C C . PRO A 1 366 ? -56.950 48.830 34.504 1.00 55.69 366 PRO A C 1
ATOM 2837 O O . PRO A 1 366 ? -55.737 49.019 34.493 1.00 55.69 366 PRO A O 1
ATOM 2840 N N . LEU A 1 367 ? -57.535 47.669 34.208 1.00 51.97 367 LEU A N 1
ATOM 2841 C CA . LEU A 1 367 ? -56.924 46.455 33.681 1.00 51.97 367 LEU A CA 1
ATOM 2842 C C . LEU A 1 367 ? -56.181 46.714 32.364 1.00 51.97 367 LEU A C 1
ATOM 2844 O O . LEU A 1 367 ? -56.825 46.977 31.354 1.00 51.97 367 LEU A O 1
ATOM 2848 N N . ASP A 1 368 ? -54.868 46.487 32.364 1.00 42.97 368 ASP A N 1
ATOM 2849 C CA . ASP A 1 368 ? -54.126 46.121 31.158 1.00 42.97 368 ASP A CA 1
ATOM 2850 C C . ASP A 1 368 ? -53.638 44.677 31.290 1.00 42.97 368 ASP A C 1
ATOM 2852 O O . ASP A 1 368 ? -52.694 44.342 32.007 1.00 42.97 368 ASP A O 1
ATOM 2856 N N . THR A 1 369 ? -54.342 43.795 30.589 1.00 60.22 369 THR A N 1
ATOM 2857 C CA . THR A 1 369 ? -53.931 42.428 30.278 1.00 60.22 369 THR A CA 1
ATOM 2858 C C . THR A 1 369 ? -52.713 42.423 29.353 1.00 60.22 369 THR A C 1
ATOM 2860 O O . THR A 1 369 ? -52.820 42.926 28.233 1.00 60.22 369 THR A O 1
ATOM 2863 N N . PRO A 1 370 ? -51.615 41.729 29.693 1.00 53.66 370 PRO A N 1
ATOM 2864 C CA . PRO A 1 370 ? -50.764 41.119 28.688 1.00 53.66 370 PRO A CA 1
ATOM 2865 C C . PRO A 1 370 ? -51.261 39.698 28.354 1.00 53.66 370 PRO A C 1
ATOM 2867 O O . PRO A 1 370 ? -51.796 38.989 29.212 1.00 53.66 370 PRO A O 1
ATOM 2870 N N . PRO A 1 371 ? -51.119 39.275 27.090 1.00 50.09 371 PRO A N 1
ATOM 2871 C CA . PRO A 1 371 ? -51.838 38.138 26.548 1.00 50.09 371 PRO A CA 1
ATOM 2872 C C . PRO A 1 371 ? -51.301 36.789 27.025 1.00 50.09 371 PRO A C 1
ATOM 2874 O O . PRO A 1 371 ? -50.097 36.536 27.090 1.00 50.09 371 PRO A O 1
ATOM 2877 N N . SER A 1 372 ? -52.269 35.899 27.234 1.00 52.91 372 SER A N 1
ATOM 2878 C CA . SER A 1 372 ? -52.169 34.447 27.145 1.00 52.91 372 SER A CA 1
ATOM 2879 C C . SER A 1 372 ? -51.122 33.992 26.120 1.00 52.91 372 SER A C 1
ATOM 2881 O O . SER A 1 372 ? -51.302 34.126 24.908 1.00 52.91 372 SER A O 1
ATOM 2883 N N . ARG A 1 373 ? -50.040 33.383 26.610 1.00 41.16 373 ARG A N 1
ATOM 2884 C CA . ARG A 1 373 ? -49.268 32.410 25.839 1.00 41.16 373 ARG A CA 1
ATOM 2885 C C . ARG A 1 373 ? -49.403 31.050 26.498 1.00 41.16 373 ARG A C 1
ATOM 2887 O O . ARG A 1 373 ? -48.655 30.697 27.400 1.00 41.16 373 ARG A O 1
ATOM 2894 N N . GLY A 1 374 ? -50.411 30.331 26.011 1.00 39.38 374 GLY A N 1
ATOM 2895 C CA . GLY A 1 374 ? -50.313 28.935 25.604 1.00 39.38 374 GLY A CA 1
ATOM 2896 C C . GLY A 1 374 ? -49.406 28.054 26.448 1.00 39.38 374 GLY A C 1
ATOM 2897 O O . GLY A 1 374 ? -48.233 27.861 26.135 1.00 39.38 374 GLY A O 1
ATOM 2898 N N . SER A 1 375 ? -50.028 27.419 27.436 1.00 40.78 375 SER A N 1
ATOM 2899 C CA . SER A 1 375 ? -49.668 26.065 27.828 1.00 40.78 375 SER A CA 1
ATOM 2900 C C . SER A 1 375 ? -49.648 25.167 26.587 1.00 40.78 375 SER A C 1
ATOM 2902 O O . SER A 1 375 ? -50.670 24.960 25.935 1.00 40.78 375 SER A O 1
ATOM 2904 N N . SER A 1 376 ? -48.484 24.607 26.279 1.00 38.19 376 SER A N 1
ATOM 2905 C CA . SER A 1 376 ? -48.408 23.292 25.656 1.00 38.19 376 SER A CA 1
ATOM 2906 C C . SER A 1 376 ? -47.269 22.524 26.313 1.00 38.19 376 SER A C 1
ATOM 2908 O O . SER A 1 376 ? -46.144 22.470 25.816 1.00 38.19 376 SER A O 1
ATOM 2910 N N . TYR A 1 377 ? -47.565 21.915 27.457 1.00 35.47 377 TYR A N 1
ATOM 2911 C CA . TYR A 1 377 ? -46.809 20.753 27.895 1.00 35.47 377 TYR A CA 1
ATOM 2912 C C . TYR A 1 377 ? -47.137 19.607 26.932 1.00 35.47 377 TYR A C 1
ATOM 2914 O O . TYR A 1 377 ? -48.131 18.906 27.097 1.00 35.47 377 TYR A O 1
ATOM 2922 N N . ARG A 1 378 ? -46.312 19.427 25.895 1.00 37.88 378 ARG A N 1
ATOM 2923 C CA . ARG A 1 378 ? -46.150 18.112 25.272 1.00 37.88 378 ARG A CA 1
ATOM 2924 C C . ARG A 1 378 ? -45.104 17.360 26.080 1.00 37.88 378 ARG A C 1
ATOM 2926 O O . ARG A 1 378 ? -43.924 17.698 26.042 1.00 37.88 378 ARG A O 1
ATOM 2933 N N . LEU A 1 379 ? -45.559 16.347 26.808 1.00 40.31 379 LEU A N 1
ATOM 2934 C CA . LEU A 1 379 ? -44.706 15.243 27.227 1.00 40.31 379 LEU A CA 1
ATOM 2935 C C . LEU A 1 379 ? -44.106 14.617 25.956 1.00 40.31 379 LEU A C 1
ATOM 2937 O O . LEU A 1 379 ? -44.874 14.287 25.049 1.00 40.31 379 LEU A O 1
ATOM 2941 N N . PRO A 1 380 ? -42.777 14.464 25.831 1.00 38.50 380 PRO A N 1
ATOM 2942 C CA . PRO A 1 380 ? -42.235 13.610 24.794 1.00 38.50 380 PRO A CA 1
ATOM 2943 C C . PRO A 1 380 ? -42.569 12.166 25.164 1.00 38.50 380 PRO A C 1
ATOM 2945 O O . PRO A 1 380 ? -42.214 11.683 26.239 1.00 38.50 380 PRO A O 1
ATOM 2948 N N . GLU A 1 381 ? -43.289 11.500 24.269 1.00 36.53 381 GLU A N 1
ATOM 2949 C CA . GLU A 1 381 ? -43.475 10.060 24.293 1.00 36.53 381 GLU A CA 1
ATOM 2950 C C . GLU A 1 381 ? -42.108 9.377 24.420 1.00 36.53 381 GLU A C 1
ATOM 2952 O O . GLU A 1 381 ? -41.209 9.562 23.595 1.00 36.53 381 GLU A O 1
ATOM 2957 N N . CYS A 1 382 ? -41.955 8.572 25.469 1.00 35.84 382 CYS A N 1
ATOM 2958 C CA . CYS A 1 382 ? -40.925 7.552 25.547 1.00 35.84 382 CYS A CA 1
ATOM 2959 C C . CYS A 1 382 ? -41.158 6.536 24.417 1.00 35.84 382 CYS A C 1
ATOM 2961 O O . CYS A 1 382 ? -41.867 5.552 24.607 1.00 35.84 382 CYS A O 1
ATOM 2963 N N . SER A 1 383 ? -40.551 6.759 23.251 1.00 36.91 383 SER A N 1
ATOM 2964 C CA . SER A 1 383 ? -40.281 5.683 22.296 1.00 36.91 383 SER A CA 1
ATOM 2965 C C . SER A 1 383 ? -39.004 4.945 22.716 1.00 36.91 383 SER A C 1
ATOM 2967 O O . SER A 1 383 ? -37.991 5.594 22.996 1.00 36.91 383 SER A O 1
ATOM 2969 N N . PRO A 1 384 ? -39.014 3.603 22.775 1.00 42.62 384 PRO A N 1
ATOM 2970 C CA . PRO A 1 384 ? -37.816 2.830 23.043 1.00 42.62 384 PRO A CA 1
ATOM 2971 C C . PRO A 1 384 ? -36.830 2.966 21.879 1.00 42.62 384 PRO A C 1
ATOM 2973 O O . PRO A 1 384 ? -37.184 2.926 20.703 1.00 42.62 384 PRO A O 1
ATOM 2976 N N . ALA A 1 385 ? -35.571 3.142 22.259 1.00 36.62 385 ALA A N 1
ATOM 2977 C CA . ALA A 1 385 ? -34.414 3.328 21.407 1.00 36.62 385 ALA A CA 1
ATOM 2978 C C . ALA A 1 385 ? -34.281 2.279 20.286 1.00 36.62 385 ALA A C 1
ATOM 2980 O O . ALA A 1 385 ? -33.977 1.118 20.548 1.00 36.62 385 ALA A O 1
ATOM 2981 N N . TYR A 1 386 ? -34.325 2.735 19.035 1.00 44.34 386 TYR A N 1
ATOM 2982 C CA . TYR A 1 386 ? -33.282 2.367 18.081 1.00 44.34 386 TYR A CA 1
ATOM 2983 C C . TYR A 1 386 ? -32.297 3.529 18.048 1.00 44.34 386 TYR A C 1
ATOM 2985 O O . TYR A 1 386 ? -32.528 4.556 17.416 1.00 44.34 386 TYR A O 1
ATOM 2993 N N . ALA A 1 387 ? -31.213 3.394 18.807 1.00 37.91 387 ALA A N 1
ATOM 2994 C CA . ALA A 1 387 ? -30.063 4.260 18.636 1.00 37.91 387 ALA A CA 1
ATOM 2995 C C . ALA A 1 387 ? -29.455 3.928 17.270 1.00 37.91 387 ALA A C 1
ATOM 2997 O O . ALA A 1 387 ? -28.755 2.924 17.131 1.00 37.91 387 ALA A O 1
ATOM 2998 N N . GLU A 1 388 ? -29.734 4.750 16.258 1.00 44.44 388 GLU A N 1
ATOM 2999 C CA . GLU A 1 388 ? -28.858 4.792 15.095 1.00 44.44 388 GLU A CA 1
ATOM 3000 C C . GLU A 1 388 ? -27.434 5.064 15.605 1.00 44.44 388 GLU A C 1
ATOM 3002 O O . GLU A 1 388 ? -27.225 5.988 16.405 1.00 44.44 388 GLU A O 1
ATOM 3007 N N . PRO A 1 389 ? -26.443 4.241 15.221 1.00 49.47 389 PRO A N 1
ATOM 3008 C CA . PRO A 1 389 ? -25.066 4.517 15.580 1.00 49.47 389 PRO A CA 1
ATOM 3009 C C . PRO A 1 389 ? -24.699 5.903 15.033 1.00 49.47 389 PRO A C 1
ATOM 3011 O O . PRO A 1 389 ? -25.094 6.236 13.913 1.00 49.47 389 PRO A O 1
ATOM 3014 N N . PRO A 1 390 ? -23.943 6.724 15.786 1.00 40.12 390 PRO A N 1
ATOM 3015 C CA . PRO A 1 390 ? -23.532 8.027 15.287 1.00 40.12 390 PRO A CA 1
ATOM 3016 C C . PRO A 1 390 ? -22.820 7.832 13.943 1.00 40.12 390 PRO A C 1
ATOM 3018 O O . PRO A 1 390 ? -21.990 6.916 13.842 1.00 40.12 390 PRO A O 1
ATOM 3021 N N . PRO A 1 391 ? -23.104 8.660 12.919 1.00 39.69 391 PRO A N 1
ATOM 3022 C CA . PRO A 1 391 ? -22.370 8.585 11.670 1.00 39.69 391 PRO A CA 1
ATOM 3023 C C . PRO A 1 391 ? -20.887 8.713 12.009 1.00 39.69 391 PRO A C 1
ATOM 3025 O O . PRO A 1 391 ? -20.445 9.694 12.617 1.00 39.69 391 PRO A O 1
ATOM 3028 N N . ARG A 1 392 ? -20.111 7.673 11.678 1.00 41.53 392 ARG A N 1
ATOM 3029 C CA . ARG A 1 392 ? -18.653 7.764 11.744 1.00 41.53 392 ARG A CA 1
ATOM 3030 C C . ARG A 1 392 ? -18.263 8.991 10.919 1.00 41.53 392 ARG A C 1
ATOM 3032 O O . ARG A 1 392 ? -18.834 9.173 9.843 1.00 41.53 392 ARG A O 1
ATOM 3039 N N . PRO A 1 393 ? -17.295 9.810 11.356 1.00 32.25 393 PRO A N 1
ATOM 3040 C CA . PRO A 1 393 ? -16.725 10.814 10.481 1.00 32.25 393 PRO A CA 1
ATOM 3041 C C . PRO A 1 393 ? -15.972 10.068 9.376 1.00 32.25 393 PRO A C 1
ATOM 3043 O O . PRO A 1 393 ? -14.777 9.796 9.483 1.00 32.25 393 PRO A O 1
ATOM 3046 N N . THR A 1 394 ? -16.673 9.698 8.306 1.00 40.84 394 THR A N 1
ATOM 3047 C CA . THR A 1 394 ? -16.040 9.492 7.015 1.00 40.84 394 THR A CA 1
ATOM 3048 C C . THR A 1 394 ? -15.439 10.837 6.682 1.00 40.84 394 THR A C 1
ATOM 3050 O O . THR A 1 394 ? -16.150 11.794 6.375 1.00 40.84 394 THR A O 1
ATOM 3053 N N . ARG A 1 395 ? -14.117 10.933 6.809 1.00 43.97 395 ARG A N 1
ATOM 3054 C CA . ARG A 1 395 ? -13.346 12.000 6.193 1.00 43.97 395 ARG A CA 1
ATOM 3055 C C . ARG A 1 395 ? -13.511 11.790 4.690 1.00 43.97 395 ARG A C 1
ATOM 3057 O O . ARG A 1 395 ? -12.684 11.148 4.056 1.00 43.97 395 ARG A O 1
ATOM 3064 N N . ALA A 1 396 ? -14.650 12.217 4.153 1.00 34.12 396 ALA A N 1
ATOM 3065 C CA . ALA A 1 396 ? -14.901 12.259 2.732 1.00 34.12 396 ALA A CA 1
ATOM 3066 C C . ALA A 1 396 ? -13.972 13.344 2.191 1.00 34.12 396 ALA A C 1
ATOM 3068 O O . ALA A 1 396 ? -14.347 14.505 2.074 1.00 34.12 396 ALA A O 1
ATOM 3069 N N . THR A 1 397 ? -12.712 12.982 1.953 1.00 50.62 397 THR A N 1
ATOM 3070 C CA . THR A 1 397 ? -11.864 13.720 1.022 1.00 50.62 397 THR A CA 1
ATOM 3071 C C . THR A 1 397 ? -12.652 13.784 -0.272 1.00 50.62 397 THR A C 1
ATOM 3073 O O . THR A 1 397 ? -13.050 12.736 -0.794 1.00 50.62 397 THR A O 1
ATOM 3076 N N . SER A 1 398 ? -12.957 14.994 -0.735 1.00 55.28 398 SER A N 1
ATOM 3077 C CA . SER A 1 398 ? -13.718 15.166 -1.965 1.00 55.28 398 SER A CA 1
ATOM 3078 C C . SER A 1 398 ? -13.012 14.409 -3.095 1.00 55.28 398 SER A C 1
ATOM 3080 O O . SER A 1 398 ? -11.786 14.249 -3.096 1.00 55.28 398 SER A O 1
ATOM 3082 N N . ALA A 1 399 ? -13.774 13.919 -4.074 1.00 49.72 399 ALA A N 1
ATOM 3083 C CA . ALA A 1 399 ? -13.189 13.263 -5.245 1.00 49.72 399 ALA A CA 1
ATOM 3084 C C . ALA A 1 399 ? -12.148 14.163 -5.944 1.00 49.72 399 ALA A C 1
ATOM 3086 O O . ALA A 1 399 ? -11.217 13.667 -6.574 1.00 49.72 399 ALA A O 1
ATOM 3087 N N . GLU A 1 400 ? -12.286 15.480 -5.797 1.00 45.97 400 GLU A N 1
ATOM 3088 C CA . GLU A 1 400 ? -11.372 16.493 -6.311 1.00 45.97 400 GLU A CA 1
ATOM 3089 C C . GLU A 1 400 ? -10.055 16.560 -5.524 1.00 45.97 400 GLU A C 1
ATOM 3091 O O . GLU A 1 400 ? -8.992 16.523 -6.141 1.00 45.97 400 GLU A O 1
ATOM 3096 N N . GLU A 1 401 ? -10.095 16.505 -4.188 1.00 51.47 401 GLU A N 1
ATOM 3097 C CA . GLU A 1 401 ? -8.892 16.449 -3.343 1.00 51.47 401 GLU A CA 1
ATOM 3098 C C . GLU A 1 401 ? -8.104 15.146 -3.570 1.00 51.47 401 GLU A C 1
ATOM 3100 O O . GLU A 1 401 ? -6.871 15.136 -3.597 1.00 51.47 401 GLU A O 1
ATOM 3105 N N . LEU A 1 402 ? -8.805 14.030 -3.800 1.00 50.09 402 LEU A N 1
ATOM 3106 C CA . LEU A 1 402 ? -8.173 12.773 -4.202 1.00 50.09 402 LEU A CA 1
ATOM 3107 C C . LEU A 1 402 ? -7.531 12.890 -5.591 1.00 50.09 402 LEU A C 1
ATOM 3109 O O . LEU A 1 402 ? -6.374 12.509 -5.742 1.00 50.09 402 LEU A O 1
ATOM 3113 N N . ARG A 1 403 ? -8.227 13.459 -6.587 1.00 52.94 403 ARG A N 1
ATOM 3114 C CA . ARG A 1 403 ? -7.686 13.694 -7.945 1.00 52.94 403 ARG A CA 1
ATOM 3115 C C . ARG A 1 403 ? -6.469 14.614 -7.949 1.00 52.94 403 ARG A C 1
ATOM 3117 O O . ARG A 1 403 ? -5.542 14.385 -8.722 1.00 52.94 403 ARG A O 1
ATOM 3124 N N . GLU A 1 404 ? -6.460 15.645 -7.116 1.00 50.66 404 GLU A N 1
ATOM 3125 C CA . GLU A 1 404 ? -5.332 16.567 -6.986 1.00 50.66 404 GLU A CA 1
ATOM 3126 C C . GLU A 1 404 ? -4.125 15.878 -6.341 1.00 50.66 404 GLU A C 1
ATOM 3128 O O . GLU A 1 404 ? -3.013 15.949 -6.864 1.00 50.66 404 GLU A O 1
ATOM 3133 N N . ARG A 1 405 ? -4.347 15.079 -5.290 1.00 52.50 405 ARG A N 1
ATOM 3134 C CA . ARG A 1 405 ? -3.291 14.236 -4.713 1.00 52.50 405 ARG A CA 1
ATOM 3135 C C . ARG A 1 405 ? -2.784 13.188 -5.704 1.00 52.50 405 ARG A C 1
ATOM 3137 O O . ARG A 1 405 ? -1.574 13.009 -5.781 1.00 52.50 405 ARG A O 1
ATOM 3144 N N . PHE A 1 406 ? -3.660 12.556 -6.495 1.00 53.84 406 PHE A N 1
ATOM 3145 C CA . PHE A 1 406 ? -3.277 11.625 -7.567 1.00 53.84 406 PHE A CA 1
ATOM 3146 C C . PHE A 1 406 ? -2.425 12.301 -8.642 1.00 53.84 406 PHE A C 1
ATOM 3148 O O . PHE A 1 406 ? -1.429 11.718 -9.066 1.00 53.84 406 PHE A O 1
ATOM 3155 N N . ARG A 1 407 ? -2.757 13.538 -9.036 1.00 57.44 407 ARG A N 1
ATOM 3156 C CA . ARG A 1 407 ? -1.914 14.353 -9.926 1.00 57.44 407 ARG A CA 1
ATOM 3157 C C . ARG A 1 407 ? -0.530 14.588 -9.324 1.00 57.44 407 ARG A C 1
ATOM 3159 O O . ARG A 1 407 ? 0.464 14.342 -10.001 1.00 57.44 407 ARG A O 1
ATOM 3166 N N . ASN A 1 408 ? -0.459 14.950 -8.045 1.00 46.28 408 ASN A N 1
ATOM 3167 C CA . ASN A 1 408 ? 0.808 15.220 -7.357 1.00 46.28 408 ASN A CA 1
ATOM 3168 C C . ASN A 1 408 ? 1.695 13.970 -7.193 1.00 46.28 408 ASN A C 1
ATOM 3170 O O . ASN A 1 408 ? 2.913 14.094 -7.079 1.00 46.28 408 ASN A O 1
ATOM 3174 N N . VAL A 1 409 ? 1.120 12.760 -7.232 1.00 46.25 409 VAL A N 1
ATOM 3175 C CA . VAL A 1 409 ? 1.890 11.501 -7.261 1.00 46.25 409 VAL A CA 1
ATOM 3176 C C . VAL A 1 409 ? 2.056 10.883 -8.660 1.00 46.25 409 VAL A C 1
ATOM 3178 O O . VAL A 1 409 ? 2.629 9.801 -8.779 1.00 46.25 409 VAL A O 1
ATOM 3181 N N . GLY A 1 410 ? 1.616 11.556 -9.729 1.00 41.66 410 GLY A N 1
ATOM 3182 C CA . GLY A 1 410 ? 1.742 11.064 -11.109 1.00 41.66 410 GLY A CA 1
ATOM 3183 C C . GLY A 1 410 ? 0.818 9.886 -11.458 1.00 41.66 410 GLY A C 1
ATOM 3184 O O . GLY A 1 410 ? 1.130 9.101 -12.347 1.00 41.66 410 GLY A O 1
ATOM 3185 N N . LEU A 1 411 ? -0.310 9.737 -10.755 1.00 46.75 411 LEU A N 1
ATOM 3186 C CA . LEU A 1 411 ? -1.292 8.653 -10.918 1.00 46.75 411 LEU A CA 1
ATOM 3187 C C . LEU A 1 411 ? -2.626 9.136 -11.522 1.00 46.75 411 LEU A C 1
ATOM 3189 O O . LEU A 1 411 ? -3.693 8.659 -11.135 1.00 46.75 411 LEU A O 1
ATOM 3193 N N . SER A 1 412 ? -2.578 10.073 -12.471 1.00 40.41 412 SER A N 1
ATOM 3194 C CA . SER A 1 412 ? -3.740 10.752 -13.080 1.00 40.41 412 SER A CA 1
ATOM 3195 C C . SER A 1 412 ? -4.842 9.818 -13.609 1.00 40.41 412 SER A C 1
ATOM 3197 O O . SER A 1 412 ? -5.999 10.222 -13.675 1.00 40.41 412 SER A O 1
ATOM 3199 N N . ASP A 1 413 ? -4.488 8.577 -13.958 1.00 43.31 413 ASP A N 1
ATOM 3200 C CA . ASP A 1 413 ? -5.353 7.622 -14.664 1.00 43.31 413 ASP A CA 1
ATOM 3201 C C . ASP A 1 413 ? -6.023 6.576 -13.754 1.00 43.31 413 ASP A C 1
ATOM 3203 O O . ASP A 1 413 ? -6.631 5.612 -14.239 1.00 43.31 413 ASP A O 1
ATOM 3207 N N . LEU A 1 414 ? -5.927 6.728 -12.430 1.00 37.47 414 LEU A N 1
ATOM 3208 C CA . LEU A 1 414 ? -6.693 5.905 -11.497 1.00 37.47 414 LEU A CA 1
ATOM 3209 C C . LEU A 1 414 ? -8.165 6.333 -11.511 1.00 37.47 414 LEU A C 1
ATOM 3211 O O . LEU A 1 414 ? -8.592 7.206 -10.758 1.00 37.47 414 LEU A O 1
ATOM 3215 N N . SER A 1 415 ? -8.955 5.699 -12.380 1.00 29.64 415 SER A N 1
ATOM 3216 C CA . SER A 1 415 ? -10.414 5.779 -12.298 1.00 29.64 415 SER A CA 1
ATOM 3217 C C . SER A 1 415 ? -10.875 5.203 -10.944 1.00 29.64 415 SER A C 1
ATOM 3219 O O . SER A 1 415 ? -10.421 4.103 -10.598 1.00 29.64 415 SER A O 1
ATOM 3221 N N . PRO A 1 416 ? -11.733 5.914 -10.182 1.00 34.06 416 PRO A N 1
ATOM 3222 C CA . PRO A 1 416 ? -12.239 5.455 -8.883 1.00 34.06 416 PRO A CA 1
ATOM 3223 C C . PRO A 1 416 ? -12.911 4.070 -8.911 1.00 34.06 416 PRO A C 1
ATOM 3225 O O . PRO A 1 416 ? -13.415 3.661 -9.985 1.00 34.06 416 PRO A O 1
#

Foldseek 3Di:
DDDDDDDDDDDDDPPDDPDPDDDFAKDFDALVLDDLVQLLVLVVVVPDDSVVSVPDDSVRSNVVCVVVVPRGDIDTWVVLLLSLLLVVVVLQVVVKDKDKFAALDDQPFDFDDQPQWTFTCDHDPPDPDDGLWTFQDKQNHGPLLPGNVVVVVSVVVQNNDNGIIMIITGDAQWAKDKKWWAADPPPPPVPPPDPRIAIWIWIDDNQKIWTFNDDADPDDPPPPGTDTPDMDGLLQVWDWGWDADPNFIWIWIDGDPDIIIIGDPHPLRSSLVSSSSVRNSQSSRSHDPSVSVSVVVVVVVVVVVVVVVVVVVVVVVVVVVVVVVVVVVVVVVVVVVVVVVVVVVVVVVVPDDDDDDDDDDDDDDDDDDDDDDDDDPDDPDPDDDPPDDPPDPPPPPDPVNSCVVCVVSVNNPPDD

Organism: NCBI:txid35677

pLDDT: mean 78.16, std 20.16, range [29.64, 96.88]

Solvent-accessible surface area (backbone atoms only — not comparable to full-atom values): 24599 Å² total; per-residue (Å²): 138,82,80,84,80,78,80,82,79,83,77,85,71,79,94,76,77,77,77,88,85,73,82,64,54,74,35,70,46,39,52,88,78,49,52,64,67,54,46,47,48,48,40,38,78,71,70,47,57,67,82,71,55,70,78,50,50,60,70,54,46,33,49,52,37,54,73,68,66,52,75,41,44,77,31,43,47,70,56,30,33,51,54,50,22,50,55,48,51,62,52,36,64,72,56,44,45,74,46,81,37,60,50,64,59,78,86,72,62,41,69,40,79,32,74,36,30,44,28,26,67,40,57,50,94,87,52,95,66,51,58,36,18,28,53,34,24,49,66,86,42,78,31,62,88,40,53,43,70,57,40,50,51,50,50,52,51,45,40,72,32,88,48,65,39,37,41,29,28,35,50,46,58,69,51,70,51,72,33,34,33,52,66,63,85,93,66,76,45,97,80,56,63,101,76,47,64,40,73,27,26,36,37,39,46,54,25,29,41,37,30,19,78,51,80,57,68,96,71,67,97,48,103,76,52,57,66,71,75,46,72,49,61,26,48,52,74,42,46,74,42,81,43,75,58,95,93,38,62,31,34,40,39,38,24,87,94,46,74,48,44,33,26,43,90,46,69,67,49,31,45,51,52,44,12,50,49,49,50,18,24,22,65,38,46,31,55,37,72,72,53,52,52,51,50,54,51,51,54,51,51,52,50,56,50,51,52,51,51,49,52,51,51,51,53,51,50,52,50,53,51,52,52,51,50,54,50,51,52,51,51,51,52,53,52,51,51,53,53,52,51,52,55,54,55,61,64,64,66,78,76,69,82,89,76,87,78,88,80,81,92,78,86,84,81,82,90,80,84,78,79,88,76,76,90,73,88,72,76,80,78,87,70,83,83,80,76,73,74,76,82,71,84,72,81,72,67,48,76,62,58,51,50,51,52,27,49,76,70,73,46,75,81,69,75,132